Protein AF-0000000078672861 (afdb_homodimer)

Organism: Tetraodon nigroviridis (NCBI:txid99883)

pLDDT: mean 87.88, std 14.75, range [18.47, 98.31]

Structure (mmCIF, N/CA/C/O backbone):
data_AF-0000000078672861-model_v1
#
loop_
_entity.id
_entity.type
_entity.pdbx_description
1 polymer 'CUB domain containing protein 2'
#
loop_
_atom_site.group_PDB
_atom_site.id
_atom_site.type_symbol
_atom_site.label_atom_id
_atom_site.label_alt_id
_atom_site.label_comp_id
_atom_site.label_asym_id
_atom_site.label_entity_id
_atom_site.label_seq_id
_atom_site.pdbx_PDB_ins_code
_atom_site.Cartn_x
_atom_site.Cartn_y
_atom_site.Cartn_z
_atom_site.occupancy
_atom_site.B_iso_or_equiv
_atom_site.auth_seq_id
_atom_site.auth_comp_id
_atom_site.auth_asym_id
_atom_site.auth_atom_id
_atom_site.pdbx_PDB_model_num
ATOM 1 N N . MET A 1 1 ? -13.852 3.27 21.719 1 18.56 1 MET A N 1
ATOM 2 C CA . MET A 1 1 ? -14.047 2.611 20.422 1 18.56 1 MET A CA 1
ATOM 3 C C . MET A 1 1 ? -13.25 3.318 19.328 1 18.56 1 MET A C 1
ATOM 5 O O . MET A 1 1 ? -13.664 4.375 18.844 1 18.56 1 MET A O 1
ATOM 9 N N . LEU A 1 2 ? -11.969 3.402 19.469 1 20.47 2 LEU A N 1
ATOM 10 C CA . LEU A 1 2 ? -10.992 4.16 18.703 1 20.47 2 LEU A CA 1
ATOM 11 C C . LEU A 1 2 ? -11.023 3.754 17.234 1 20.47 2 LEU A C 1
ATOM 13 O O . LEU A 1 2 ? -10.711 2.609 16.891 1 20.47 2 LEU A O 1
ATOM 17 N N . MET A 1 3 ? -11.969 4.238 16.531 1 23.28 3 MET A N 1
ATOM 18 C CA . MET A 1 3 ? -12.078 4.082 15.086 1 23.28 3 MET A CA 1
ATOM 19 C C . MET A 1 3 ? -10.727 4.32 14.414 1 23.28 3 MET A C 1
ATOM 21 O O . MET A 1 3 ? -10.125 5.375 14.586 1 23.28 3 MET A O 1
ATOM 25 N N . SER A 1 4 ? -9.938 3.389 14.438 1 27.75 4 SER A N 1
ATOM 26 C CA . SER A 1 4 ? -8.727 3.453 13.633 1 27.75 4 SER A CA 1
ATOM 27 C C . SER A 1 4 ? -8.977 4.156 12.305 1 27.75 4 SER A C 1
ATOM 29 O O . SER A 1 4 ? -9.891 3.777 11.562 1 27.75 4 SER A O 1
ATOM 31 N N . ARG A 1 5 ? -8.852 5.414 12.328 1 29.83 5 ARG A N 1
ATOM 32 C CA . ARG A 1 5 ? -9.023 6.281 11.164 1 29.83 5 ARG A CA 1
ATOM 33 C C . ARG A 1 5 ? -8.266 5.738 9.961 1 29.83 5 ARG A C 1
ATOM 35 O O . ARG A 1 5 ? -7.031 5.789 9.93 1 29.83 5 ARG A O 1
ATOM 42 N N . GLY A 1 6 ? -8.727 4.633 9.508 1 29.42 6 GLY A N 1
ATOM 43 C CA . GLY A 1 6 ? -8.211 4.199 8.219 1 29.42 6 GLY A CA 1
ATOM 44 C C . GLY A 1 6 ? -8.078 5.328 7.215 1 29.42 6 GLY A C 1
ATOM 45 O O . GLY A 1 6 ? -8.898 6.254 7.207 1 29.42 6 GLY A O 1
ATOM 46 N N . CYS A 1 7 ? -6.953 5.637 6.961 1 31.53 7 CYS A N 1
ATOM 47 C CA . CYS A 1 7 ? -6.648 6.602 5.914 1 31.53 7 CYS A CA 1
ATOM 48 C C . CYS A 1 7 ? -7.598 6.441 4.73 1 31.53 7 CYS A C 1
ATOM 50 O O . CYS A 1 7 ? -7.641 5.379 4.105 1 31.53 7 CYS A O 1
ATOM 52 N N . VAL A 1 8 ? -8.758 7.043 4.797 1 32.44 8 VAL A N 1
ATOM 53 C CA . VAL A 1 8 ? -9.586 7.074 3.598 1 32.44 8 VAL A CA 1
ATOM 54 C C . VAL A 1 8 ? -8.773 7.613 2.422 1 32.44 8 VAL A C 1
ATOM 56 O O . VAL A 1 8 ? -8.391 8.781 2.404 1 32.44 8 VAL A O 1
ATOM 59 N N . LEU A 1 9 ? -7.762 6.891 1.988 1 37.34 9 LEU A N 1
ATOM 60 C CA . LEU A 1 9 ? -6.988 7.238 0.802 1 37.34 9 LEU A CA 1
ATOM 61 C C . LEU A 1 9 ? -7.895 7.375 -0.417 1 37.34 9 LEU A C 1
ATOM 63 O O . LEU A 1 9 ? -8.945 6.73 -0.492 1 37.34 9 LEU A O 1
ATOM 67 N N . GLY A 1 10 ? -7.93 8.508 -0.945 1 38.34 10 GLY A N 1
ATOM 68 C CA . GLY A 1 10 ? -8.5 8.586 -2.279 1 38.34 10 GLY A CA 1
ATOM 69 C C . GLY A 1 10 ? -8.297 7.32 -3.092 1 38.34 10 GLY A C 1
ATOM 70 O O . GLY A 1 10 ? -7.633 6.387 -2.637 1 38.34 10 GLY A O 1
ATOM 71 N N . ASN A 1 11 ? -9.086 7.312 -4.086 1 39.53 11 ASN A N 1
ATOM 72 C CA . ASN A 1 11 ? -9.078 6.191 -5.02 1 39.53 11 ASN A CA 1
ATOM 73 C C . ASN A 1 11 ? -7.664 5.844 -5.473 1 39.53 11 ASN A C 1
ATOM 75 O O . ASN A 1 11 ? -6.977 6.672 -6.07 1 39.53 11 ASN A O 1
ATOM 79 N N . VAL A 1 12 ? -7.09 5.137 -4.734 1 38.53 12 VAL A N 1
ATOM 80 C CA . VAL A 1 12 ? -5.828 4.613 -5.242 1 38.53 12 VAL A CA 1
ATOM 81 C C . VAL A 1 12 ? -6.09 3.76 -6.484 1 38.53 12 VAL A C 1
ATOM 83 O O . VAL A 1 12 ? -6.719 2.703 -6.398 1 38.53 12 VAL A O 1
ATOM 86 N N . ARG A 1 13 ? -6.371 4.398 -7.539 1 37.78 13 ARG A N 1
ATOM 87 C CA . ARG A 1 13 ? -6.422 3.516 -8.703 1 37.78 13 ARG A CA 1
ATOM 88 C C . ARG A 1 13 ? -5.02 3.09 -9.125 1 37.78 13 ARG A C 1
ATOM 90 O O . ARG A 1 13 ? -4.141 3.934 -9.312 1 37.78 13 ARG A O 1
ATOM 97 N N . CYS A 1 14 ? -4.684 2.07 -8.719 1 36.84 14 CYS A N 1
ATOM 98 C CA . CYS A 1 14 ? -3.447 1.509 -9.25 1 36.84 14 CYS A CA 1
ATOM 99 C C . CYS A 1 14 ? -3.521 1.372 -10.766 1 36.84 14 CYS A C 1
ATOM 101 O O . CYS A 1 14 ? -4.457 0.77 -11.297 1 36.84 14 CYS A O 1
ATOM 103 N N . LEU A 1 15 ? -3.215 2.367 -11.461 1 34.75 15 LEU A N 1
ATOM 104 C CA . LEU A 1 15 ? -3.229 2.119 -12.898 1 34.75 15 LEU A CA 1
ATOM 105 C C . LEU A 1 15 ? -2.551 0.795 -13.227 1 34.75 15 LEU A C 1
ATOM 107 O O . LEU A 1 15 ? -1.37 0.604 -12.922 1 34.75 15 LEU A O 1
ATOM 111 N N . SER A 1 16 ? -3.266 -0.159 -13.008 1 34.94 16 SER A N 1
ATOM 112 C CA . SER A 1 16 ? -2.814 -1.431 -13.57 1 34.94 16 SER A CA 1
ATOM 113 C C . SER A 1 16 ? -2.391 -1.277 -15.023 1 34.94 16 SER A C 1
ATOM 115 O O . SER A 1 16 ? -2.896 -0.407 -15.734 1 34.94 16 SER A O 1
ATOM 117 N N . ALA A 1 17 ? -1.217 -1.52 -15.32 1 35.66 17 ALA A N 1
ATOM 118 C CA . ALA A 1 17 ? -1.01 -1.741 -16.75 1 35.66 17 ALA A CA 1
ATOM 119 C C . ALA A 1 17 ? -2.217 -2.43 -17.375 1 35.66 17 ALA A C 1
ATOM 121 O O . ALA A 1 17 ? -2.566 -3.551 -17 1 35.66 17 ALA A O 1
ATOM 122 N N . GLY A 1 18 ? -3.318 -1.859 -17.688 1 34.94 18 GLY A N 1
ATOM 123 C CA . GLY A 1 18 ? -4.289 -2.566 -18.516 1 34.94 18 GLY A CA 1
ATOM 124 C C . GLY A 1 18 ? -3.666 -3.631 -19.391 1 34.94 18 GLY A C 1
ATOM 125 O O . GLY A 1 18 ? -2.506 -3.51 -19.797 1 34.94 18 GLY A O 1
ATOM 126 N N . ALA A 1 19 ? -4.445 -4.828 -19.406 1 37.06 19 ALA A N 1
ATOM 127 C CA . ALA A 1 19 ? -4.023 -5.996 -20.172 1 37.06 19 ALA A CA 1
ATOM 128 C C . ALA A 1 19 ? -3.217 -5.578 -21.406 1 37.06 19 ALA A C 1
ATOM 130 O O . ALA A 1 19 ? -2.193 -6.188 -21.719 1 37.06 19 ALA A O 1
ATOM 131 N N . ALA A 1 20 ? -4.02 -5 -22.266 1 40.19 20 ALA A N 1
ATOM 132 C CA . ALA A 1 20 ? -3.709 -5.164 -23.688 1 40.19 20 ALA A CA 1
ATOM 133 C C . ALA A 1 20 ? -2.414 -4.449 -24.062 1 40.19 20 ALA A C 1
ATOM 135 O O . ALA A 1 20 ? -1.896 -4.613 -25.156 1 40.19 20 ALA A O 1
ATOM 136 N N . ASP A 1 21 ? -2.229 -3.281 -23.422 1 46.72 21 ASP A N 1
ATOM 137 C CA . ASP A 1 21 ? -1.059 -2.721 -24.094 1 46.72 21 ASP A CA 1
ATOM 138 C C . ASP A 1 21 ? 0.233 -3.297 -23.516 1 46.72 21 ASP A C 1
ATOM 140 O O . ASP A 1 21 ? 0.476 -3.205 -22.312 1 46.72 21 ASP A O 1
ATOM 144 N N . ARG A 1 22 ? 0.603 -4.359 -24.016 1 56.47 22 ARG A N 1
ATOM 145 C CA . ARG A 1 22 ? 1.91 -4.941 -23.734 1 56.47 22 ARG A CA 1
ATOM 146 C C . ARG A 1 22 ? 2.857 -3.896 -23.156 1 56.47 22 ARG A C 1
ATOM 148 O O . ARG A 1 22 ? 2.793 -2.721 -23.531 1 56.47 22 ARG A O 1
ATOM 155 N N . ASN A 1 23 ? 3.188 -4.078 -21.891 1 56 23 ASN A N 1
ATOM 156 C CA . ASN A 1 23 ? 4.176 -3.174 -21.312 1 56 23 ASN A CA 1
ATOM 157 C C . ASN A 1 23 ? 5.113 -2.613 -22.375 1 56 23 ASN A C 1
ATOM 159 O O . ASN A 1 23 ? 5.977 -3.33 -22.891 1 56 23 ASN A O 1
ATOM 163 N N . HIS A 1 24 ? 4.664 -1.503 -23 1 59.16 24 HIS A N 1
ATOM 164 C CA . HIS A 1 24 ? 5.387 -0.86 -24.078 1 59.16 24 HIS A CA 1
ATOM 165 C C . HIS A 1 24 ? 6.832 -0.562 -23.688 1 59.16 24 HIS A C 1
ATOM 167 O O . HIS A 1 24 ? 7.684 -0.345 -24.547 1 59.16 24 HIS A O 1
ATOM 173 N N . LYS A 1 25 ? 7.098 -0.68 -22.328 1 65.38 25 LYS A N 1
ATOM 174 C CA . LYS A 1 25 ? 8.445 -0.241 -21.984 1 65.38 25 LYS A CA 1
ATOM 175 C C . LYS A 1 25 ? 9.422 -1.414 -21.984 1 65.38 25 LYS A C 1
ATOM 177 O O . LYS A 1 25 ? 10.641 -1.216 -22.062 1 65.38 25 LYS A O 1
ATOM 182 N N . GLY A 1 26 ? 8.984 -2.5 -22.016 1 79.06 26 GLY A N 1
ATOM 183 C CA . GLY A 1 26 ? 9.812 -3.691 -22.141 1 79.06 26 GLY A CA 1
ATOM 184 C C . GLY A 1 26 ? 10.422 -4.137 -20.828 1 79.06 26 GLY A C 1
ATOM 185 O O . GLY A 1 26 ? 11.211 -5.082 -20.781 1 79.06 26 GLY A O 1
ATOM 186 N N . PHE A 1 27 ? 10.273 -3.326 -19.781 1 81.88 27 PHE A N 1
ATOM 187 C CA . PHE A 1 27 ? 10.805 -3.707 -18.469 1 81.88 27 PHE A CA 1
ATOM 188 C C . PHE A 1 27 ? 9.867 -3.27 -17.359 1 81.88 27 PHE A C 1
ATOM 190 O O . PHE A 1 27 ? 9 -2.414 -17.562 1 81.88 27 PHE A O 1
ATOM 197 N N . LYS A 1 28 ? 10 -3.949 -16.219 1 82.69 28 LYS A N 1
ATOM 198 C CA . LYS A 1 28 ? 9.172 -3.596 -15.062 1 82.69 28 LYS A CA 1
ATOM 199 C C . LYS A 1 28 ? 9.969 -2.814 -14.023 1 82.69 28 LYS A C 1
ATOM 201 O O . LYS A 1 28 ? 11.141 -3.111 -13.789 1 82.69 28 LYS A O 1
ATOM 206 N N . CYS A 1 29 ? 9.359 -1.73 -13.523 1 86.62 29 CYS A N 1
ATOM 207 C CA . CYS A 1 29 ? 9.914 -0.987 -12.398 1 86.62 29 CYS A CA 1
ATOM 208 C C . CYS A 1 29 ? 8.805 -0.463 -11.492 1 86.62 29 CYS A C 1
ATOM 210 O O . CYS A 1 29 ? 7.641 -0.424 -11.891 1 86.62 29 CYS A O 1
ATOM 212 N N . GLY A 1 30 ? 9.172 -0.091 -10.25 1 89.31 30 GLY A N 1
ATOM 213 C CA . GLY A 1 30 ? 8.18 0.365 -9.289 1 89.31 30 GLY A CA 1
ATOM 214 C C . GLY A 1 30 ? 7.586 -0.761 -8.461 1 89.31 30 GLY A C 1
ATOM 215 O O . GLY A 1 30 ? 8.195 -1.824 -8.32 1 89.31 30 GLY A O 1
ATOM 216 N N . GLY A 1 31 ? 6.402 -0.456 -7.832 1 89 31 GLY A N 1
ATOM 217 C CA . GLY A 1 31 ? 5.727 -1.475 -7.047 1 89 31 GLY A CA 1
ATOM 218 C C . GLY A 1 31 ? 5.422 -1.029 -5.629 1 89 31 GLY A C 1
ATOM 219 O O . GLY A 1 31 ? 5.699 0.114 -5.258 1 89 31 GLY A O 1
ATOM 220 N N . ILE A 1 32 ? 4.789 -1.967 -4.957 1 89.06 32 ILE A N 1
ATOM 221 C CA . ILE A 1 32 ? 4.438 -1.739 -3.559 1 89.06 32 ILE A CA 1
ATOM 222 C C . ILE A 1 32 ? 5.488 -2.371 -2.652 1 89.06 32 ILE A C 1
ATOM 224 O O . ILE A 1 32 ? 5.824 -3.547 -2.807 1 89.06 32 ILE A O 1
ATOM 228 N N . LEU A 1 33 ? 6.047 -1.602 -1.791 1 91.56 33 LEU A N 1
ATOM 229 C CA . LEU A 1 33 ? 7.047 -2.057 -0.833 1 91.56 33 LEU A CA 1
ATOM 230 C C . LEU A 1 33 ? 6.516 -1.961 0.594 1 91.56 33 LEU A C 1
ATOM 232 O O . LEU A 1 33 ? 5.918 -0.952 0.971 1 91.56 33 LEU A O 1
ATOM 236 N N . SER A 1 34 ? 6.719 -3.002 1.388 1 90.19 34 SER A N 1
ATOM 237 C CA . SER A 1 34 ? 6.156 -2.994 2.734 1 90.19 34 SER A CA 1
ATOM 238 C C . SER A 1 34 ? 7.152 -3.537 3.754 1 90.19 34 SER A C 1
ATOM 240 O O . SER A 1 34 ? 6.832 -3.66 4.938 1 90.19 34 SER A O 1
ATOM 242 N N . ALA A 1 35 ? 8.344 -3.855 3.291 1 88.38 35 ALA A N 1
ATOM 243 C CA . ALA A 1 35 ? 9.375 -4.32 4.215 1 88.38 35 ALA A CA 1
ATOM 244 C C . ALA A 1 35 ? 9.82 -3.197 5.145 1 88.38 35 ALA A C 1
ATOM 246 O O . ALA A 1 35 ? 9.688 -2.018 4.812 1 88.38 35 ALA A O 1
ATOM 247 N N . PRO A 1 36 ? 10.359 -3.564 6.324 1 86.81 36 PRO A N 1
ATOM 248 C CA . PRO A 1 36 ? 10.844 -2.518 7.23 1 86.81 36 PRO A CA 1
ATOM 249 C C . PRO A 1 36 ? 11.984 -1.698 6.629 1 86.81 36 PRO A C 1
ATOM 251 O O . PRO A 1 36 ? 12.172 -0.536 6.996 1 86.81 36 PRO A O 1
ATOM 254 N N . SER A 1 37 ? 12.766 -2.346 5.867 1 90.81 37 SER A N 1
ATOM 255 C CA . SER A 1 37 ? 13.828 -1.636 5.156 1 90.81 37 SER A CA 1
ATOM 256 C C . SER A 1 37 ? 14.102 -2.268 3.795 1 90.81 37 SER A C 1
ATOM 258 O O . SER A 1 37 ? 13.914 -3.475 3.617 1 90.81 37 SER A O 1
ATOM 260 N N . SER A 1 38 ? 14.391 -1.471 2.838 1 92.38 38 SER A N 1
ATOM 261 C CA . SER A 1 38 ? 14.742 -1.963 1.511 1 92.38 38 SER A CA 1
ATOM 262 C C . SER A 1 38 ? 15.43 -0.88 0.684 1 92.38 38 SER A C 1
ATOM 264 O O . SER A 1 38 ? 15.578 0.256 1.141 1 92.38 38 SER A O 1
ATOM 266 N N . ASN A 1 39 ? 15.945 -1.308 -0.439 1 94.62 39 ASN A N 1
ATOM 267 C CA . ASN A 1 39 ? 16.578 -0.387 -1.373 1 94.62 39 ASN A CA 1
ATOM 268 C C . ASN A 1 39 ? 15.789 -0.268 -2.672 1 94.62 39 ASN A C 1
ATOM 270 O O . ASN A 1 39 ? 15.25 -1.258 -3.166 1 94.62 39 ASN A O 1
ATOM 274 N N . ILE A 1 40 ? 15.695 0.926 -3.143 1 95.69 40 ILE A N 1
ATOM 275 C CA . ILE A 1 40 ? 15.062 1.241 -4.422 1 95.69 40 ILE A CA 1
ATOM 276 C C . ILE A 1 40 ? 16.094 1.874 -5.359 1 95.69 40 ILE A C 1
ATOM 278 O O . ILE A 1 40 ? 16.891 2.711 -4.938 1 95.69 40 ILE A O 1
ATOM 282 N N . SER A 1 41 ? 16.078 1.447 -6.574 1 96.56 41 SER A N 1
ATOM 283 C CA . SER A 1 41 ? 16.969 2.064 -7.555 1 96.56 41 SER A CA 1
ATOM 284 C C . SER A 1 41 ? 16.25 2.285 -8.883 1 96.56 41 SER A C 1
ATOM 286 O O . SER A 1 41 ? 15.219 1.668 -9.148 1 96.56 41 SER A O 1
ATOM 288 N N . SER A 1 42 ? 16.797 3.271 -9.625 1 96 42 SER A N 1
ATOM 289 C CA . SER A 1 42 ? 16.297 3.428 -10.984 1 96 42 SER A CA 1
ATOM 290 C C . SER A 1 42 ? 16.516 2.156 -11.805 1 96 42 SER A C 1
ATOM 292 O O . SER A 1 42 ? 17.406 1.358 -11.5 1 96 42 SER A O 1
ATOM 294 N N . PRO A 1 43 ? 15.641 1.998 -12.812 1 93.5 43 PRO A N 1
ATOM 295 C CA . PRO A 1 43 ? 15.844 0.807 -13.641 1 93.5 43 PRO A CA 1
ATOM 296 C C . PRO A 1 43 ? 17.25 0.748 -14.25 1 93.5 43 PRO A C 1
ATOM 298 O O . PRO A 1 43 ? 17.75 1.756 -14.758 1 93.5 43 PRO A O 1
ATOM 301 N N . ASN A 1 44 ? 17.859 -0.476 -14.211 1 93.94 44 ASN A N 1
ATOM 302 C CA . ASN A 1 44 ? 19.141 -0.744 -14.852 1 93.94 44 ASN A CA 1
ATOM 303 C C . ASN A 1 44 ? 20.297 -0.157 -14.047 1 93.94 44 ASN A C 1
ATOM 305 O O . ASN A 1 44 ? 21.438 -0.135 -14.516 1 93.94 44 ASN A O 1
ATOM 309 N N . PHE A 1 45 ? 20.031 0.412 -12.961 1 95.25 45 PHE A N 1
ATOM 310 C CA . PHE A 1 45 ? 21.094 0.914 -12.094 1 95.25 45 PHE A CA 1
ATOM 311 C C . PHE A 1 45 ? 22.109 -0.179 -11.797 1 95.25 45 PHE A C 1
ATOM 313 O O . PHE A 1 45 ? 21.75 -1.322 -11.523 1 95.25 45 PHE A O 1
ATOM 320 N N . PRO A 1 46 ? 23.375 -0.029 -11.812 1 95.38 46 PRO A N 1
ATOM 321 C CA . PRO A 1 46 ? 24.031 1.278 -11.883 1 95.38 46 PRO A CA 1
ATOM 322 C C . PRO A 1 46 ? 24.312 1.723 -13.312 1 95.38 46 PRO A C 1
ATOM 324 O O . PRO A 1 46 ? 25.016 2.713 -13.531 1 95.38 46 PRO A O 1
ATOM 327 N N . SER A 1 47 ? 23.828 0.865 -14.227 1 95.94 47 SER A N 1
ATOM 328 C CA . SER A 1 47 ? 23.891 1.307 -15.617 1 95.94 47 SER A CA 1
ATOM 329 C C . SER A 1 47 ? 22.859 2.395 -15.898 1 95.94 47 SER A C 1
ATOM 331 O O . SER A 1 47 ? 21.922 2.586 -15.125 1 95.94 47 SER A O 1
ATOM 333 N N . PRO A 1 48 ? 23.047 3.164 -16.969 1 97 48 PRO A N 1
ATOM 334 C CA . PRO A 1 48 ? 22.109 4.258 -17.266 1 97 48 PRO A CA 1
ATOM 335 C C . PRO A 1 48 ? 20.656 3.791 -17.344 1 97 48 PRO A C 1
ATOM 337 O O . PRO A 1 48 ? 20.391 2.721 -17.891 1 97 48 PRO A O 1
ATOM 340 N N . TYR A 1 49 ? 19.812 4.594 -16.703 1 96.25 49 TYR A N 1
ATOM 341 C CA . TYR A 1 49 ? 18.391 4.273 -16.766 1 96.25 49 TYR A CA 1
ATOM 342 C C . TYR A 1 49 ? 17.859 4.422 -18.172 1 96.25 49 TYR A C 1
ATOM 344 O O . TYR A 1 49 ? 18.391 5.199 -18.969 1 96.25 49 TYR A O 1
ATOM 352 N N . PRO A 1 50 ? 16.859 3.623 -18.531 1 94.31 50 PRO A N 1
ATOM 353 C CA . PRO A 1 50 ? 16.312 3.662 -19.891 1 94.31 50 PRO A CA 1
ATOM 354 C C . PRO A 1 50 ? 15.539 4.941 -20.172 1 94.31 50 PRO A C 1
ATOM 356 O O . PRO A 1 50 ? 15.086 5.617 -19.25 1 94.31 50 PRO A O 1
ATOM 359 N N . TYR A 1 51 ? 15.359 5.27 -21.453 1 93.25 51 TYR A N 1
ATOM 360 C CA . TYR A 1 51 ? 14.555 6.402 -21.906 1 93.25 51 TYR A CA 1
ATOM 361 C C . TYR A 1 51 ? 13.07 6.102 -21.766 1 93.25 51 TYR A C 1
ATOM 363 O O . TYR A 1 51 ? 12.672 4.941 -21.672 1 93.25 51 TYR A O 1
ATOM 371 N N . ASN A 1 52 ? 12.32 7.188 -21.703 1 92 52 ASN A N 1
ATOM 372 C CA . ASN A 1 52 ? 10.867 7.098 -21.703 1 92 52 ASN A CA 1
ATOM 373 C C . ASN A 1 52 ? 10.375 6.121 -20.625 1 92 52 ASN A C 1
ATOM 375 O O . ASN A 1 52 ? 9.602 5.207 -20.938 1 92 52 ASN A O 1
ATOM 379 N N . SER A 1 53 ? 10.93 6.387 -19.422 1 91.12 53 SER A N 1
ATOM 380 C CA . SER A 1 53 ? 10.578 5.496 -18.312 1 91.12 53 SER A CA 1
ATOM 381 C C . SER A 1 53 ? 9.688 6.203 -17.297 1 91.12 53 SER A C 1
ATOM 383 O O . SER A 1 53 ? 9.875 7.387 -17.016 1 91.12 53 SER A O 1
ATOM 385 N N . ASP A 1 54 ? 8.688 5.531 -16.844 1 91.62 54 ASP A N 1
ATOM 386 C CA . ASP A 1 54 ? 7.855 5.957 -15.727 1 91.62 54 ASP A CA 1
ATOM 387 C C . ASP A 1 54 ? 7.73 4.852 -14.68 1 91.62 54 ASP A C 1
ATOM 389 O O . ASP A 1 54 ? 7.25 3.756 -14.984 1 91.62 54 ASP A O 1
ATOM 393 N N . CYS A 1 55 ? 8.273 5.137 -13.5 1 91.5 55 CYS A N 1
ATOM 394 C CA . CYS A 1 55 ? 8.219 4.18 -12.406 1 91.5 55 CYS A CA 1
ATOM 395 C C . CYS A 1 55 ? 7.586 4.809 -11.164 1 91.5 55 CYS A C 1
ATOM 397 O O . CYS A 1 55 ? 7.789 5.992 -10.898 1 91.5 55 CYS A O 1
ATOM 399 N N . SER A 1 56 ? 6.836 4.062 -10.461 1 91.94 56 SER A N 1
ATOM 400 C CA . SER A 1 56 ? 6.191 4.523 -9.234 1 91.94 56 SER A CA 1
ATOM 401 C C . SER A 1 56 ? 6.332 3.498 -8.117 1 91.94 56 SER A C 1
ATOM 403 O O . SER A 1 56 ? 5.949 2.338 -8.281 1 91.94 56 SER A O 1
ATOM 405 N N . TRP A 1 57 ? 6.902 3.893 -7.062 1 93.38 57 TRP A N 1
ATOM 406 C CA . TRP A 1 57 ? 7.008 3.059 -5.871 1 93.38 57 TRP A CA 1
ATOM 407 C C . TRP A 1 57 ? 6.082 3.566 -4.77 1 93.38 57 TRP A C 1
ATOM 409 O O . TRP A 1 57 ? 6.074 4.758 -4.457 1 93.38 57 TRP A O 1
ATOM 419 N N . LEU A 1 58 ? 5.297 2.686 -4.242 1 92.62 58 LEU A N 1
ATOM 420 C CA . LEU A 1 58 ? 4.48 2.955 -3.062 1 92.62 58 LEU A CA 1
ATOM 421 C C . LEU A 1 58 ? 5.031 2.223 -1.844 1 92.62 58 LEU A C 1
ATOM 423 O O . LEU A 1 58 ? 5.043 0.991 -1.806 1 92.62 58 LEU A O 1
ATOM 427 N N . ILE A 1 59 ? 5.5 2.943 -0.932 1 93.06 59 ILE A N 1
ATOM 428 C CA . ILE A 1 59 ? 6.055 2.371 0.291 1 93.06 59 ILE A CA 1
ATOM 429 C C . ILE A 1 59 ? 5.016 2.443 1.409 1 93.06 59 ILE A C 1
ATOM 431 O O . ILE A 1 59 ? 4.547 3.529 1.76 1 93.06 59 ILE A O 1
ATOM 435 N N . VAL A 1 60 ? 4.641 1.35 1.917 1 92.5 60 VAL A N 1
ATOM 436 C CA . VAL A 1 60 ? 3.66 1.264 2.996 1 92.5 60 VAL A CA 1
ATOM 437 C C . VAL A 1 60 ? 4.242 0.459 4.156 1 92.5 60 VAL A C 1
ATOM 439 O O . VAL A 1 60 ? 4.422 -0.756 4.051 1 92.5 60 VAL A O 1
ATOM 442 N N . VAL A 1 61 ? 4.52 1.098 5.25 1 89.69 61 VAL A N 1
ATOM 443 C CA . VAL A 1 61 ? 5.043 0.398 6.418 1 89.69 61 VAL A CA 1
ATOM 444 C C . VAL A 1 61 ? 3.957 0.283 7.48 1 89.69 61 VAL A C 1
ATOM 446 O O . VAL A 1 61 ? 2.797 0.619 7.234 1 89.69 61 VAL A O 1
ATOM 449 N N . ALA A 1 62 ? 4.355 -0.251 8.586 1 82 62 ALA A N 1
ATOM 450 C CA . ALA A 1 62 ? 3.377 -0.489 9.648 1 82 62 ALA A CA 1
ATOM 451 C C . ALA A 1 62 ? 2.773 0.823 10.141 1 82 62 ALA A C 1
ATOM 453 O O . ALA A 1 62 ? 3.477 1.828 10.273 1 82 62 ALA A O 1
ATOM 454 N N . GLU A 1 63 ? 1.478 0.761 10.438 1 78.75 63 GLU A N 1
ATOM 455 C CA . GLU A 1 63 ? 0.808 1.943 10.969 1 78.75 63 GLU A CA 1
ATOM 456 C C . GLU A 1 63 ? 1.511 2.461 12.219 1 78.75 63 GLU A C 1
ATOM 458 O O . GLU A 1 63 ? 1.969 1.674 13.047 1 78.75 63 GLU A O 1
ATOM 463 N N . GLY A 1 64 ? 1.539 3.768 12.367 1 71.62 64 GLY A N 1
ATOM 464 C CA . GLY A 1 64 ? 2.215 4.371 13.508 1 71.62 64 GLY A CA 1
ATOM 465 C C . GLY A 1 64 ? 3.689 4.629 13.258 1 71.62 64 GLY A C 1
ATOM 466 O O . GLY A 1 64 ? 4.355 5.285 14.055 1 71.62 64 GLY A O 1
ATOM 467 N N . SER A 1 65 ? 4.152 4.098 12.141 1 78.69 65 SER A N 1
ATOM 468 C CA . SER A 1 65 ? 5.547 4.305 11.766 1 78.69 65 SER A CA 1
ATOM 469 C C . SER A 1 65 ? 5.672 5.34 10.656 1 78.69 65 SER A C 1
ATOM 471 O O . SER A 1 65 ? 4.668 5.797 10.102 1 78.69 65 SER A O 1
ATOM 473 N N . SER A 1 66 ? 6.91 5.727 10.477 1 82.75 66 SER A N 1
ATOM 474 C CA . SER A 1 66 ? 7.238 6.621 9.367 1 82.75 66 SER A CA 1
ATOM 475 C C . SER A 1 66 ? 8.289 6 8.445 1 82.75 66 SER A C 1
ATOM 477 O O . SER A 1 66 ? 8.844 4.945 8.758 1 82.75 66 SER A O 1
ATOM 479 N N . VAL A 1 67 ? 8.422 6.551 7.312 1 88.62 67 VAL A N 1
ATOM 480 C CA . VAL A 1 67 ? 9.383 6.086 6.32 1 88.62 67 VAL A CA 1
ATOM 481 C C . VAL A 1 67 ? 10.531 7.086 6.199 1 88.62 67 VAL A C 1
ATOM 483 O O . VAL A 1 67 ? 10.297 8.273 5.945 1 88.62 67 VAL A O 1
ATOM 486 N N . HIS A 1 68 ? 11.734 6.613 6.402 1 87.38 68 HIS A N 1
ATOM 487 C CA . HIS A 1 68 ? 12.922 7.441 6.258 1 87.38 68 HIS A CA 1
ATOM 488 C C . HIS A 1 68 ? 13.688 7.09 4.984 1 87.38 68 HIS A C 1
ATOM 490 O O . HIS A 1 68 ? 14.016 5.922 4.758 1 87.38 68 HIS A O 1
ATOM 496 N N . LEU A 1 69 ? 13.961 8.102 4.16 1 91.19 69 LEU A N 1
ATOM 497 C CA . LEU A 1 69 ? 14.672 7.895 2.904 1 91.19 69 LEU A CA 1
ATOM 498 C C . LEU A 1 69 ? 16.109 8.414 3 1 91.19 69 LEU A C 1
ATOM 500 O O . LEU A 1 69 ? 16.328 9.508 3.516 1 91.19 69 LEU A O 1
ATOM 504 N N . THR A 1 70 ? 17 7.617 2.482 1 88.69 70 THR A N 1
ATOM 505 C CA . THR A 1 70 ? 18.406 8.016 2.387 1 88.69 70 THR A CA 1
ATOM 506 C C . THR A 1 70 ? 18.953 7.711 0.999 1 88.69 70 THR A C 1
ATOM 508 O O . THR A 1 70 ? 19.094 6.543 0.623 1 88.69 70 THR A O 1
ATOM 511 N N . PHE A 1 71 ? 19.375 8.758 0.329 1 93.19 71 PHE A N 1
ATOM 512 C CA . PHE A 1 71 ? 19.938 8.57 -1.004 1 93.19 71 PHE A CA 1
ATOM 513 C C . PHE A 1 71 ? 21.406 8.211 -0.923 1 93.19 71 PHE A C 1
ATOM 515 O O . PHE A 1 71 ? 22.188 8.891 -0.243 1 93.19 71 PHE A O 1
ATOM 522 N N . HIS A 1 72 ? 21.734 7.203 -1.653 1 95.56 72 HIS A N 1
ATOM 523 C CA . HIS A 1 72 ? 23.125 6.754 -1.717 1 95.56 72 HIS A CA 1
ATOM 524 C C . HIS A 1 72 ? 23.797 7.23 -2.998 1 95.56 72 HIS A C 1
ATOM 526 O O . HIS A 1 72 ? 25.016 7.395 -3.035 1 95.56 72 HIS A O 1
ATOM 532 N N . HIS A 1 73 ? 23.031 7.363 -3.977 1 97.12 73 HIS A N 1
ATOM 533 C CA . HIS A 1 73 ? 23.484 7.848 -5.277 1 97.12 73 HIS A CA 1
ATOM 534 C C . HIS A 1 73 ? 22.375 8.625 -5.984 1 97.12 73 HIS A C 1
ATOM 536 O O . HIS A 1 73 ? 21.203 8.273 -5.883 1 97.12 73 HIS A O 1
ATOM 542 N N . PHE A 1 74 ? 22.812 9.734 -6.711 1 97.75 74 PHE A N 1
ATOM 543 C CA . PHE A 1 74 ? 21.812 10.531 -7.414 1 97.75 74 PHE A CA 1
ATOM 544 C C . PHE A 1 74 ? 22.438 11.266 -8.594 1 97.75 74 PHE A C 1
ATOM 546 O O . PHE A 1 74 ? 23.312 12.125 -8.406 1 97.75 74 PHE A O 1
ATOM 553 N N . GLU A 1 75 ? 21.984 10.867 -9.742 1 98.31 75 GLU A N 1
ATOM 554 C CA . GLU A 1 75 ? 22.453 11.469 -10.984 1 98.31 75 GLU A CA 1
ATOM 555 C C . GLU A 1 75 ? 21.391 11.398 -12.07 1 98.31 75 GLU A C 1
ATOM 557 O O . GLU A 1 75 ? 21.25 10.367 -12.734 1 98.31 75 GLU A O 1
ATOM 562 N N . LEU A 1 76 ? 20.703 12.5 -12.312 1 98.19 76 LEU A N 1
ATOM 563 C CA . LEU A 1 76 ? 19.688 12.586 -13.352 1 98.19 76 LEU A CA 1
ATOM 564 C C . LEU A 1 76 ? 19.969 13.75 -14.297 1 98.19 76 LEU A C 1
ATOM 566 O O . LEU A 1 76 ? 20.766 14.633 -13.977 1 98.19 76 LEU A O 1
ATOM 570 N N . GLU A 1 77 ? 19.297 13.695 -15.422 1 98 77 GLU A N 1
ATOM 571 C CA . GLU A 1 77 ? 19.406 14.82 -16.344 1 98 77 GLU A CA 1
ATOM 572 C C . GLU A 1 77 ? 18.953 16.125 -15.695 1 98 77 GLU A C 1
ATOM 574 O O . GLU A 1 77 ? 17.875 16.172 -15.078 1 98 77 GLU A O 1
ATOM 579 N N . TYR A 1 78 ? 19.781 17.156 -15.875 1 95.75 78 TYR A N 1
ATOM 580 C CA . TYR A 1 78 ? 19.484 18.422 -15.219 1 95.75 78 TYR A CA 1
ATOM 581 C C . TYR A 1 78 ? 18.594 19.297 -16.094 1 95.75 78 TYR A C 1
ATOM 583 O O . TYR A 1 78 ? 18.766 19.344 -17.312 1 95.75 78 TYR A O 1
ATOM 591 N N . HIS A 1 79 ? 17.766 19.906 -15.453 1 95.38 79 HIS A N 1
ATOM 592 C CA . HIS A 1 79 ? 17 21.047 -15.945 1 95.38 79 HIS A CA 1
ATOM 593 C C . HIS A 1 79 ? 16.609 21.984 -14.805 1 95.38 79 HIS A C 1
ATOM 595 O O . HIS A 1 79 ? 16.344 21.531 -13.695 1 95.38 79 HIS A O 1
ATOM 601 N N . ALA A 1 80 ? 16.516 23.219 -15.07 1 93.12 80 ALA A N 1
ATOM 602 C CA . ALA A 1 80 ? 16.25 24.203 -14.016 1 93.12 80 ALA A CA 1
ATOM 603 C C . ALA A 1 80 ? 14.938 23.906 -13.305 1 93.12 80 ALA A C 1
ATOM 605 O O . ALA A 1 80 ? 14.836 24.062 -12.086 1 93.12 80 ALA A O 1
ATOM 606 N N . SER A 1 81 ? 14.008 23.406 -14.023 1 94.06 81 SER A N 1
ATOM 607 C CA . SER A 1 81 ? 12.695 23.109 -13.445 1 94.06 81 SER A CA 1
ATOM 608 C C . SER A 1 81 ? 12.422 21.609 -13.43 1 94.06 81 SER A C 1
ATOM 610 O O . SER A 1 81 ? 11.273 21.188 -13.258 1 94.06 81 SER A O 1
ATOM 612 N N . CYS A 1 82 ? 13.422 20.812 -13.68 1 95.25 82 CYS A N 1
ATOM 613 C CA . CYS A 1 82 ? 13.312 19.359 -13.711 1 95.25 82 CYS A CA 1
ATOM 614 C C . CYS A 1 82 ? 12.195 18.906 -14.633 1 95.25 82 CYS A C 1
ATOM 616 O O . CYS A 1 82 ? 11.344 18.094 -14.242 1 95.25 82 CYS A O 1
ATOM 618 N N . SER A 1 83 ? 12.203 19.422 -15.828 1 94.56 83 SER A N 1
ATOM 619 C CA . SER A 1 83 ? 11.141 19.141 -16.781 1 94.56 83 SER A CA 1
ATOM 620 C C . SER A 1 83 ? 11.461 17.906 -17.625 1 94.56 83 SER A C 1
ATOM 622 O O . SER A 1 83 ? 10.602 17.406 -18.344 1 94.56 83 SER A O 1
ATOM 624 N N . TYR A 1 84 ? 12.688 17.422 -17.609 1 96.62 84 TYR A N 1
ATOM 625 C CA . TYR A 1 84 ? 13.094 16.25 -18.375 1 96.62 84 TYR A CA 1
ATOM 626 C C . TYR A 1 84 ? 13.031 14.984 -17.531 1 96.62 84 TYR A C 1
ATOM 628 O O . TYR A 1 84 ? 11.969 14.375 -17.406 1 96.62 84 TYR A O 1
ATOM 636 N N . ASP A 1 85 ? 14.195 14.641 -16.922 1 97.69 85 ASP A N 1
ATOM 637 C CA . ASP A 1 85 ? 14.195 13.516 -16 1 97.69 85 ASP A CA 1
ATOM 638 C C . ASP A 1 85 ? 14.094 13.984 -14.555 1 97.69 85 ASP A C 1
ATOM 640 O O . ASP A 1 85 ? 14.711 14.984 -14.172 1 97.69 85 ASP A O 1
ATOM 644 N N . TYR A 1 86 ? 13.242 13.297 -13.773 1 97.69 86 TYR A N 1
ATOM 645 C CA . TYR A 1 86 ? 13.102 13.734 -12.391 1 97.69 86 TYR A CA 1
ATOM 646 C C . TYR A 1 86 ? 12.602 12.602 -11.508 1 97.69 86 TYR A C 1
ATOM 648 O O . TYR A 1 86 ? 12.102 11.594 -12.008 1 97.69 86 TYR A O 1
ATOM 656 N N . ILE A 1 87 ? 12.805 12.844 -10.211 1 97 87 ILE A N 1
ATOM 657 C CA . ILE A 1 87 ? 12.086 12.078 -9.195 1 97 87 ILE A CA 1
ATOM 658 C C . ILE A 1 87 ? 11.188 13.016 -8.391 1 97 87 ILE A C 1
ATOM 660 O O . ILE A 1 87 ? 11.555 14.164 -8.125 1 97 87 ILE A O 1
ATOM 664 N N . LYS A 1 88 ? 10.055 12.555 -8.117 1 94.81 88 LYS A N 1
ATOM 665 C CA . LYS A 1 88 ? 9.164 13.219 -7.176 1 94.81 88 LYS A CA 1
ATOM 666 C C . LYS A 1 88 ? 8.938 12.359 -5.934 1 94.81 88 LYS A C 1
ATOM 668 O O . LYS A 1 88 ? 8.781 11.141 -6.031 1 94.81 88 LYS A O 1
ATOM 673 N N . ILE A 1 89 ? 9.016 13.008 -4.801 1 92.81 89 ILE A N 1
ATOM 674 C CA . ILE A 1 89 ? 8.805 12.328 -3.529 1 92.81 89 ILE A CA 1
ATOM 675 C C . ILE A 1 89 ? 7.555 12.875 -2.848 1 92.81 89 ILE A C 1
ATOM 677 O O . ILE A 1 89 ? 7.383 14.086 -2.738 1 92.81 89 ILE A O 1
ATOM 681 N N . TYR A 1 90 ? 6.73 11.938 -2.395 1 90.44 90 TYR A N 1
ATOM 682 C CA . TYR A 1 90 ? 5.449 12.328 -1.816 1 90.44 90 TYR A CA 1
ATOM 683 C C . TYR A 1 90 ? 5.305 11.789 -0.397 1 90.44 90 TYR A C 1
ATOM 685 O O . TYR A 1 90 ? 5.605 10.625 -0.134 1 90.44 90 TYR A O 1
ATOM 693 N N . ASN A 1 91 ? 4.852 12.641 0.497 1 87.88 91 ASN A N 1
ATOM 694 C CA . ASN A 1 91 ? 4.453 12.258 1.848 1 87.88 91 ASN A CA 1
ATOM 695 C C . ASN A 1 91 ? 3.078 11.602 1.861 1 87.88 91 ASN A C 1
ATOM 697 O O . ASN A 1 91 ? 2.141 12.117 2.469 1 87.88 91 ASN A O 1
ATOM 701 N N . GLY A 1 92 ? 3.002 10.5 1.286 1 88.62 92 GLY A N 1
ATOM 702 C CA . GLY A 1 92 ? 1.756 9.789 1.052 1 88.62 92 GLY A CA 1
ATOM 703 C C . GLY A 1 92 ? 1.641 9.234 -0.358 1 88.62 92 GLY A C 1
ATOM 704 O O . GLY A 1 92 ? 2.645 8.859 -0.968 1 88.62 92 GLY A O 1
ATOM 705 N N . VAL A 1 93 ? 0.453 9.109 -0.831 1 87.62 93 VAL A N 1
ATOM 706 C CA . VAL A 1 93 ? 0.223 8.578 -2.17 1 87.62 93 VAL A CA 1
ATOM 707 C C . VAL A 1 93 ? 0.685 9.594 -3.215 1 87.62 93 VAL A C 1
ATOM 709 O O . VAL A 1 93 ? 0.64 10.805 -2.977 1 87.62 93 VAL A O 1
ATOM 712 N N . ALA A 1 94 ? 1.04 9.094 -4.328 1 87.19 94 ALA A N 1
ATOM 713 C CA . ALA A 1 94 ? 1.556 9.953 -5.395 1 87.19 94 ALA A CA 1
ATOM 714 C C . ALA A 1 94 ? 0.428 10.727 -6.066 1 87.19 94 ALA A C 1
ATOM 716 O O . ALA A 1 94 ? -0.749 10.398 -5.902 1 87.19 94 ALA A O 1
ATOM 717 N N . GLU A 1 95 ? 0.711 11.789 -6.715 1 78.88 95 GLU A N 1
ATOM 718 C CA . GLU A 1 95 ? -0.13 12.609 -7.586 1 78.88 95 GLU A CA 1
ATOM 719 C C . GLU A 1 95 ? -1.136 13.422 -6.777 1 78.88 95 GLU A C 1
ATOM 721 O O . GLU A 1 95 ? -2.117 13.93 -7.324 1 78.88 95 GLU A O 1
ATOM 726 N N . ASP A 1 96 ? -1.146 13.375 -5.512 1 83.19 96 ASP A N 1
ATOM 727 C CA . ASP A 1 96 ? -1.75 14.375 -4.641 1 83.19 96 ASP A CA 1
ATOM 728 C C . ASP A 1 96 ? -0.758 15.492 -4.312 1 83.19 96 ASP A C 1
ATOM 730 O O . ASP A 1 96 ? 0.191 15.281 -3.555 1 83.19 96 ASP A O 1
ATOM 734 N N . GLU A 1 97 ? -1.037 16.609 -4.867 1 85.44 97 GLU A N 1
ATOM 735 C CA . GLU A 1 97 ? -0.076 17.703 -4.77 1 85.44 97 GLU A CA 1
ATOM 736 C C . GLU A 1 97 ? 0.142 18.125 -3.314 1 85.44 97 GLU A C 1
ATOM 738 O O . GLU A 1 97 ? 1.216 18.609 -2.957 1 85.44 97 GLU A O 1
ATOM 743 N N . GLY A 1 98 ? -0.863 17.938 -2.539 1 87.06 98 GLY A N 1
ATOM 744 C CA . GLY A 1 98 ? -0.702 18.234 -1.122 1 87.06 98 GLY A CA 1
ATOM 745 C C . GLY A 1 98 ? 0.304 17.312 -0.441 1 87.06 98 GLY A C 1
ATOM 746 O O . GLY A 1 98 ? 0.75 17.609 0.673 1 87.06 98 GLY A O 1
ATOM 747 N N . ASN A 1 99 ? 0.682 16.266 -1.141 1 88.06 99 ASN A N 1
ATOM 748 C CA . ASN A 1 99 ? 1.63 15.297 -0.591 1 88.06 99 ASN A CA 1
ATOM 749 C C . ASN A 1 99 ? 3.037 15.523 -1.14 1 88.06 99 ASN A C 1
ATOM 751 O O . ASN A 1 99 ? 3.99 14.891 -0.688 1 88.06 99 ASN A O 1
ATOM 755 N N . LEU A 1 100 ? 3.217 16.406 -2.041 1 88.19 100 LEU A N 1
ATOM 756 C CA . LEU A 1 100 ? 4.504 16.562 -2.709 1 88.19 100 LEU A CA 1
ATOM 757 C C . LEU A 1 100 ? 5.539 17.172 -1.767 1 88.19 100 LEU A C 1
ATOM 759 O O . LEU A 1 100 ? 5.34 18.281 -1.251 1 88.19 100 LEU A O 1
ATOM 763 N N . LEU A 1 101 ? 6.566 16.453 -1.53 1 84.81 101 LEU A N 1
ATOM 764 C CA . LEU A 1 101 ? 7.672 16.953 -0.713 1 84.81 101 LEU A CA 1
ATOM 765 C C . LEU A 1 101 ? 8.703 17.672 -1.572 1 84.81 101 LEU A C 1
ATOM 767 O O . LEU A 1 101 ? 9.32 18.641 -1.118 1 84.81 101 LEU A O 1
ATOM 771 N N . GLY A 1 102 ? 8.859 17.078 -2.785 1 86.38 102 GLY A N 1
ATOM 772 C CA . GLY A 1 102 ? 9.812 17.75 -3.664 1 86.38 102 GLY A CA 1
ATOM 773 C C . GLY A 1 102 ? 10 17.047 -4.988 1 86.38 102 GLY A C 1
ATOM 774 O O . GLY A 1 102 ? 9.609 15.883 -5.137 1 86.38 102 GLY A O 1
ATOM 775 N N . MET A 1 103 ? 10.516 17.797 -5.922 1 92.62 103 MET A N 1
ATOM 776 C CA . MET A 1 103 ? 10.938 17.312 -7.234 1 92.62 103 MET A CA 1
ATOM 777 C C . MET A 1 103 ? 12.422 17.562 -7.457 1 92.62 103 MET A C 1
ATOM 779 O O . MET A 1 103 ? 12.914 18.656 -7.215 1 92.62 103 MET A O 1
ATOM 783 N N . PHE A 1 104 ? 13.109 16.516 -7.91 1 94.62 104 PHE A N 1
ATOM 784 C CA . PHE A 1 104 ? 14.562 16.625 -7.922 1 94.62 104 PHE A CA 1
ATOM 785 C C . PHE A 1 104 ? 15.141 16.109 -9.234 1 94.62 104 PHE A C 1
ATOM 787 O O . PHE A 1 104 ? 14.602 15.156 -9.82 1 94.62 104 PHE A O 1
ATOM 794 N N . CYS A 1 105 ? 16.141 16.719 -9.688 1 97.06 105 CYS A N 1
ATOM 795 C CA . CYS A 1 105 ? 16.922 16.328 -10.859 1 97.06 105 CYS A CA 1
ATOM 796 C C . CYS A 1 105 ? 18.375 16.781 -10.734 1 97.06 105 CYS A C 1
ATOM 798 O O . CYS A 1 105 ? 18.766 17.297 -9.688 1 97.06 105 CYS A O 1
ATOM 800 N N . GLY A 1 106 ? 19.141 16.422 -11.688 1 96.94 106 GLY A N 1
ATOM 801 C CA . GLY A 1 106 ? 20.547 16.812 -11.641 1 96.94 106 GLY A CA 1
ATOM 802 C C . GLY A 1 106 ? 21.406 15.867 -10.828 1 96.94 106 GLY A C 1
ATOM 803 O O . GLY A 1 106 ? 21.203 14.656 -10.859 1 96.94 106 GLY A O 1
ATOM 804 N N . ASP A 1 107 ? 22.453 16.438 -10.156 1 95.19 107 ASP A N 1
ATOM 805 C CA . ASP A 1 107 ? 23.422 15.57 -9.477 1 95.19 107 ASP A CA 1
ATOM 806 C C . ASP A 1 107 ? 23.516 15.914 -7.988 1 95.19 107 ASP A C 1
ATOM 808 O O . ASP A 1 107 ? 24.359 15.391 -7.277 1 95.19 107 ASP A O 1
ATOM 812 N N . VAL A 1 108 ? 22.703 16.797 -7.547 1 92.06 108 VAL A N 1
ATOM 813 C CA . VAL A 1 108 ? 22.609 17.078 -6.117 1 92.06 108 VAL A CA 1
ATOM 814 C C . VAL A 1 108 ? 21.578 16.156 -5.473 1 92.06 108 VAL A C 1
ATOM 816 O O . VAL A 1 108 ? 20.391 16.172 -5.836 1 92.06 108 VAL A O 1
ATOM 819 N N . SER A 1 109 ? 21.984 15.461 -4.523 1 91.06 109 SER A N 1
ATOM 820 C CA . SER A 1 109 ? 21.109 14.484 -3.877 1 91.06 109 SER A CA 1
ATOM 821 C C . SER A 1 109 ? 19.984 15.172 -3.119 1 91.06 109 SER A C 1
ATOM 823 O O . SER A 1 109 ? 20.203 16.203 -2.463 1 91.06 109 SER A O 1
ATOM 825 N N . PRO A 1 110 ? 18.812 14.617 -3.266 1 88.88 110 PRO A N 1
ATOM 826 C CA . PRO A 1 110 ? 17.75 15.125 -2.4 1 88.88 110 PRO A CA 1
ATOM 827 C C . PRO A 1 110 ? 18.078 15.008 -0.917 1 88.88 110 PRO A C 1
ATOM 829 O O . PRO A 1 110 ? 18.891 14.172 -0.528 1 88.88 110 PRO A O 1
ATOM 832 N N . PRO A 1 111 ? 17.531 15.891 -0.203 1 79.25 111 PRO A N 1
ATOM 833 C CA . PRO A 1 111 ? 17.734 15.75 1.24 1 79.25 111 PRO A CA 1
ATOM 834 C C . PRO A 1 111 ? 17.109 14.477 1.804 1 79.25 111 PRO A C 1
ATOM 836 O O . PRO A 1 111 ? 16.344 13.797 1.106 1 79.25 111 PRO A O 1
ATOM 839 N N . GLN A 1 112 ? 17.516 14.172 3.018 1 80.06 112 GLN A N 1
ATOM 840 C CA . GLN A 1 112 ? 16.844 13.062 3.689 1 80.06 112 GLN A CA 1
ATOM 841 C C . GLN A 1 112 ? 15.414 13.414 4.055 1 80.06 112 GLN A C 1
ATOM 843 O O . GLN A 1 112 ? 15.133 14.539 4.473 1 80.06 112 GLN A O 1
ATOM 848 N N . PHE A 1 113 ? 14.539 12.5 3.76 1 80 113 PHE A N 1
ATOM 849 C CA . PHE A 1 113 ? 13.125 12.75 4.023 1 80 113 PHE A CA 1
ATOM 850 C C . PHE A 1 113 ? 12.562 11.711 4.988 1 80 113 PHE A C 1
ATOM 852 O O . PHE A 1 113 ? 12.938 10.539 4.926 1 80 113 PHE A O 1
ATOM 859 N N . THR A 1 114 ? 11.742 12.18 5.852 1 81.44 114 THR A N 1
ATOM 860 C CA . THR A 1 114 ? 10.922 11.297 6.668 1 81.44 114 THR A CA 1
ATOM 861 C C . THR A 1 114 ? 9.438 11.602 6.473 1 81.44 114 THR A C 1
ATOM 863 O O . THR A 1 114 ? 9.031 12.766 6.504 1 81.44 114 THR A O 1
ATOM 866 N N . SER A 1 115 ? 8.734 10.609 6.242 1 83.94 115 SER A N 1
ATOM 867 C CA . SER A 1 115 ? 7.305 10.812 6.039 1 83.94 115 SER A CA 1
ATOM 868 C C . SER A 1 115 ? 6.605 11.172 7.348 1 83.94 115 SER A C 1
ATOM 870 O O . SER A 1 115 ? 7.098 10.852 8.43 1 83.94 115 SER A O 1
ATOM 872 N N . SER A 1 116 ? 5.484 11.883 7.199 1 77.94 116 SER A N 1
ATOM 873 C CA . SER A 1 116 ? 4.703 12.266 8.367 1 77.94 116 SER A CA 1
ATOM 874 C C . SER A 1 116 ? 3.803 11.117 8.828 1 77.94 116 SER A C 1
ATOM 876 O O . SER A 1 116 ? 3.25 11.164 9.93 1 77.94 116 SER A O 1
ATOM 878 N N . TRP A 1 117 ? 3.666 10.164 8 1 80.38 117 TRP A N 1
ATOM 879 C CA . TRP A 1 117 ? 2.896 8.969 8.305 1 80.38 117 TRP A CA 1
ATOM 880 C C . TRP A 1 117 ? 3.449 7.758 7.555 1 80.38 117 TRP A C 1
ATOM 882 O O . TRP A 1 117 ? 4.527 7.832 6.961 1 80.38 117 TRP A O 1
ATOM 892 N N . ASN A 1 118 ? 2.699 6.641 7.539 1 86.94 118 ASN A N 1
ATOM 893 C CA . ASN A 1 118 ? 3.311 5.355 7.211 1 86.94 118 ASN A CA 1
ATOM 894 C C . ASN A 1 118 ? 3.322 5.109 5.703 1 86.94 118 ASN A C 1
ATOM 896 O O . ASN A 1 118 ? 3.531 3.98 5.258 1 86.94 118 ASN A O 1
ATOM 900 N N . VAL A 1 119 ? 3.027 6.086 4.949 1 89.94 119 VAL A N 1
ATOM 901 C CA . VAL A 1 119 ? 2.984 5.922 3.502 1 89.94 119 VAL A CA 1
ATOM 902 C C . VAL A 1 119 ? 3.887 6.957 2.834 1 89.94 119 VAL A C 1
ATOM 904 O O . VAL A 1 119 ? 3.881 8.133 3.213 1 89.94 119 VAL A O 1
ATOM 907 N N . MET A 1 120 ? 4.605 6.566 1.891 1 91.94 120 MET A N 1
ATOM 908 C CA . MET A 1 120 ? 5.445 7.426 1.062 1 91.94 120 MET A CA 1
ATOM 909 C C . MET A 1 120 ? 5.504 6.91 -0.373 1 91.94 120 MET A C 1
ATOM 911 O O . MET A 1 120 ? 5.434 5.703 -0.606 1 91.94 120 MET A O 1
ATOM 915 N N . SER A 1 121 ? 5.613 7.828 -1.292 1 93.56 121 SER A N 1
ATOM 916 C CA . SER A 1 121 ? 5.703 7.418 -2.689 1 93.56 121 SER A CA 1
ATOM 917 C C . SER A 1 121 ? 6.871 8.094 -3.395 1 93.56 121 SER A C 1
ATOM 919 O O . SER A 1 121 ? 7.23 9.227 -3.062 1 93.56 121 SER A O 1
ATOM 921 N N . ILE A 1 122 ? 7.41 7.406 -4.34 1 94.62 122 ILE A N 1
ATOM 922 C CA . ILE A 1 122 ? 8.469 7.922 -5.203 1 94.62 122 ILE A CA 1
ATOM 923 C C . ILE A 1 122 ? 8.094 7.695 -6.664 1 94.62 122 ILE A C 1
ATOM 925 O O . ILE A 1 122 ? 7.719 6.586 -7.055 1 94.62 122 ILE A O 1
ATOM 929 N N . ILE A 1 123 ? 8.141 8.719 -7.445 1 95.62 123 ILE A N 1
ATOM 930 C CA . ILE A 1 123 ? 7.922 8.617 -8.883 1 95.62 123 ILE A CA 1
ATOM 931 C C . ILE A 1 123 ? 9.203 8.977 -9.625 1 95.62 123 ILE A C 1
ATOM 933 O O . ILE A 1 123 ? 9.852 9.977 -9.312 1 95.62 123 ILE A O 1
ATOM 937 N N . PHE A 1 124 ? 9.555 8.133 -10.617 1 96.62 124 PHE A N 1
ATOM 938 C CA . PHE A 1 124 ? 10.656 8.414 -11.523 1 96.62 124 PHE A CA 1
ATOM 939 C C . PHE A 1 124 ? 10.164 8.555 -12.961 1 96.62 124 PHE A C 1
ATOM 941 O O . PHE A 1 124 ? 9.367 7.742 -13.43 1 96.62 124 PHE A O 1
ATOM 948 N N . HIS A 1 125 ? 10.602 9.617 -13.57 1 96.38 125 HIS A N 1
ATOM 949 C CA . HIS A 1 125 ? 10.281 9.867 -14.969 1 96.38 125 HIS A CA 1
ATOM 950 C C . HIS A 1 125 ? 11.539 10.195 -15.766 1 96.38 125 HIS A C 1
ATOM 952 O O . HIS A 1 125 ? 12.383 10.984 -15.32 1 96.38 125 HIS A O 1
ATOM 958 N N . SER A 1 126 ? 11.695 9.539 -16.891 1 96.06 126 SER A N 1
ATOM 959 C CA . SER A 1 126 ? 12.727 9.922 -17.844 1 96.06 126 SER A CA 1
ATOM 960 C C . SER A 1 126 ? 12.133 10.195 -19.234 1 96.06 126 SER A C 1
ATOM 962 O O . SER A 1 126 ? 11.195 9.523 -19.656 1 96.06 126 SER A O 1
ATOM 964 N N . ASP A 1 127 ? 12.602 11.156 -19.891 1 95.62 127 ASP A N 1
ATOM 965 C CA . ASP A 1 127 ? 12.102 11.484 -21.219 1 95.62 127 ASP A CA 1
ATOM 966 C C . ASP A 1 127 ? 12.852 10.711 -22.297 1 95.62 127 ASP A C 1
ATOM 968 O O . ASP A 1 127 ? 13.383 9.633 -22.031 1 95.62 127 ASP A O 1
ATOM 972 N N . ARG A 1 128 ? 12.883 11.211 -23.562 1 94.56 128 ARG A N 1
ATOM 973 C CA . ARG A 1 128 ? 13.344 10.43 -24.719 1 94.56 128 ARG A CA 1
ATOM 974 C C . ARG A 1 128 ? 14.828 10.656 -24.969 1 94.56 128 ARG A C 1
ATOM 976 O O . ARG A 1 128 ? 15.391 10.133 -25.922 1 94.56 128 ARG A O 1
ATOM 983 N N . HIS A 1 129 ? 15.484 11.547 -24.094 1 92.38 129 HIS A N 1
ATOM 984 C CA . HIS A 1 129 ? 16.891 11.844 -24.359 1 92.38 129 HIS A CA 1
ATOM 985 C C . HIS A 1 129 ? 17.688 11.914 -23.062 1 92.38 129 HIS A C 1
ATOM 987 O O . HIS A 1 129 ? 17.141 12.242 -22 1 92.38 129 HIS A O 1
ATOM 993 N N . VAL A 1 130 ? 18.969 11.672 -23.203 1 94.62 130 VAL A N 1
ATOM 994 C CA . VAL A 1 130 ? 19.969 11.852 -22.156 1 94.62 130 VAL A CA 1
ATOM 995 C C . VAL A 1 130 ? 19.625 10.992 -20.938 1 94.62 130 VAL A C 1
ATOM 997 O O . VAL A 1 130 ? 18.516 11.062 -20.422 1 94.62 130 VAL A O 1
ATOM 1000 N N . ALA A 1 131 ? 20.438 10.172 -20.641 1 96.62 131 ALA A N 1
ATOM 1001 C CA . ALA A 1 131 ? 20.281 9.32 -19.453 1 96.62 131 ALA A CA 1
ATOM 1002 C C . ALA A 1 131 ? 21.609 9.195 -18.703 1 96.62 131 ALA A C 1
ATOM 1004 O O . ALA A 1 131 ? 22.688 9.219 -19.312 1 96.62 131 ALA A O 1
ATOM 1005 N N . TYR A 1 132 ? 21.516 9.188 -17.422 1 97.62 132 TYR A N 1
ATOM 1006 C CA . TYR A 1 132 ? 22.656 8.953 -16.547 1 97.62 132 TYR A CA 1
ATOM 1007 C C . TYR A 1 132 ? 22.469 7.699 -15.711 1 97.62 132 TYR A C 1
ATOM 1009 O O . TYR A 1 132 ? 21.688 6.816 -16.078 1 97.62 132 TYR A O 1
ATOM 1017 N N . ARG A 1 133 ? 23.25 7.543 -14.672 1 97.06 133 ARG A N 1
ATOM 1018 C CA . ARG A 1 133 ? 23.25 6.301 -13.906 1 97.06 133 ARG A CA 1
ATOM 1019 C C . ARG A 1 133 ? 21.984 6.176 -13.078 1 97.06 133 ARG A C 1
ATOM 1021 O O . ARG A 1 133 ? 21.594 5.074 -12.688 1 97.06 133 ARG A O 1
ATOM 1028 N N . GLY A 1 134 ? 21.359 7.281 -12.75 1 98.19 134 GLY A N 1
ATOM 1029 C CA . GLY A 1 134 ? 20.094 7.238 -12.016 1 98.19 134 GLY A CA 1
ATOM 1030 C C . GLY A 1 134 ? 20.266 7.445 -10.523 1 98.19 134 GLY A C 1
ATOM 1031 O O . GLY A 1 134 ? 20.953 8.367 -10.094 1 98.19 134 GLY A O 1
ATOM 1032 N N . PHE A 1 135 ? 19.531 6.648 -9.766 1 98.12 135 PHE A N 1
ATOM 1033 C CA . PHE A 1 135 ? 19.562 6.859 -8.32 1 98.12 135 PHE A CA 1
ATOM 1034 C C . PHE A 1 135 ? 19.453 5.535 -7.578 1 98.12 135 PHE A C 1
ATOM 1036 O O . PHE A 1 135 ? 19.016 4.535 -8.148 1 98.12 135 PHE A O 1
ATOM 1043 N N . SER A 1 136 ? 19.953 5.547 -6.398 1 97.88 136 SER A N 1
ATOM 1044 C CA . SER A 1 136 ? 19.781 4.496 -5.402 1 97.88 136 SER A CA 1
ATOM 1045 C C . SER A 1 136 ? 19.391 5.074 -4.047 1 97.88 136 SER A C 1
ATOM 1047 O O . SER A 1 136 ? 20.094 5.938 -3.512 1 97.88 136 SER A O 1
ATOM 1049 N N . VAL A 1 137 ? 18.266 4.59 -3.523 1 96.56 137 VAL A N 1
ATOM 1050 C CA . VAL A 1 137 ? 17.75 5.148 -2.273 1 96.56 137 VAL A CA 1
ATOM 1051 C C . VAL A 1 137 ? 17.312 4.02 -1.346 1 96.56 137 VAL A C 1
ATOM 1053 O O . VAL A 1 137 ? 16.688 3.047 -1.79 1 96.56 137 VAL A O 1
ATOM 1056 N N . GLY A 1 138 ? 17.75 4.148 -0.205 1 95.12 138 GLY A N 1
ATOM 1057 C CA . GLY A 1 138 ? 17.281 3.23 0.817 1 95.12 138 GLY A CA 1
ATOM 1058 C C . GLY A 1 138 ? 16.156 3.809 1.66 1 95.12 138 GLY A C 1
ATOM 1059 O O . GLY A 1 138 ? 16.125 5.012 1.926 1 95.12 138 GLY A O 1
ATOM 1060 N N . TYR A 1 139 ? 15.125 2.967 1.985 1 93.5 139 TYR A N 1
ATOM 1061 C CA . TYR A 1 139 ? 14.156 3.412 2.979 1 93.5 139 TYR A CA 1
ATOM 1062 C C . TYR A 1 139 ? 14.188 2.521 4.215 1 93.5 139 TYR A C 1
ATOM 1064 O O . TYR A 1 139 ? 14.578 1.353 4.133 1 93.5 139 TYR A O 1
ATOM 1072 N N . ARG A 1 140 ? 13.906 3.109 5.328 1 89.88 140 ARG A N 1
ATOM 1073 C CA . ARG A 1 140 ? 13.805 2.395 6.598 1 89.88 140 ARG A CA 1
ATOM 1074 C C . ARG A 1 140 ? 12.586 2.846 7.391 1 89.88 140 ARG A C 1
ATOM 1076 O O . ARG A 1 140 ? 12.273 4.035 7.43 1 89.88 140 ARG A O 1
ATOM 1083 N N . LYS A 1 141 ? 11.984 1.751 7.879 1 84.44 141 LYS A N 1
ATOM 1084 C CA . LYS A 1 141 ? 10.898 2.035 8.82 1 84.44 141 LYS A CA 1
ATOM 1085 C C . LYS A 1 141 ? 11.445 2.6 10.125 1 84.44 141 LYS A C 1
ATOM 1087 O O . LYS A 1 141 ? 12.438 2.104 10.656 1 84.44 141 LYS A O 1
ATOM 1092 N N . ASP A 1 142 ? 11.055 3.689 10.344 1 68.5 142 ASP A N 1
ATOM 1093 C CA . ASP A 1 142 ? 11.531 4.297 11.586 1 68.5 142 ASP A CA 1
ATOM 1094 C C . ASP A 1 142 ? 10.406 4.41 12.609 1 68.5 142 ASP A C 1
ATOM 1096 O O . ASP A 1 142 ? 9.273 4.75 12.258 1 68.5 142 ASP A O 1
ATOM 1100 N N . MET A 1 143 ? 10.969 3.838 13.75 1 64 143 MET A N 1
ATOM 1101 C CA . MET A 1 143 ? 10.016 4 14.852 1 64 143 MET A CA 1
ATOM 1102 C C . MET A 1 143 ? 10.156 5.375 15.492 1 64 143 MET A C 1
ATOM 1104 O O . MET A 1 143 ? 9.188 5.922 16.016 1 64 143 MET A O 1
ATOM 1108 N N . CYS A 1 144 ? 11.398 5.789 15.562 1 74.06 144 CYS A N 1
ATOM 1109 C CA .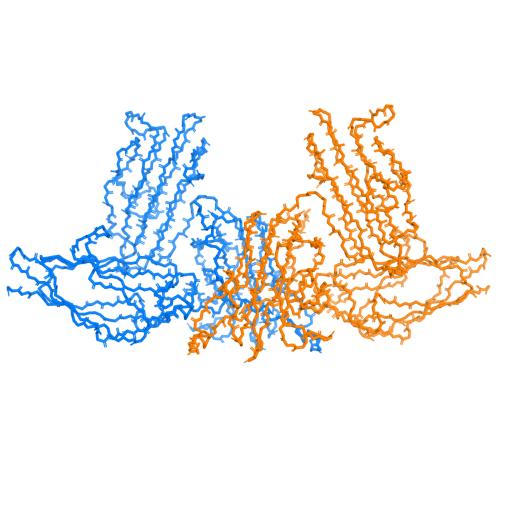 CYS A 1 144 ? 11.477 7.113 16.172 1 74.06 144 CYS A CA 1
ATOM 1110 C C . CYS A 1 144 ? 12.641 7.906 15.578 1 74.06 144 CYS A C 1
ATOM 1112 O O . CYS A 1 144 ? 13.633 7.324 15.125 1 74.06 144 CYS A O 1
ATOM 1114 N N . GLY A 1 145 ? 12.5 9.164 15.227 1 75.56 145 GLY A N 1
ATOM 1115 C CA . GLY A 1 145 ? 13.523 10.078 14.742 1 75.56 145 GLY A CA 1
ATOM 1116 C C . GLY A 1 145 ? 13.375 10.414 13.273 1 75.56 145 GLY A C 1
ATOM 1117 O O . GLY A 1 145 ? 12.258 10.438 12.742 1 75.56 145 GLY A O 1
ATOM 1118 N N . GLY A 1 146 ? 14.586 10.859 12.711 1 77 146 GLY A N 1
ATOM 1119 C CA . GLY A 1 146 ? 14.625 11.227 11.305 1 77 146 GLY A CA 1
ATOM 1120 C C . GLY A 1 146 ? 14.516 12.727 11.07 1 77 146 GLY A C 1
ATOM 1121 O O . GLY A 1 146 ? 14.547 13.508 12.023 1 77 146 GLY A O 1
ATOM 1122 N N . VAL A 1 147 ? 14.508 13.016 9.82 1 79.12 147 VAL A N 1
ATOM 1123 C CA . VAL A 1 147 ? 14.398 14.422 9.43 1 79.12 147 VAL A CA 1
ATOM 1124 C C . VAL A 1 147 ? 12.953 14.734 9.055 1 79.12 147 VAL A C 1
ATOM 1126 O O . VAL A 1 147 ? 12.383 14.109 8.156 1 79.12 147 VAL A O 1
ATOM 1129 N N . LEU A 1 148 ? 12.43 15.555 9.789 1 80.88 148 LEU A N 1
ATOM 1130 C CA . LEU A 1 148 ? 11.039 15.961 9.57 1 80.88 148 LEU A CA 1
ATOM 1131 C C . LEU A 1 148 ? 10.977 17.297 8.844 1 80.88 148 LEU A C 1
ATOM 1133 O O . LEU A 1 148 ? 11.523 18.297 9.32 1 80.88 148 LEU A O 1
ATOM 1137 N N . THR A 1 149 ? 10.312 17.281 7.684 1 77.19 149 THR A N 1
ATOM 1138 C CA . THR A 1 149 ? 10.328 18.484 6.859 1 77.19 149 THR A CA 1
ATOM 1139 C C . THR A 1 149 ? 8.906 19.016 6.66 1 77.19 149 THR A C 1
ATOM 1141 O O . THR A 1 149 ? 8.695 19.969 5.914 1 77.19 149 THR A O 1
ATOM 1144 N N . GLY A 1 150 ? 8.008 18.438 7.34 1 78 150 GLY A N 1
ATOM 1145 C CA . GLY A 1 150 ? 6.641 18.922 7.223 1 78 150 GLY A CA 1
ATOM 1146 C C . GLY A 1 150 ? 6.418 20.266 7.871 1 78 150 GLY A C 1
ATOM 1147 O O . GLY A 1 150 ? 7.199 20.688 8.734 1 78 150 GLY A O 1
ATOM 1148 N N . LEU A 1 151 ? 5.375 21 7.387 1 83.62 151 LEU A N 1
ATOM 1149 C CA . LEU A 1 151 ? 5.039 22.281 8 1 83.62 151 LEU A CA 1
ATOM 1150 C C . LEU A 1 151 ? 4.586 22.094 9.445 1 83.62 151 LEU A C 1
ATOM 1152 O O . LEU A 1 151 ? 4.723 23 10.266 1 83.62 151 LEU A O 1
ATOM 1156 N N . SER A 1 152 ? 3.986 21.016 9.625 1 85.75 152 SER A N 1
ATOM 1157 C CA . SER A 1 152 ? 3.609 20.594 10.969 1 85.75 152 SER A CA 1
ATOM 1158 C C . SER A 1 152 ? 3.643 19.078 11.102 1 85.75 152 SER A C 1
ATOM 1160 O O . SER A 1 152 ? 3.691 18.359 10.102 1 85.75 152 SER A O 1
ATOM 1162 N N . GLY A 1 153 ? 3.697 18.609 12.336 1 82.62 153 GLY A N 1
ATOM 1163 C CA . GLY A 1 153 ? 3.713 17.172 12.547 1 82.62 153 GLY A CA 1
ATOM 1164 C C . GLY A 1 153 ? 3.727 16.797 14.016 1 82.62 153 GLY A C 1
ATOM 1165 O O . GLY A 1 153 ? 3.658 17.656 14.891 1 82.62 153 GLY A O 1
ATOM 1166 N N . GLU A 1 154 ? 3.691 15.516 14.125 1 81.5 154 GLU A N 1
ATOM 1167 C CA . GLU A 1 154 ? 3.674 14.961 15.477 1 81.5 154 GLU A CA 1
ATOM 1168 C C . GLU A 1 154 ? 4.895 14.086 15.727 1 81.5 154 GLU A C 1
ATOM 1170 O O . GLU A 1 154 ? 5.328 13.344 14.844 1 81.5 154 GLU A O 1
ATOM 1175 N N . ILE A 1 155 ? 5.508 14.211 16.875 1 85.62 155 ILE A N 1
ATOM 1176 C CA . ILE A 1 155 ? 6.574 13.336 17.344 1 85.62 155 ILE A CA 1
ATOM 1177 C C . ILE A 1 155 ? 6.152 12.664 18.656 1 85.62 155 ILE A C 1
ATOM 1179 O O . ILE A 1 155 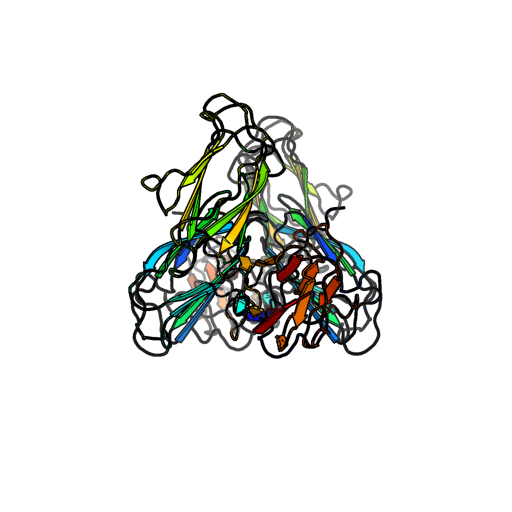? 5.531 13.297 19.5 1 85.62 155 ILE A O 1
ATOM 1183 N N . SER A 1 156 ? 6.43 11.422 18.688 1 87.25 156 SER A N 1
ATOM 1184 C CA . SER A 1 156 ? 6.145 10.719 19.938 1 87.25 156 SER A CA 1
ATOM 1185 C C . SER A 1 156 ? 7.25 9.719 20.281 1 87.25 156 SER A C 1
ATOM 1187 O O . SER A 1 156 ? 8 9.297 19.391 1 87.25 156 SER A O 1
ATOM 1189 N N . SER A 1 157 ? 7.32 9.484 21.562 1 89.06 157 SER A N 1
ATOM 1190 C CA . SER A 1 157 ? 8.234 8.414 21.953 1 89.06 157 SER A CA 1
ATOM 1191 C C . SER A 1 157 ? 7.805 7.07 21.375 1 89.06 157 SER A C 1
ATOM 1193 O O . SER A 1 157 ? 6.625 6.859 21.109 1 89.06 157 SER A O 1
ATOM 1195 N N . PRO A 1 158 ? 8.828 6.246 21.188 1 80.94 158 PRO A N 1
ATOM 1196 C CA . PRO A 1 158 ? 8.461 4.922 20.672 1 80.94 158 PRO A CA 1
ATOM 1197 C C . PRO A 1 158 ? 7.465 4.199 21.578 1 80.94 158 PRO A C 1
ATOM 1199 O O . PRO A 1 158 ? 7.684 4.098 22.797 1 80.94 158 PRO A O 1
ATOM 1202 N N . GLY A 1 159 ? 6.332 3.641 20.953 1 76 159 GLY A N 1
ATOM 1203 C CA . GLY A 1 159 ? 5.367 2.857 21.719 1 76 159 GLY A CA 1
ATOM 1204 C C . GLY A 1 159 ? 4.273 3.701 22.344 1 76 159 GLY A C 1
ATOM 1205 O O . GLY A 1 159 ? 3.324 3.168 22.922 1 76 159 GLY A O 1
ATOM 1206 N N . TYR A 1 160 ? 4.402 5 22.281 1 83.06 160 TYR A N 1
ATOM 1207 C CA . TYR A 1 160 ? 3.389 5.871 22.859 1 83.06 160 TYR A CA 1
ATOM 1208 C C . TYR A 1 160 ? 1.996 5.484 22.375 1 83.06 160 TYR A C 1
ATOM 1210 O O . TYR A 1 160 ? 1.796 5.219 21.188 1 83.06 160 TYR A O 1
ATOM 1218 N N . PRO A 1 161 ? 0.963 5.355 23.188 1 84.69 161 PRO A N 1
ATOM 1219 C CA . PRO A 1 161 ? 0.961 5.848 24.562 1 84.69 161 PRO A CA 1
ATOM 1220 C C . PRO A 1 161 ? 1.269 4.754 25.578 1 84.69 161 PRO A C 1
ATOM 1222 O O . PRO A 1 161 ? 0.993 4.918 26.766 1 84.69 161 PRO A O 1
ATOM 1225 N N . LEU A 1 162 ? 1.723 3.711 24.984 1 84.12 162 LEU A N 1
ATOM 1226 C CA . LEU A 1 162 ? 2.186 2.674 25.906 1 84.12 162 LEU A CA 1
ATOM 1227 C C . LEU A 1 162 ? 3.604 2.965 26.391 1 84.12 162 LEU A C 1
ATOM 1229 O O . LEU A 1 162 ? 4.195 3.979 26 1 84.12 162 LEU A O 1
ATOM 1233 N N . GLU A 1 163 ? 4.129 2.053 27.203 1 87.25 163 GLU A N 1
ATOM 1234 C CA . GLU A 1 163 ? 5.453 2.254 27.781 1 87.25 163 GLU A CA 1
ATOM 1235 C C . GLU A 1 163 ? 6.531 2.293 26.703 1 87.25 163 GLU A C 1
ATOM 1237 O O . GLU A 1 163 ? 6.57 1.426 25.828 1 87.25 163 GLU A O 1
ATOM 1242 N N . TYR A 1 164 ? 7.32 3.426 26.75 1 88.44 164 TYR A N 1
ATOM 1243 C CA . TYR A 1 164 ? 8.414 3.52 25.797 1 88.44 164 TYR A CA 1
ATOM 1244 C C . TYR A 1 164 ? 9.492 2.486 26.094 1 88.44 164 TYR A C 1
ATOM 1246 O O . TYR A 1 164 ? 9.625 2.031 27.234 1 88.44 164 TYR A O 1
ATOM 1254 N N . ASN A 1 165 ? 10.25 2.104 25.125 1 84.31 165 ASN A N 1
ATOM 1255 C CA . ASN A 1 165 ? 11.266 1.064 25.234 1 84.31 165 ASN A CA 1
ATOM 1256 C C . ASN A 1 165 ? 12.469 1.541 26.047 1 84.31 165 ASN A C 1
ATOM 1258 O O . ASN A 1 165 ? 12.836 2.715 25.984 1 84.31 165 ASN A O 1
ATOM 1262 N N . ASN A 1 166 ? 13.055 0.583 26.703 1 86.56 166 ASN A N 1
ATOM 1263 C CA . ASN A 1 166 ? 14.344 0.86 27.328 1 86.56 166 ASN A CA 1
ATOM 1264 C C . ASN A 1 166 ? 15.453 0.97 26.281 1 86.56 166 ASN A C 1
ATOM 1266 O O . ASN A 1 166 ? 15.352 0.403 25.188 1 86.56 166 ASN A O 1
ATOM 1270 N N . ASN A 1 167 ? 16.438 1.756 26.625 1 89.19 167 ASN A N 1
ATOM 1271 C CA . ASN A 1 167 ? 17.609 1.953 25.781 1 89.19 167 ASN A CA 1
ATOM 1272 C C . ASN A 1 167 ? 17.234 2.543 24.422 1 89.19 167 ASN A C 1
ATOM 1274 O O . ASN A 1 167 ? 17.734 2.096 23.391 1 89.19 167 ASN A O 1
ATOM 1278 N N . ALA A 1 168 ? 16.219 3.352 24.516 1 88.38 168 ALA A N 1
ATOM 1279 C CA . ALA A 1 168 ? 15.828 4.043 23.297 1 88.38 168 ALA A CA 1
ATOM 1280 C C . ALA A 1 168 ? 16.797 5.18 22.969 1 88.38 168 ALA A C 1
ATOM 1282 O O . ALA A 1 168 ? 17.359 5.805 23.875 1 88.38 168 ALA A O 1
ATOM 1283 N N . ASP A 1 169 ? 17.109 5.402 21.781 1 89.31 169 ASP A N 1
ATOM 1284 C CA . ASP A 1 169 ? 17.906 6.492 21.234 1 89.31 169 ASP A CA 1
ATOM 1285 C C . ASP A 1 169 ? 17.312 7.023 19.938 1 89.31 169 ASP A C 1
ATOM 1287 O O . ASP A 1 169 ? 17.625 6.52 18.859 1 89.31 169 ASP A O 1
ATOM 1291 N N . CYS A 1 170 ? 16.484 8.055 20.125 1 88.75 170 CYS A N 1
ATOM 1292 C CA . CYS A 1 170 ? 15.766 8.625 18.984 1 88.75 170 CYS A CA 1
ATOM 1293 C C . CYS A 1 170 ? 16.203 10.07 18.75 1 88.75 170 CYS A C 1
ATOM 1295 O O . CYS A 1 170 ? 16.344 10.844 19.688 1 88.75 170 CYS A O 1
ATOM 1297 N N . THR A 1 171 ? 16.469 10.445 17.578 1 89.81 171 THR A N 1
ATOM 1298 C CA . THR A 1 171 ? 16.844 11.805 17.219 1 89.81 171 THR A CA 1
ATOM 1299 C C . THR A 1 171 ? 16.016 12.297 16.031 1 89.81 171 THR A C 1
ATOM 1301 O O . THR A 1 171 ? 16.078 11.719 14.938 1 89.81 171 THR A O 1
ATOM 1304 N N . TRP A 1 172 ? 15.25 13.336 16.281 1 89.75 172 TRP A N 1
ATOM 1305 C CA . TRP A 1 172 ? 14.516 14 15.203 1 89.75 172 TRP A CA 1
ATOM 1306 C C . TRP A 1 172 ? 15.164 15.328 14.836 1 89.75 172 TRP A C 1
ATOM 1308 O O . TRP A 1 172 ? 15.453 16.141 15.711 1 89.75 172 TRP A O 1
ATOM 1318 N N . THR A 1 173 ? 15.43 15.484 13.594 1 89.06 173 THR A N 1
ATOM 1319 C CA . THR A 1 173 ? 15.797 16.797 13.086 1 89.06 173 THR A CA 1
ATOM 1320 C C . THR A 1 173 ? 14.633 17.422 12.32 1 89.06 173 THR A C 1
ATOM 1322 O O . THR A 1 173 ? 14.258 16.953 11.25 1 89.06 173 THR A O 1
ATOM 1325 N N . ILE A 1 174 ? 14.078 18.406 12.875 1 88.31 174 ILE A N 1
ATOM 1326 C CA . ILE A 1 174 ? 13 19.125 12.203 1 88.31 174 ILE A CA 1
ATOM 1327 C C . ILE A 1 174 ? 13.586 20.281 11.383 1 88.31 174 ILE A C 1
ATOM 1329 O O . ILE A 1 174 ? 14.25 21.156 11.93 1 88.31 174 ILE A O 1
ATOM 1333 N N . ARG A 1 175 ? 13.398 20.172 10.141 1 85.5 175 ARG A N 1
ATOM 1334 C CA . ARG A 1 175 ? 13.922 21.172 9.227 1 85.5 175 ARG A CA 1
ATOM 1335 C C . ARG A 1 175 ? 12.797 21.812 8.414 1 85.5 175 ARG A C 1
ATOM 1337 O O . ARG A 1 175 ? 12.078 21.141 7.688 1 85.5 175 ARG A O 1
ATOM 1344 N N . VAL A 1 176 ? 12.672 23.109 8.578 1 83.5 176 VAL A N 1
ATOM 1345 C CA . VAL A 1 176 ? 11.656 23.844 7.836 1 83.5 176 VAL A CA 1
ATOM 1346 C C . VAL A 1 176 ? 12.32 24.812 6.859 1 83.5 176 VAL A C 1
ATOM 1348 O O . VAL A 1 176 ? 13.539 24.766 6.66 1 83.5 176 VAL A O 1
ATOM 1351 N N . SER A 1 177 ? 11.523 25.625 6.156 1 78.44 177 SER A N 1
ATOM 1352 C CA . SER A 1 177 ? 12.062 26.562 5.176 1 78.44 177 SER A CA 1
ATOM 1353 C C . SER A 1 177 ? 13.008 27.562 5.832 1 78.44 177 SER A C 1
ATOM 1355 O O . SER A 1 177 ? 12.859 27.875 7.016 1 78.44 177 SER A O 1
ATOM 1357 N N . SER A 1 178 ? 13.945 28.094 5.07 1 81 178 SER A N 1
ATOM 1358 C CA . SER A 1 178 ? 15 28.953 5.59 1 81 178 SER A CA 1
ATOM 1359 C C . SER A 1 178 ? 14.43 30.25 6.164 1 81 178 SER A C 1
ATOM 1361 O O . SER A 1 178 ? 15.047 30.875 7.027 1 81 178 SER A O 1
ATOM 1363 N N . ALA A 1 179 ? 13.344 30.625 5.691 1 79.31 179 ALA A N 1
ATOM 1364 C CA . ALA A 1 179 ? 12.758 31.875 6.148 1 79.31 179 ALA A CA 1
ATOM 1365 C C . ALA A 1 179 ? 11.812 31.641 7.324 1 79.31 179 ALA A C 1
ATOM 1367 O O . ALA A 1 179 ? 11.07 32.531 7.719 1 79.31 179 ALA A O 1
ATOM 1368 N N . SER A 1 180 ? 11.875 30.484 7.887 1 83.56 180 SER A N 1
ATOM 1369 C CA . SER A 1 180 ? 10.93 30.141 8.945 1 83.56 180 SER A CA 1
ATOM 1370 C C . SER A 1 180 ? 11.648 29.594 10.18 1 83.56 180 SER A C 1
ATOM 1372 O O . SER A 1 180 ? 12.875 29.484 10.188 1 83.56 180 SER A O 1
ATOM 1374 N N . VAL A 1 181 ? 10.867 29.469 11.289 1 89.44 181 VAL A N 1
ATOM 1375 C CA . VAL A 1 181 ? 11.367 28.906 12.539 1 89.44 181 VAL A CA 1
ATOM 1376 C C . VAL A 1 181 ? 10.492 27.719 12.953 1 89.44 181 VAL A C 1
ATOM 1378 O O . VAL A 1 181 ? 9.406 27.516 12.406 1 89.44 181 VAL A O 1
ATOM 1381 N N . VAL A 1 182 ? 11.047 26.953 13.875 1 90.81 182 VAL A N 1
ATOM 1382 C CA . VAL A 1 182 ? 10.328 25.766 14.344 1 90.81 182 VAL A CA 1
ATOM 1383 C C . VAL A 1 182 ? 9.773 26.016 15.75 1 90.81 182 VAL A C 1
ATOM 1385 O O . VAL A 1 182 ? 10.477 26.531 16.609 1 90.81 182 VAL A O 1
ATOM 1388 N N . THR A 1 183 ? 8.57 25.734 15.891 1 90 183 THR A N 1
ATOM 1389 C CA . THR A 1 183 ? 7.945 25.734 17.203 1 90 183 THR A CA 1
ATOM 1390 C C . THR A 1 183 ? 7.617 24.312 17.656 1 90 183 THR A C 1
ATOM 1392 O O . THR A 1 183 ? 7.129 23.516 16.859 1 90 183 THR A O 1
ATOM 1395 N N . LEU A 1 184 ? 7.922 23.969 18.891 1 92.44 184 LEU A N 1
ATOM 1396 C CA . LEU A 1 184 ? 7.625 22.656 19.438 1 92.44 184 LEU A CA 1
ATOM 1397 C C . LEU A 1 184 ? 6.75 22.781 20.688 1 92.44 184 LEU A C 1
ATOM 1399 O O . LEU A 1 184 ? 7.059 23.562 21.594 1 92.44 184 LEU A O 1
ATOM 1403 N N . VAL A 1 185 ? 5.691 22.062 20.672 1 88.56 185 VAL A N 1
ATOM 1404 C CA . VAL A 1 185 ? 4.762 22.078 21.781 1 88.56 185 VAL A CA 1
ATOM 1405 C C . VAL A 1 185 ? 4.512 20.656 22.281 1 88.56 185 VAL A C 1
ATOM 1407 O O . VAL A 1 185 ? 4.074 19.797 21.5 1 88.56 185 VAL A O 1
ATOM 1410 N N . PHE A 1 186 ? 4.727 20.375 23.594 1 91.94 186 PHE A N 1
ATOM 1411 C CA . PHE A 1 186 ? 4.453 19.062 24.172 1 91.94 186 PHE A CA 1
ATOM 1412 C C . PHE A 1 186 ? 3.002 18.953 24.625 1 91.94 186 PHE A C 1
ATOM 1414 O O . PHE A 1 186 ? 2.51 19.828 25.344 1 91.94 186 PHE A O 1
ATOM 1421 N N . LEU A 1 187 ? 2.336 17.969 24.172 1 87.5 187 LEU A N 1
ATOM 1422 C CA . LEU A 1 187 ? 0.949 17.719 24.547 1 87.5 187 LEU A CA 1
ATOM 1423 C C . LEU A 1 187 ? 0.876 16.797 25.766 1 87.5 187 LEU A C 1
ATOM 1425 O O . LEU A 1 187 ? -0.072 16.875 26.547 1 87.5 187 LEU A O 1
ATOM 1429 N N . ASP A 1 188 ? 1.728 15.852 25.781 1 92.25 188 ASP A N 1
ATOM 1430 C CA . ASP A 1 188 ? 1.853 14.883 26.875 1 92.25 188 ASP A CA 1
ATOM 1431 C C . ASP A 1 188 ? 3.318 14.578 27.172 1 92.25 188 ASP A C 1
ATOM 1433 O O . ASP A 1 188 ? 4.16 14.594 26.266 1 92.25 188 ASP A O 1
ATOM 1437 N N . PHE A 1 189 ? 3.502 14.383 28.5 1 95.5 189 PHE A N 1
ATOM 1438 C CA . PHE A 1 189 ? 4.895 14.195 28.891 1 95.5 189 PHE A CA 1
ATOM 1439 C C . PHE A 1 189 ? 4.992 13.43 30.203 1 95.5 189 PHE A C 1
ATOM 1441 O O . PHE A 1 189 ? 4.496 13.891 31.234 1 95.5 189 PHE A O 1
ATOM 1448 N N . GLN A 1 190 ? 5.562 12.289 30.094 1 96.62 190 GLN A N 1
ATOM 1449 C CA . GLN A 1 190 ? 5.809 11.492 31.281 1 96.62 190 GLN A CA 1
ATOM 1450 C C . GLN A 1 190 ? 7.039 10.602 31.109 1 96.62 190 GLN A C 1
ATOM 1452 O O . GLN A 1 190 ? 6.945 9.5 30.562 1 96.62 190 GLN A O 1
ATOM 1457 N N . LEU A 1 191 ? 8.117 11.039 31.672 1 96.5 191 LEU A N 1
ATOM 1458 C CA . LEU A 1 191 ? 9.359 10.273 31.656 1 96.5 191 LEU A CA 1
ATOM 1459 C C . LEU A 1 191 ? 9.852 10 33.062 1 96.5 191 LEU A C 1
ATOM 1461 O O . LEU A 1 191 ? 9.328 10.555 34.031 1 96.5 191 LEU A O 1
ATOM 1465 N N . GLU A 1 192 ? 10.812 9.07 33.156 1 95.31 192 GLU A N 1
ATOM 1466 C CA . GLU A 1 192 ? 11.438 8.805 34.438 1 95.31 192 GLU A CA 1
ATOM 1467 C C . GLU A 1 192 ? 12 10.078 35.062 1 95.31 192 GLU A C 1
ATOM 1469 O O . GLU A 1 192 ? 12.711 10.836 34.375 1 95.31 192 GLU A O 1
ATOM 1474 N N . ASN A 1 193 ? 11.578 10.258 36.312 1 93.31 193 ASN A N 1
ATOM 1475 C CA . ASN A 1 193 ? 12.039 11.469 36.969 1 93.31 193 ASN A CA 1
ATOM 1476 C C . ASN A 1 193 ? 13.359 11.234 37.719 1 93.31 193 ASN A C 1
ATOM 1478 O O . ASN A 1 193 ? 13.555 10.195 38.344 1 93.31 193 ASN A O 1
ATOM 1482 N N . ASN A 1 194 ? 14.25 12.094 37.562 1 91.44 194 ASN A N 1
ATOM 1483 C CA . ASN A 1 194 ? 15.5 12.109 38.312 1 91.44 194 ASN A CA 1
ATOM 1484 C C . ASN A 1 194 ? 16.141 13.5 38.281 1 91.44 194 ASN A C 1
ATOM 1486 O O . ASN A 1 194 ? 15.883 14.289 37.375 1 91.44 194 ASN A O 1
ATOM 1490 N N . GLU A 1 195 ? 16.984 13.672 39.25 1 89.38 195 GLU A N 1
ATOM 1491 C CA . GLU A 1 195 ? 17.688 14.945 39.281 1 89.38 195 GLU A CA 1
ATOM 1492 C C . GLU A 1 195 ? 18.688 15.062 38.156 1 89.38 195 GLU A C 1
ATOM 1494 O O . GLU A 1 195 ? 19.484 14.148 37.906 1 89.38 195 GLU A O 1
ATOM 1499 N N . GLY A 1 196 ? 18.578 16.172 37.375 1 91.44 196 GLY A N 1
ATOM 1500 C CA . GLY A 1 196 ? 19.531 16.422 36.281 1 91.44 196 GLY A CA 1
ATOM 1501 C C . GLY A 1 196 ? 19.078 15.859 34.938 1 91.44 196 GLY A C 1
ATOM 1502 O O . GLY A 1 196 ? 19.641 16.188 33.906 1 91.44 196 GLY A O 1
ATOM 1503 N N . CYS A 1 197 ? 17.969 15.016 34.938 1 93.38 197 CYS A N 1
ATOM 1504 C CA . CYS A 1 197 ? 17.422 14.414 33.75 1 93.38 197 CYS A CA 1
ATOM 1505 C C . CYS A 1 197 ? 18.516 13.727 32.938 1 93.38 197 CYS A C 1
ATOM 1507 O O . CYS A 1 197 ? 18.672 13.992 31.734 1 93.38 197 CYS A O 1
ATOM 1509 N N . ASN A 1 198 ? 19.172 12.703 33.625 1 91.69 198 ASN A N 1
ATOM 1510 C CA . ASN A 1 198 ? 20.281 12.016 32.969 1 91.69 198 ASN A CA 1
ATOM 1511 C C . ASN A 1 198 ? 19.922 10.578 32.625 1 91.69 198 ASN A C 1
ATOM 1513 O O . ASN A 1 198 ? 20.719 9.875 32 1 91.69 198 ASN A O 1
ATOM 1517 N N . PHE A 1 199 ? 18.828 10.047 33.031 1 93.62 199 PHE A N 1
ATOM 1518 C CA . PHE A 1 199 ? 18.406 8.68 32.719 1 93.62 199 PHE A CA 1
ATOM 1519 C C . PHE A 1 199 ? 17.531 8.656 31.469 1 93.62 199 PHE A C 1
ATOM 1521 O O . PHE A 1 199 ? 18.031 8.422 30.359 1 93.62 199 PHE A O 1
ATOM 1528 N N . ASP A 1 200 ? 16.25 8.938 31.688 1 96.19 200 ASP A N 1
ATOM 1529 C CA . ASP A 1 200 ? 15.359 9.133 30.531 1 96.19 200 ASP A CA 1
ATOM 1530 C C . ASP A 1 200 ? 15.055 10.617 30.328 1 96.19 200 ASP A C 1
ATOM 1532 O O . ASP A 1 200 ? 14.625 11.305 31.25 1 96.19 200 ASP A O 1
ATOM 1536 N N . PHE A 1 201 ? 15.375 11.102 29.062 1 97.12 201 PHE A N 1
ATOM 1537 C CA . PHE A 1 201 ? 15.156 12.531 28.859 1 97.12 201 PHE A CA 1
ATOM 1538 C C . PHE A 1 201 ? 14.891 12.844 27.406 1 97.12 201 PHE A C 1
ATOM 1540 O O . PHE A 1 201 ? 15.203 12.039 26.516 1 97.12 201 PHE A O 1
ATOM 1547 N N . VAL A 1 202 ? 14.273 14.039 27.203 1 97.19 202 VAL A N 1
ATOM 1548 C CA . VAL A 1 202 ? 14.203 14.695 25.906 1 97.19 202 VAL A CA 1
ATOM 1549 C C . VAL A 1 202 ? 15.109 15.93 25.891 1 97.19 202 VAL A C 1
ATOM 1551 O O . VAL A 1 202 ? 14.984 16.797 26.766 1 97.19 202 VAL A O 1
ATOM 1554 N N . ALA A 1 203 ? 16.016 15.914 25.016 1 97.5 203 ALA A N 1
ATOM 1555 C CA . ALA A 1 203 ? 16.891 17.078 24.844 1 97.5 203 ALA A CA 1
ATOM 1556 C C . ALA A 1 203 ? 16.547 17.844 23.578 1 97.5 203 ALA A C 1
ATOM 1558 O O . ALA A 1 203 ? 16.25 17.25 22.531 1 97.5 203 ALA A O 1
ATOM 1559 N N . LEU A 1 204 ? 16.578 19.172 23.719 1 97.38 204 LEU A N 1
ATOM 1560 C CA . LEU A 1 204 ? 16.266 20.047 22.594 1 97.38 204 LEU A CA 1
ATOM 1561 C C . LEU A 1 204 ? 17.453 20.938 22.234 1 97.38 204 LEU A C 1
ATOM 1563 O O . LEU A 1 204 ? 18.141 21.438 23.125 1 97.38 204 LEU A O 1
ATOM 1567 N N . PHE A 1 205 ? 17.719 21.062 20.938 1 97.38 205 PHE A N 1
ATOM 1568 C CA . PHE A 1 205 ? 18.797 21.922 20.469 1 97.38 205 PHE A CA 1
ATOM 1569 C C . PHE A 1 205 ? 18.297 22.859 19.391 1 97.38 205 PHE A C 1
ATOM 1571 O O . PHE A 1 205 ? 17.547 22.453 18.5 1 97.38 205 PHE A O 1
ATOM 1578 N N . ASP A 1 206 ? 18.766 24.109 19.438 1 96.75 206 ASP A N 1
ATOM 1579 C CA . ASP A 1 206 ? 18.391 25.141 18.469 1 96.75 206 ASP A CA 1
ATOM 1580 C C . ASP A 1 206 ? 19.25 25.047 17.219 1 96.75 206 ASP A C 1
ATOM 1582 O O . ASP A 1 206 ? 20.047 25.953 16.938 1 96.75 206 ASP A O 1
ATOM 1586 N N . GLY A 1 207 ? 19.094 24.078 16.469 1 93.75 207 GLY A N 1
ATOM 1587 C CA . GLY A 1 207 ? 19.859 23.766 15.281 1 93.75 207 GLY A CA 1
ATOM 1588 C C . GLY A 1 207 ? 19.781 22.312 14.891 1 93.75 207 GLY A C 1
ATOM 1589 O O . GLY A 1 207 ? 19.016 21.547 15.469 1 93.75 207 GLY A O 1
ATOM 1590 N N . PRO A 1 208 ? 20.594 21.906 13.852 1 90.56 208 PRO A N 1
ATOM 1591 C CA . PRO A 1 208 ? 20.469 20.562 13.297 1 90.56 208 PRO A CA 1
ATOM 1592 C C . PRO A 1 208 ? 21.328 19.547 14.047 1 90.56 208 PRO A C 1
ATOM 1594 O O . PRO A 1 208 ? 21.219 18.328 13.812 1 90.56 208 PRO A O 1
ATOM 1597 N N . THR A 1 209 ? 22.188 20.047 14.938 1 92.69 209 THR A N 1
ATOM 1598 C CA . THR A 1 209 ? 23.094 19.109 15.594 1 92.69 209 THR A CA 1
ATOM 1599 C C . THR A 1 209 ? 23.188 19.406 17.094 1 92.69 209 THR A C 1
ATOM 1601 O O . THR A 1 209 ? 22.703 20.438 17.562 1 92.69 209 THR A O 1
ATOM 1604 N N . VAL A 1 210 ? 23.906 18.484 17.781 1 94.44 210 VAL A N 1
ATOM 1605 C CA . VAL A 1 210 ? 24.062 18.594 19.219 1 94.44 210 VAL A CA 1
ATOM 1606 C C . VAL A 1 210 ? 25.109 19.672 19.547 1 94.44 210 VAL A C 1
ATOM 1608 O O . VAL A 1 210 ? 25.266 20.047 20.703 1 94.44 210 VAL A O 1
ATOM 1611 N N . ALA A 1 211 ? 25.703 20.156 18.547 1 95.06 211 ALA A N 1
ATOM 1612 C CA . ALA A 1 211 ? 26.703 21.203 18.734 1 95.06 211 ALA A CA 1
ATOM 1613 C C . ALA A 1 211 ? 26.031 22.578 18.844 1 95.06 211 ALA A C 1
ATOM 1615 O O . ALA A 1 211 ? 26.656 23.531 19.297 1 95.06 211 ALA A O 1
ATOM 1616 N N . HIS A 1 212 ? 24.891 22.703 18.5 1 96.06 212 HIS A N 1
ATOM 1617 C CA . HIS A 1 212 ? 24.172 23.969 18.531 1 96.06 212 HIS A CA 1
ATOM 1618 C C . HIS A 1 212 ? 23.609 24.25 19.922 1 96.06 212 HIS A C 1
ATOM 1620 O O . HIS A 1 212 ? 23.781 23.438 20.844 1 96.06 212 HIS A O 1
ATOM 1626 N N . ARG A 1 213 ? 23.016 25.438 20.062 1 96.56 213 ARG A N 1
ATOM 1627 C CA . ARG A 1 213 ? 22.562 25.891 21.375 1 96.56 213 ARG A CA 1
ATOM 1628 C C . ARG A 1 213 ? 21.609 24.891 22 1 96.56 213 ARG A C 1
ATOM 1630 O O . ARG A 1 213 ? 20.578 24.531 21.406 1 96.56 213 ARG A O 1
ATOM 1637 N N . HIS A 1 214 ? 21.953 24.484 23.188 1 96.75 214 HIS A N 1
ATOM 1638 C CA . HIS A 1 214 ? 21.156 23.562 23.969 1 96.75 214 HIS A CA 1
ATOM 1639 C C . HIS A 1 214 ? 20 24.281 24.672 1 96.75 214 HIS A C 1
ATOM 1641 O O . HIS A 1 214 ? 20.234 25.203 25.453 1 96.75 214 HIS A O 1
ATOM 1647 N N . LEU A 1 215 ? 18.812 23.828 24.422 1 95.75 215 LEU A N 1
ATOM 1648 C CA . LEU A 1 215 ? 17.641 24.5 24.969 1 95.75 215 LEU A CA 1
ATOM 1649 C C . LEU A 1 215 ? 17.25 23.891 26.312 1 95.75 215 LEU A C 1
ATOM 1651 O O . LEU A 1 215 ? 16.594 24.547 27.125 1 95.75 215 LEU A O 1
ATOM 1655 N N . GLY A 1 216 ? 17.562 22.531 26.484 1 95.19 216 GLY A N 1
ATOM 1656 C CA . GLY A 1 216 ? 17.297 21.922 27.766 1 95.19 216 GLY A CA 1
ATOM 1657 C C . GLY A 1 216 ? 17.094 20.422 27.688 1 95.19 216 GLY A C 1
ATOM 1658 O O . GLY A 1 216 ? 16.797 19.891 26.625 1 95.19 216 GLY A O 1
ATOM 1659 N N . ASN A 1 217 ? 17.281 19.797 28.859 1 96.5 217 ASN A N 1
ATOM 1660 C CA . ASN A 1 217 ? 16.875 18.406 29.094 1 96.5 217 ASN A CA 1
ATOM 1661 C C . ASN A 1 217 ? 15.602 18.344 29.938 1 96.5 217 ASN A C 1
ATOM 1663 O O . ASN A 1 217 ? 15.484 19.016 30.953 1 96.5 217 ASN A O 1
ATOM 1667 N N . TYR A 1 218 ? 14.742 17.531 29.438 1 97.19 218 TYR A N 1
ATOM 1668 C CA . TYR A 1 218 ? 13.461 17.469 30.141 1 97.19 218 TYR A CA 1
ATOM 1669 C C . TYR A 1 218 ? 13.117 16.031 30.516 1 97.19 218 TYR A C 1
ATOM 1671 O O . TYR A 1 218 ? 13.336 15.102 29.734 1 97.19 218 TYR A O 1
ATOM 1679 N N . CYS A 1 219 ? 12.711 15.82 31.719 1 96.56 219 CYS A N 1
ATOM 1680 C CA . CYS A 1 219 ? 12.281 14.531 32.25 1 96.56 219 CYS A CA 1
ATOM 1681 C C . CYS A 1 219 ? 11.148 14.711 33.25 1 96.56 219 CYS A C 1
ATOM 1683 O O . CYS A 1 219 ? 10.609 15.805 33.406 1 96.56 219 CYS A O 1
ATOM 1685 N N . GLY A 1 220 ? 10.664 13.57 33.75 1 95.44 220 GLY A N 1
ATOM 1686 C CA . GLY A 1 220 ? 9.594 13.641 34.719 1 95.44 220 GLY A CA 1
ATOM 1687 C C . GLY A 1 220 ? 8.219 13.773 34.125 1 95.44 220 GLY A C 1
ATOM 1688 O O . GLY A 1 220 ? 7.965 13.258 33.031 1 95.44 220 GLY A O 1
ATOM 1689 N N . ALA A 1 221 ? 7.277 14.453 34.875 1 94.06 221 ALA A N 1
ATOM 1690 C CA . ALA A 1 221 ? 5.883 14.5 34.438 1 94.06 221 ALA A CA 1
ATOM 1691 C C . ALA A 1 221 ? 5.484 15.914 34.062 1 94.06 221 ALA A C 1
ATOM 1693 O O . ALA A 1 221 ? 4.445 16.125 33.406 1 94.06 221 ALA A O 1
ATOM 1694 N N . ALA A 1 222 ? 6.391 16.844 34.375 1 92.62 222 ALA A N 1
ATOM 1695 C CA . ALA A 1 222 ? 6.062 18.219 34.031 1 92.62 222 ALA A CA 1
ATOM 1696 C C . ALA A 1 222 ? 6.281 18.469 32.531 1 92.62 222 ALA A C 1
ATOM 1698 O O . ALA A 1 222 ? 7.359 18.172 32 1 92.62 222 ALA A O 1
ATOM 1699 N N . LYS A 1 223 ? 5.375 19.078 31.891 1 92.88 223 LYS A N 1
ATOM 1700 C CA . LYS A 1 223 ? 5.496 19.375 30.469 1 92.88 223 LYS A CA 1
ATOM 1701 C C . LYS A 1 223 ? 6.555 20.453 30.219 1 92.88 223 LYS A C 1
ATOM 1703 O O . LYS A 1 223 ? 6.535 21.516 30.844 1 92.88 223 LYS A O 1
ATOM 1708 N N . PRO A 1 224 ? 7.391 20.141 29.312 1 94 224 PRO A N 1
ATOM 1709 C CA . PRO A 1 224 ? 8.367 21.172 28.953 1 94 224 PRO A CA 1
ATOM 1710 C C . PRO A 1 224 ? 7.711 22.422 28.359 1 94 224 PRO A C 1
ATOM 1712 O O . PRO A 1 224 ? 6.605 22.344 27.812 1 94 224 PRO A O 1
ATOM 1715 N N . PRO A 1 225 ? 8.344 23.531 28.5 1 89.94 225 PRO A N 1
ATOM 1716 C CA . PRO A 1 225 ? 7.789 24.75 27.906 1 89.94 225 PRO A CA 1
ATOM 1717 C C . PRO A 1 225 ? 7.797 24.719 26.375 1 89.94 225 PRO A C 1
ATOM 1719 O O . PRO A 1 225 ? 8.57 23.953 25.781 1 89.94 225 PRO A O 1
ATOM 1722 N N . HIS A 1 226 ? 7.016 25.594 25.781 1 88.31 226 HIS A N 1
ATOM 1723 C CA . HIS A 1 226 ? 7.039 25.766 24.328 1 88.31 226 HIS A CA 1
ATOM 1724 C C . HIS A 1 226 ? 8.391 26.281 23.859 1 88.31 226 HIS A C 1
ATOM 1726 O O . HIS A 1 226 ? 8.992 27.141 24.516 1 88.31 226 HIS A O 1
ATOM 1732 N N . VAL A 1 227 ? 8.789 25.703 22.844 1 91.12 227 VAL A N 1
ATOM 1733 C CA . VAL A 1 227 ? 10.086 26.109 22.297 1 91.12 227 VAL A CA 1
ATOM 1734 C C . VAL A 1 227 ? 9.898 26.719 20.906 1 91.12 227 VAL A C 1
ATOM 1736 O O . VAL A 1 227 ? 9.172 26.172 20.078 1 91.12 227 VAL A O 1
ATOM 1739 N N . VAL A 1 228 ? 10.523 27.859 20.672 1 89.44 228 VAL A N 1
ATOM 1740 C CA . VAL A 1 228 ? 10.633 28.469 19.344 1 89.44 228 VAL A CA 1
ATOM 1741 C C . VAL A 1 228 ? 12.102 28.641 18.984 1 89.44 228 VAL A C 1
ATOM 1743 O O . VAL A 1 228 ? 12.867 29.266 19.719 1 89.44 228 VAL A O 1
ATOM 1746 N N . THR A 1 229 ? 12.469 28.156 17.922 1 93.88 229 THR A N 1
ATOM 1747 C CA . THR A 1 229 ? 13.875 28.188 17.547 1 93.88 229 THR A CA 1
ATOM 1748 C C . THR A 1 229 ? 14.258 29.547 16.953 1 93.88 229 THR A C 1
ATOM 1750 O O . THR A 1 229 ? 13.383 30.375 16.672 1 93.88 229 THR A O 1
ATOM 1753 N N . THR A 1 230 ? 15.609 29.766 16.859 1 91.94 230 THR A N 1
ATOM 1754 C CA . THR A 1 230 ? 16.125 30.969 16.203 1 91.94 230 THR A CA 1
ATOM 1755 C C . THR A 1 230 ? 16.516 30.656 14.75 1 91.94 230 THR A C 1
ATOM 1757 O O . THR A 1 230 ? 16.766 31.578 13.969 1 91.94 230 THR A O 1
ATOM 1760 N N . SER A 1 231 ? 16.609 29.438 14.422 1 89.75 231 SER A N 1
ATOM 1761 C CA . SER A 1 231 ? 16.906 28.984 13.07 1 89.75 231 SER A CA 1
ATOM 1762 C C . SER A 1 231 ? 15.805 28.094 12.516 1 89.75 231 SER A C 1
ATOM 1764 O O . SER A 1 231 ? 14.797 27.859 13.195 1 89.75 231 SER A O 1
ATOM 1766 N N . ASN A 1 232 ? 16.047 27.641 11.281 1 91.5 232 ASN A N 1
ATOM 1767 C CA . ASN A 1 232 ? 15.023 26.828 10.648 1 91.5 232 ASN A CA 1
ATOM 1768 C C . ASN A 1 232 ? 15.203 25.344 10.984 1 91.5 232 ASN A C 1
ATOM 1770 O O . ASN A 1 232 ? 14.68 24.484 10.281 1 91.5 232 ASN A O 1
ATOM 1774 N N . ASN A 1 233 ? 15.961 25.094 12.031 1 93.44 233 ASN A N 1
ATOM 1775 C CA . ASN A 1 233 ? 16.203 23.719 12.453 1 93.44 233 ASN A CA 1
ATOM 1776 C C . ASN A 1 233 ? 15.945 23.531 13.945 1 93.44 233 ASN A C 1
ATOM 1778 O O . ASN A 1 233 ? 16.219 24.438 14.742 1 93.44 233 ASN A O 1
ATOM 1782 N N . LEU A 1 234 ? 15.461 22.469 14.297 1 95.38 234 LEU A N 1
ATOM 1783 C CA . LEU A 1 234 ? 15.336 22.016 15.688 1 95.38 234 LEU A CA 1
ATOM 1784 C C . LEU A 1 234 ? 15.727 20.562 15.828 1 95.38 234 LEU A C 1
ATOM 1786 O O . LEU A 1 234 ? 15.281 19.703 15.047 1 95.38 234 LEU A O 1
ATOM 1790 N N . LEU A 1 235 ? 16.594 20.281 16.719 1 95.44 235 LEU A N 1
ATOM 1791 C CA . LEU A 1 235 ? 16.969 18.906 17.016 1 95.44 235 LEU A CA 1
ATOM 1792 C C . LEU A 1 235 ? 16.312 18.422 18.297 1 95.44 235 LEU A C 1
ATOM 1794 O O . LEU A 1 235 ? 16.406 19.078 19.344 1 95.44 235 LEU A O 1
ATOM 1798 N N . VAL A 1 236 ? 15.586 17.344 18.219 1 95.44 236 VAL A N 1
ATOM 1799 C CA . VAL A 1 236 ? 14.945 16.703 19.359 1 95.44 236 VAL A CA 1
ATOM 1800 C C . VAL A 1 236 ? 15.578 15.336 19.609 1 95.44 236 VAL A C 1
ATOM 1802 O O . VAL A 1 236 ? 15.547 14.461 18.75 1 95.44 236 VAL A O 1
ATOM 1805 N N . VAL A 1 237 ? 16.125 15.117 20.766 1 95.88 237 VAL A N 1
ATOM 1806 C CA . VAL A 1 237 ? 16.797 13.859 21.109 1 95.88 237 VAL A CA 1
ATOM 1807 C C . VAL A 1 237 ? 16.062 13.195 22.281 1 95.88 237 VAL A C 1
ATOM 1809 O O . VAL A 1 237 ? 15.867 13.812 23.328 1 95.88 237 VAL A O 1
ATOM 1812 N N . PHE A 1 238 ? 15.625 11.984 22.062 1 95.81 238 PHE A N 1
ATOM 1813 C CA . PHE A 1 238 ? 15.062 11.188 23.141 1 95.81 238 PHE A CA 1
ATOM 1814 C C . PHE A 1 238 ? 15.977 10.016 23.484 1 95.81 238 PHE A C 1
ATOM 1816 O O . PHE A 1 238 ? 16.297 9.203 22.609 1 95.81 238 PHE A O 1
ATOM 1823 N N . LYS A 1 239 ? 16.328 9.945 24.719 1 95.12 239 LYS A N 1
ATOM 1824 C CA . LYS A 1 239 ? 17.156 8.844 25.203 1 95.12 239 LYS A CA 1
ATOM 1825 C C . LYS A 1 239 ? 16.547 8.227 26.469 1 95.12 239 LYS A C 1
ATOM 1827 O O . LYS A 1 239 ? 16.047 8.938 27.344 1 95.12 239 LYS A O 1
ATOM 1832 N N . SER A 1 240 ? 16.484 6.922 26.438 1 93.75 240 SER A N 1
ATOM 1833 C CA . SER A 1 240 ? 16.094 6.195 27.641 1 93.75 240 SER A CA 1
ATOM 1834 C C . SER A 1 240 ? 17.156 5.184 28.047 1 93.75 240 SER A C 1
ATOM 1836 O O . SER A 1 240 ? 17.891 4.664 27.203 1 93.75 240 SER A O 1
ATOM 1838 N N . ASP A 1 241 ? 17.312 4.965 29.312 1 90.94 241 ASP A N 1
ATOM 1839 C CA . ASP A 1 241 ? 18.297 4.004 29.797 1 90.94 241 ASP A CA 1
ATOM 1840 C C . ASP A 1 241 ? 17.703 2.598 29.875 1 90.94 241 ASP A C 1
ATOM 1842 O O . ASP A 1 241 ? 16.719 2.297 29.203 1 90.94 241 ASP A O 1
ATOM 1846 N N . PHE A 1 242 ? 18.344 1.669 30.641 1 88.19 242 PHE A N 1
ATOM 1847 C CA . PHE A 1 242 ? 18.062 0.239 30.562 1 88.19 242 PHE A CA 1
ATOM 1848 C C . PHE A 1 242 ? 16.891 -0.135 31.438 1 88.19 242 PHE A C 1
ATOM 1850 O O . PHE A 1 242 ? 16.453 -1.288 31.453 1 88.19 242 PHE A O 1
ATOM 1857 N N . ASN A 1 243 ? 16.422 0.792 32.281 1 82.81 243 ASN A N 1
ATOM 1858 C CA . ASN A 1 243 ? 15.328 0.398 33.188 1 82.81 243 ASN A CA 1
ATOM 1859 C C . ASN A 1 243 ? 14.344 1.545 33.375 1 82.81 243 ASN A C 1
ATOM 1861 O O . ASN A 1 243 ? 14.602 2.674 32.969 1 82.81 243 ASN A O 1
ATOM 1865 N N . ILE A 1 244 ? 13.227 1.299 34.031 1 81.81 244 ILE A N 1
ATOM 1866 C CA . ILE A 1 244 ? 12.156 2.229 34.375 1 81.81 244 ILE A CA 1
ATOM 1867 C C . ILE A 1 244 ? 11.641 2.93 33.125 1 81.81 244 ILE A C 1
ATOM 1869 O O . ILE A 1 244 ? 12.414 3.566 32.406 1 81.81 244 ILE A O 1
ATOM 1873 N N . GLY A 1 245 ? 10.523 2.721 32.781 1 87.06 245 GLY A N 1
ATOM 1874 C CA . GLY A 1 245 ? 9.883 3.381 31.641 1 87.06 245 GLY A CA 1
ATOM 1875 C C . GLY A 1 245 ? 8.648 4.168 32.031 1 87.06 245 GLY A C 1
ATOM 1876 O O . GLY A 1 245 ? 8.438 4.449 33.219 1 87.06 245 GLY A O 1
ATOM 1877 N N . GLY A 1 246 ? 8.047 4.797 31.219 1 90.94 246 GLY A N 1
ATOM 1878 C CA . GLY A 1 246 ? 6.805 5.543 31.359 1 90.94 246 GLY A CA 1
ATOM 1879 C C . GLY A 1 246 ? 6.004 5.609 30.078 1 90.94 246 GLY A C 1
ATOM 1880 O O . GLY A 1 246 ? 6.289 4.883 29.125 1 90.94 246 GLY A O 1
ATOM 1881 N N . ARG A 1 247 ? 5.039 6.398 30.109 1 93.56 247 ARG A N 1
ATOM 1882 C CA . ARG A 1 247 ? 4.141 6.535 28.969 1 93.56 247 ARG A CA 1
ATOM 1883 C C . ARG A 1 247 ? 4.844 7.219 27.797 1 93.56 247 ARG A C 1
ATOM 1885 O O . ARG A 1 247 ? 4.508 6.977 26.641 1 93.56 247 ARG A O 1
ATOM 1892 N N . GLY A 1 248 ? 5.789 8.086 28.141 1 94.62 248 GLY A N 1
ATOM 1893 C CA . GLY A 1 248 ? 6.516 8.797 27.109 1 94.62 248 GLY A CA 1
ATOM 1894 C C . GLY A 1 248 ? 5.977 10.195 26.859 1 94.62 248 GLY A C 1
ATOM 1895 O O . GLY A 1 248 ? 5.617 10.906 27.797 1 94.62 248 GLY A O 1
ATOM 1896 N N . PHE A 1 249 ? 6.129 10.625 25.609 1 93.88 249 PHE A N 1
ATOM 1897 C CA . PHE A 1 249 ? 5.691 11.977 25.297 1 93.88 249 PHE A CA 1
ATOM 1898 C C . PHE A 1 249 ? 5.078 12.039 23.906 1 93.88 249 PHE A C 1
ATOM 1900 O O . PHE A 1 249 ? 5.297 11.148 23.078 1 93.88 249 PHE A O 1
ATOM 1907 N N . LYS A 1 250 ? 4.277 13 23.734 1 91.62 250 LYS A N 1
ATOM 1908 C CA . LYS A 1 250 ? 3.721 13.406 22.438 1 91.62 250 LYS A CA 1
ATOM 1909 C C . LYS A 1 250 ? 3.867 14.906 22.234 1 91.62 250 LYS A C 1
ATOM 1911 O O . LYS A 1 250 ? 3.559 15.703 23.125 1 91.62 250 LYS A O 1
ATOM 1916 N N . ALA A 1 251 ? 4.457 15.242 21.109 1 91 251 ALA A N 1
ATOM 1917 C CA . ALA A 1 251 ? 4.684 16.656 20.828 1 91 251 ALA A CA 1
ATOM 1918 C C . ALA A 1 251 ? 4.293 17 19.391 1 91 251 ALA A C 1
ATOM 1920 O O . ALA A 1 251 ? 4.293 16.125 18.516 1 91 251 ALA A O 1
ATOM 1921 N N . TYR A 1 252 ? 3.949 18.297 19.266 1 87.06 252 TYR A N 1
ATOM 1922 C CA . TYR A 1 252 ? 3.672 18.828 17.938 1 87.06 252 TYR A CA 1
ATOM 1923 C C . TYR A 1 252 ? 4.727 19.844 17.516 1 87.06 252 TYR A C 1
ATOM 1925 O O . TYR A 1 252 ? 5.168 20.656 18.344 1 87.06 252 TYR A O 1
ATOM 1933 N N . TYR A 1 253 ? 5.133 19.719 16.328 1 89.06 253 TYR A N 1
ATOM 1934 C CA . TYR A 1 253 ? 5.969 20.797 15.797 1 89.06 253 TYR A CA 1
ATOM 1935 C C . TYR A 1 253 ? 5.25 21.547 14.68 1 89.06 253 TYR A C 1
ATOM 1937 O O . TYR A 1 253 ? 4.414 20.969 13.977 1 89.06 253 TYR A O 1
ATOM 1945 N N . TYR A 1 254 ? 5.645 22.844 14.617 1 87.88 254 TYR A N 1
ATOM 1946 C CA . TYR A 1 254 ? 5.074 23.75 13.625 1 87.88 254 TYR A CA 1
ATOM 1947 C C . TYR A 1 254 ? 6.156 24.609 12.977 1 87.88 254 TYR A C 1
ATOM 1949 O O . TYR A 1 254 ? 7.09 25.047 13.648 1 87.88 254 TYR A O 1
ATOM 1957 N N . SER A 1 255 ? 5.938 24.812 11.695 1 86.62 255 SER A N 1
ATOM 1958 C CA . SER A 1 255 ? 6.738 25.844 11.047 1 86.62 255 SER A CA 1
ATOM 1959 C C . SER A 1 255 ? 6.113 27.219 11.211 1 86.62 255 SER A C 1
ATOM 1961 O O . SER A 1 255 ? 4.93 27.328 11.539 1 86.62 255 SER A O 1
ATOM 1963 N N . GLY A 1 256 ? 6.871 28.266 11.078 1 81.56 256 GLY A N 1
ATOM 1964 C CA . GLY A 1 256 ? 6.359 29.625 11.148 1 81.56 256 GLY A CA 1
ATOM 1965 C C . GLY A 1 256 ? 5.223 29.875 10.18 1 81.56 256 GLY A C 1
ATOM 1966 O O . GLY A 1 256 ? 4.391 30.75 10.414 1 81.56 256 GLY A O 1
ATOM 1967 N N . GLU A 1 257 ? 5.137 29.016 9.172 1 80.81 257 GLU A N 1
ATOM 1968 C CA . GLU A 1 257 ? 4.051 29.156 8.203 1 80.81 257 GLU A CA 1
ATOM 1969 C C . GLU A 1 257 ? 2.76 28.547 8.734 1 80.81 257 GLU A C 1
ATOM 1971 O O . GLU A 1 257 ? 1.669 28.875 8.266 1 80.81 257 GLU A O 1
ATOM 1976 N N . CYS A 1 258 ? 2.906 27.734 9.703 1 87.44 258 CYS A N 1
ATOM 1977 C CA . CYS A 1 258 ? 1.767 26.969 10.203 1 87.44 258 CYS A CA 1
ATOM 1978 C C . CYS A 1 258 ? 1.42 27.391 11.633 1 87.44 258 CYS A C 1
ATOM 1980 O O . CYS A 1 258 ? 0.452 26.891 12.203 1 87.44 258 CYS A O 1
ATOM 1982 N N . GLN A 1 259 ? 2.105 28.188 12.164 1 83.31 259 GLN A N 1
ATOM 1983 C CA . GLN A 1 259 ? 1.778 28.719 13.484 1 83.31 259 GLN A CA 1
ATOM 1984 C C . GLN A 1 259 ? 2.248 30.156 13.633 1 83.31 259 GLN A C 1
ATOM 1986 O O . GLN A 1 259 ? 3.447 30.438 13.547 1 83.31 259 GLN A O 1
ATOM 1991 N N . GLN A 1 260 ? 1.258 31.062 13.891 1 82.81 260 GLN A N 1
ATOM 1992 C CA . GLN A 1 260 ? 1.597 32.469 14.055 1 82.81 260 GLN A CA 1
ATOM 1993 C C . GLN A 1 260 ? 0.816 33.094 15.203 1 82.81 260 GLN A C 1
ATOM 1995 O O . GLN A 1 260 ? -0.297 32.656 15.516 1 82.81 260 GLN A O 1
ATOM 2000 N N . VAL A 1 261 ? 1.547 33.875 15.875 1 86.19 261 VAL A N 1
ATOM 2001 C CA . VAL A 1 261 ? 0.908 34.781 16.844 1 86.19 261 VAL A CA 1
ATOM 2002 C C . VAL A 1 261 ? 0.809 36.188 16.266 1 86.19 261 VAL A C 1
ATOM 2004 O O . VAL A 1 261 ? 1.824 36.781 15.922 1 86.19 261 VAL A O 1
ATOM 2007 N N . LEU A 1 262 ? -0.334 36.656 16.188 1 92.38 262 LEU A N 1
ATOM 2008 C CA . LEU A 1 262 ? -0.602 37.938 15.555 1 92.38 262 LEU A CA 1
ATOM 2009 C C . LEU A 1 262 ? -1.094 38.938 16.578 1 92.38 262 LEU A C 1
ATOM 2011 O O . LEU A 1 262 ? -2.146 38.75 17.203 1 92.38 262 LEU A O 1
ATOM 2015 N N . SER A 1 263 ? -0.377 40.031 16.719 1 93.12 263 SER A N 1
ATOM 2016 C CA . SER A 1 263 ? -0.722 40.969 17.781 1 93.12 263 SER A CA 1
ATOM 2017 C C . SER A 1 263 ? -0.951 42.375 17.203 1 93.12 263 SER A C 1
ATOM 2019 O O . SER A 1 263 ? -1.402 43.281 17.922 1 93.12 263 SER A O 1
ATOM 2021 N N . ALA A 1 264 ? -0.663 42.562 15.953 1 94.44 264 ALA A N 1
ATOM 2022 C CA . ALA A 1 264 ? -0.955 43.844 15.344 1 94.44 264 ALA A CA 1
ATOM 2023 C C . ALA A 1 264 ? -2.453 44.125 15.359 1 94.44 264 ALA A C 1
ATOM 2025 O O . ALA A 1 264 ? -3.27 43.219 15.422 1 94.44 264 ALA A O 1
ATOM 2026 N N . VAL A 1 265 ? -2.77 45.406 15.328 1 95.31 265 VAL A N 1
ATOM 2027 C CA . VAL A 1 265 ? -4.168 45.812 15.398 1 95.31 265 VAL A CA 1
ATOM 2028 C C . VAL A 1 265 ? -4.93 45.281 14.195 1 95.31 265 VAL A C 1
ATOM 2030 O O . VAL A 1 265 ? -6.105 44.906 14.305 1 95.31 265 VAL A O 1
ATOM 2033 N N . SER A 1 266 ? -4.301 45.25 13.086 1 96.31 266 SER A N 1
ATOM 2034 C CA . SER A 1 266 ? -4.875 44.625 11.883 1 96.31 266 SER A CA 1
ATOM 2035 C C . SER A 1 266 ? -3.828 43.844 11.125 1 96.31 266 SER A C 1
ATOM 2037 O O . SER A 1 266 ? -2.625 44.031 11.297 1 96.31 266 SER A O 1
ATOM 2039 N N . GLY A 1 267 ? -4.312 42.875 10.352 1 96.12 267 GLY A N 1
ATOM 2040 C CA . GLY A 1 267 ? -3.379 42.062 9.586 1 96.12 267 GLY A CA 1
ATOM 2041 C C . GLY A 1 267 ? -4.066 41.031 8.711 1 96.12 267 GLY A C 1
ATOM 2042 O O . GLY A 1 267 ? -5.297 40.938 8.695 1 96.12 267 GLY A O 1
ATOM 2043 N N . THR A 1 268 ? -3.217 40.438 7.887 1 96 268 THR A N 1
ATOM 2044 C CA . THR A 1 268 ? -3.686 39.375 7.016 1 96 268 THR A CA 1
ATOM 2045 C C . THR A 1 268 ? -2.814 38.125 7.172 1 96 268 THR A C 1
ATOM 2047 O O . THR A 1 268 ? -1.658 38.219 7.586 1 96 268 THR A O 1
ATOM 2050 N N . PHE A 1 269 ? -3.408 37.031 6.977 1 94.75 269 PHE A N 1
ATOM 2051 C CA . PHE A 1 269 ? -2.676 35.75 6.91 1 94.75 269 PHE A CA 1
ATOM 2052 C C . PHE A 1 269 ? -3.377 34.781 5.984 1 94.75 269 PHE A C 1
ATOM 2054 O O . PHE A 1 269 ? -4.484 35.031 5.508 1 94.75 269 PHE A O 1
ATOM 2061 N N . SER A 1 270 ? -2.691 33.781 5.629 1 95.12 270 SER A N 1
ATOM 2062 C CA . SER A 1 270 ? -3.252 32.781 4.723 1 95.12 270 SER A CA 1
ATOM 2063 C C . SER A 1 270 ? -2.812 31.359 5.105 1 95.12 270 SER A C 1
ATOM 2065 O O . SER A 1 270 ? -1.93 31.188 5.949 1 95.12 270 SER A O 1
ATOM 2067 N N . SER A 1 271 ? -3.533 30.422 4.523 1 94.56 271 SER A N 1
ATOM 2068 C CA . SER A 1 271 ? -3.064 29.047 4.66 1 94.56 271 SER A CA 1
ATOM 2069 C C . SER A 1 271 ? -1.663 28.891 4.082 1 94.56 271 SER A C 1
ATOM 2071 O O . SER A 1 271 ? -1.232 29.688 3.244 1 94.56 271 SER A O 1
ATOM 2073 N N . PRO A 1 272 ? -1.029 27.828 4.555 1 90.38 272 PRO A N 1
ATOM 2074 C CA . PRO A 1 272 ? 0.327 27.625 4.039 1 90.38 272 PRO A CA 1
ATOM 2075 C C . PRO A 1 272 ? 0.364 27.438 2.525 1 90.38 272 PRO A C 1
ATOM 2077 O O . PRO A 1 272 ? -0.5 26.75 1.963 1 90.38 272 PRO A O 1
ATOM 2080 N N . ARG A 1 273 ? 1.368 28.125 1.835 1 87 273 ARG A N 1
ATOM 2081 C CA . ARG A 1 273 ? 1.696 27.984 0.42 1 87 273 ARG A CA 1
ATOM 2082 C C . ARG A 1 273 ? 0.659 28.688 -0.456 1 87 273 ARG A C 1
ATOM 2084 O O . ARG A 1 273 ? 0.715 28.594 -1.684 1 87 273 ARG A O 1
ATOM 2091 N N . PHE A 1 274 ? -0.285 29.297 0.222 1 92 274 PHE A N 1
ATOM 2092 C CA . PHE A 1 274 ? -1.261 30.031 -0.573 1 92 274 PHE A CA 1
ATOM 2093 C C . PHE A 1 274 ? -0.564 30.953 -1.565 1 92 274 PHE A C 1
ATOM 2095 O O . PHE A 1 274 ? 0.379 31.672 -1.206 1 92 274 PHE A O 1
ATOM 2102 N N . PRO A 1 275 ? -0.961 30.953 -2.877 1 93.62 275 PRO A N 1
ATOM 2103 C CA . PRO A 1 275 ? -2.201 30.422 -3.439 1 93.62 275 PRO A CA 1
ATOM 2104 C C . PRO A 1 275 ? -2.033 29 -3.99 1 93.62 275 PRO A C 1
ATOM 2106 O O . PRO A 1 275 ? -2.922 28.5 -4.676 1 93.62 275 PRO A O 1
ATOM 2109 N N . ASN A 1 276 ? -0.905 28.422 -3.764 1 90.62 276 ASN A N 1
ATOM 2110 C CA . ASN A 1 276 ? -0.717 27.016 -4.133 1 90.62 276 ASN A CA 1
ATOM 2111 C C . ASN A 1 276 ? -1.44 26.094 -3.17 1 90.62 276 ASN A C 1
ATOM 2113 O O . ASN A 1 276 ? -1.997 26.531 -2.166 1 90.62 276 ASN A O 1
ATOM 2117 N N . ILE A 1 277 ? -1.454 24.812 -3.518 1 92.31 277 ILE A N 1
ATOM 2118 C CA . ILE A 1 277 ? -2.17 23.797 -2.752 1 92.31 277 ILE A CA 1
ATOM 2119 C C . ILE A 1 277 ? -1.525 23.641 -1.376 1 92.31 277 ILE A C 1
ATOM 2121 O O . ILE A 1 277 ? -0.302 23.531 -1.265 1 92.31 277 ILE A O 1
ATOM 2125 N N . TYR A 1 278 ? -2.361 23.719 -0.328 1 92.38 278 TYR A N 1
ATOM 2126 C CA . TYR A 1 278 ? -1.839 23.531 1.021 1 92.38 278 TYR A CA 1
ATOM 2127 C C . TYR A 1 278 ? -1.479 22.062 1.268 1 92.38 278 TYR A C 1
ATOM 2129 O O . TYR A 1 278 ? -2.045 21.172 0.641 1 92.38 278 TYR A O 1
ATOM 2137 N N . PRO A 1 279 ? -0.54 21.844 2.162 1 88.88 279 PRO A N 1
ATOM 2138 C CA . PRO A 1 279 ? -0.109 20.469 2.412 1 88.88 279 PRO A CA 1
ATOM 2139 C C . PRO A 1 279 ? -1.173 19.641 3.129 1 88.88 279 PRO A C 1
ATOM 2141 O O . PRO A 1 279 ? -1.978 20.172 3.889 1 88.88 279 PRO A O 1
ATOM 2144 N N . ASN A 1 280 ? -1.092 18.312 2.852 1 88.75 280 ASN A N 1
ATOM 2145 C CA . ASN A 1 280 ? -1.937 17.375 3.586 1 88.75 280 ASN A CA 1
ATOM 2146 C C . ASN A 1 280 ? -1.373 17.078 4.973 1 88.75 280 ASN A C 1
ATOM 2148 O O . ASN A 1 280 ? -0.185 17.297 5.223 1 88.75 280 ASN A O 1
ATOM 2152 N N . ASN A 1 281 ? -2.271 16.641 5.805 1 85.94 281 ASN A N 1
ATOM 2153 C CA . ASN A 1 281 ? -1.91 16.156 7.133 1 85.94 281 ASN A CA 1
ATOM 2154 C C . ASN A 1 281 ? -1.214 17.234 7.957 1 85.94 281 ASN A C 1
ATOM 2156 O O . ASN A 1 281 ? -0.127 17.016 8.492 1 85.94 281 ASN A O 1
ATOM 2160 N N . ILE A 1 282 ? -1.848 18.375 8.008 1 88.69 282 ILE A N 1
ATOM 2161 C CA . ILE A 1 282 ? -1.287 19.438 8.82 1 88.69 282 ILE A CA 1
ATOM 2162 C C . ILE A 1 282 ? -2.338 19.938 9.805 1 88.69 282 ILE A C 1
ATOM 2164 O O . ILE A 1 282 ? -3.533 19.688 9.633 1 88.69 282 ILE A O 1
ATOM 2168 N N . ASN A 1 283 ? -1.859 20.562 10.852 1 88.75 283 ASN A N 1
ATOM 2169 C CA . ASN A 1 283 ? -2.629 21.25 11.891 1 88.75 283 ASN A CA 1
ATOM 2170 C C . ASN A 1 283 ? -2.018 22.594 12.25 1 88.75 283 ASN A C 1
ATOM 2172 O O . ASN A 1 283 ? -1.205 22.688 13.172 1 88.75 283 ASN A O 1
ATOM 2176 N N . CYS A 1 284 ? -2.512 23.641 11.594 1 92.06 284 CYS A N 1
ATOM 2177 C CA . CYS A 1 284 ? -1.908 24.969 11.719 1 92.06 284 CYS A CA 1
ATOM 2178 C C . CYS A 1 284 ? -2.756 25.875 12.602 1 92.06 284 CYS A C 1
ATOM 2180 O O . CYS A 1 284 ? -3.982 25.75 12.617 1 92.06 284 CYS A O 1
ATOM 2182 N N . HIS A 1 285 ? -2.07 26.812 13.281 1 90.88 285 HIS A N 1
ATOM 2183 C CA . HIS A 1 285 ? -2.721 27.672 14.258 1 90.88 285 HIS A CA 1
ATOM 2184 C C . HIS A 1 285 ? -2.328 29.125 14.055 1 90.88 285 HIS A C 1
ATOM 2186 O O . HIS A 1 285 ? -1.146 29.438 13.891 1 90.88 285 HIS A O 1
ATOM 2192 N N . TRP A 1 286 ? -3.326 29.984 14.062 1 93.81 286 TRP A N 1
ATOM 2193 C CA . TRP A 1 286 ? -3.119 31.422 14.109 1 93.81 286 TRP A CA 1
ATOM 2194 C C . TRP A 1 286 ? -3.83 32.031 15.312 1 93.81 286 TRP A C 1
ATOM 2196 O O . TRP A 1 286 ? -5.062 32.094 15.344 1 93.81 286 TRP A O 1
ATOM 2206 N N . GLY A 1 287 ? -3.047 32.469 16.234 1 94.38 287 GLY A N 1
ATOM 2207 C CA . GLY A 1 287 ? -3.594 33.156 17.391 1 94.38 287 GLY A CA 1
ATOM 2208 C C . GLY A 1 287 ? -3.559 34.656 17.266 1 94.38 287 GLY A C 1
ATOM 2209 O O . GLY A 1 287 ? -2.496 35.25 17.031 1 94.38 287 GLY A O 1
ATOM 2210 N N . ILE A 1 288 ? -4.715 35.25 17.406 1 96.12 288 ILE A N 1
ATOM 2211 C CA . ILE A 1 288 ? -4.82 36.719 17.359 1 96.12 288 ILE A CA 1
ATOM 2212 C C . ILE A 1 288 ? -5.086 37.25 18.75 1 96.12 288 ILE A C 1
ATOM 2214 O O . ILE A 1 288 ? -6.059 36.875 19.406 1 96.12 288 ILE A O 1
ATOM 2218 N N . THR A 1 289 ? -4.207 38.094 19.172 1 95.75 289 THR A N 1
ATOM 2219 C CA . THR A 1 289 ? -4.363 38.688 20.484 1 95.75 289 THR A CA 1
ATOM 2220 C C . THR A 1 289 ? -4.301 40.219 20.391 1 95.75 289 THR A C 1
ATOM 2222 O O . THR A 1 289 ? -3.328 40.781 19.859 1 95.75 289 THR A O 1
ATOM 2225 N N . GLN A 1 290 ? -5.34 40.844 20.891 1 96 290 GLN A N 1
ATOM 2226 C CA . GLN A 1 290 ? -5.402 42.312 20.938 1 96 290 GLN A CA 1
ATOM 2227 C C . GLN A 1 290 ? -5.32 42.812 22.375 1 96 290 GLN A C 1
ATOM 2229 O O . GLN A 1 290 ? -5.301 42.031 23.312 1 96 290 GLN A O 1
ATOM 2234 N N . ALA A 1 291 ? -5.27 44.156 22.453 1 94.44 291 ALA A N 1
ATOM 2235 C CA . ALA A 1 291 ? -5.242 44.781 23.781 1 94.44 291 ALA A CA 1
ATOM 2236 C C . ALA A 1 291 ? -6.551 44.531 24.531 1 94.44 291 ALA A C 1
ATOM 2238 O O . ALA A 1 291 ? -7.594 44.312 23.906 1 94.44 291 ALA A O 1
ATOM 2239 N N . ALA A 1 292 ? -6.43 44.562 25.844 1 93.38 292 ALA A N 1
ATOM 2240 C CA . ALA A 1 292 ? -7.621 44.375 26.672 1 93.38 292 ALA A CA 1
ATOM 2241 C C . ALA A 1 292 ? -8.711 45.375 26.297 1 93.38 292 ALA A C 1
ATOM 2243 O O . ALA A 1 292 ? -8.422 46.562 26.062 1 93.38 292 ALA A O 1
ATOM 2244 N N . GLY A 1 293 ? -9.906 44.938 26.312 1 93.75 293 GLY A N 1
ATOM 2245 C CA . GLY A 1 293 ? -11.023 45.781 25.953 1 93.75 293 GLY A CA 1
ATOM 2246 C C . GLY A 1 293 ? -11.344 45.781 24.469 1 93.75 293 GLY A C 1
ATOM 2247 O O . GLY A 1 293 ? -12.391 46.312 24.062 1 93.75 293 GLY A O 1
ATOM 2248 N N . TYR A 1 294 ? -10.422 45.281 23.719 1 95.19 294 TYR A N 1
ATOM 2249 C CA . TYR A 1 294 ? -10.648 45.156 22.281 1 95.19 294 TYR A CA 1
ATOM 2250 C C . TYR A 1 294 ? -11.352 43.875 21.922 1 95.19 294 TYR A C 1
ATOM 2252 O O . TYR A 1 294 ? -11.328 42.906 22.703 1 95.19 294 TYR A O 1
ATOM 2260 N N . ARG A 1 295 ? -11.992 43.906 20.797 1 97.31 295 ARG A N 1
ATOM 2261 C CA . ARG A 1 295 ? -12.5 42.719 20.141 1 97.31 295 ARG A CA 1
ATOM 2262 C C . ARG A 1 295 ? -11.852 42.5 18.781 1 97.31 295 ARG A C 1
ATOM 2264 O O . ARG A 1 295 ? -11.219 43.438 18.25 1 97.31 295 ARG A O 1
ATOM 2271 N N . VAL A 1 296 ? -11.969 41.312 18.312 1 97.62 296 VAL A N 1
ATOM 2272 C CA . VAL A 1 296 ? -11.344 41 17.031 1 97.62 296 VAL A CA 1
ATOM 2273 C C . VAL A 1 296 ? -12.414 40.688 15.992 1 97.62 296 VAL A C 1
ATOM 2275 O O . VAL A 1 296 ? -13.281 39.844 16.219 1 97.62 296 VAL A O 1
ATOM 2278 N N . LYS A 1 297 ? -12.359 41.375 14.938 1 97.69 297 LYS A N 1
ATOM 2279 C CA . LYS A 1 297 ? -13.172 41.031 13.773 1 97.69 297 LYS A CA 1
ATOM 2280 C C . LYS A 1 297 ? -12.375 40.25 12.758 1 97.69 297 LYS A C 1
ATOM 2282 O O . LYS A 1 297 ? -11.25 40.625 12.398 1 97.69 297 LYS A O 1
ATOM 2287 N N . LEU A 1 298 ? -12.938 39.094 12.289 1 97.75 298 LEU A N 1
ATOM 2288 C CA . LEU A 1 298 ? -12.25 38.188 11.383 1 97.75 298 LEU A CA 1
ATOM 2289 C C . LEU A 1 298 ? -13.062 37.969 10.109 1 97.75 298 LEU A C 1
ATOM 2291 O O . LEU A 1 298 ? -14.281 37.781 10.172 1 97.75 298 LEU A O 1
ATOM 2295 N N . PHE A 1 299 ? -12.32 38.062 8.953 1 96.88 299 PHE A N 1
ATOM 2296 C CA . PHE A 1 299 ? -12.922 37.844 7.641 1 96.88 299 PHE A CA 1
ATOM 2297 C C . PHE A 1 299 ? -12.086 36.875 6.801 1 96.88 299 PHE A C 1
ATOM 2299 O O . PHE A 1 299 ? -10.852 36.906 6.871 1 96.88 299 PHE A O 1
ATOM 2306 N N . PHE A 1 300 ? -12.859 36.125 5.98 1 97.88 300 PHE A N 1
ATOM 2307 C CA . PHE A 1 300 ? -12.188 35.25 5.023 1 97.88 300 PHE A CA 1
ATOM 2308 C C . PHE A 1 300 ? -12.516 35.656 3.594 1 97.88 300 PHE A C 1
ATOM 2310 O O . PHE A 1 300 ? -13.477 35.156 3 1 97.88 300 PHE A O 1
ATOM 2317 N N . PRO A 1 301 ? -11.68 36.469 3 1 96.69 301 PRO A N 1
ATOM 2318 C CA . PRO A 1 301 ? -11.945 36.938 1.637 1 96.69 301 PRO A CA 1
ATOM 2319 C C . PRO A 1 301 ? -11.922 35.812 0.611 1 96.69 301 PRO A C 1
ATOM 2321 O O . PRO A 1 301 ? -12.578 35.906 -0.433 1 96.69 301 PRO A O 1
ATOM 2324 N N . PHE A 1 302 ? -11.188 34.812 0.853 1 97 302 PHE A N 1
ATOM 2325 C CA . PHE A 1 302 ? -11.062 33.688 -0.066 1 97 302 PHE A CA 1
ATOM 2326 C C . PHE A 1 302 ? -11.039 32.375 0.696 1 97 302 PHE A C 1
ATOM 2328 O O . PHE A 1 302 ? -10.406 32.25 1.748 1 97 302 PHE A O 1
ATOM 2335 N N . MET A 1 303 ? -11.812 31.391 0.156 1 96.94 303 MET A N 1
ATOM 2336 C CA . MET A 1 303 ? -11.836 30.062 0.759 1 96.94 303 MET A CA 1
ATOM 2337 C C . MET A 1 303 ? -11.953 28.969 -0.311 1 96.94 303 MET A C 1
ATOM 2339 O O . MET A 1 303 ? -12.805 29.062 -1.194 1 96.94 303 MET A O 1
ATOM 2343 N N . ASP A 1 304 ? -11.047 28.031 -0.273 1 96.69 304 ASP A N 1
ATOM 2344 C CA . ASP A 1 304 ? -11.047 26.859 -1.154 1 96.69 304 ASP A CA 1
ATOM 2345 C C . ASP A 1 304 ? -10.438 25.641 -0.459 1 96.69 304 ASP A C 1
ATOM 2347 O O . ASP A 1 304 ? -9.281 25.297 -0.707 1 96.69 304 ASP A O 1
ATOM 2351 N N . LEU A 1 305 ? -11.289 25.047 0.359 1 96.44 305 LEU A N 1
ATOM 2352 C CA . LEU A 1 305 ? -10.891 23.844 1.075 1 96.44 305 LEU A CA 1
ATOM 2353 C C . LEU A 1 305 ? -11.641 22.625 0.543 1 96.44 305 LEU A C 1
ATOM 2355 O O . LEU A 1 305 ? -12.492 22.75 -0.341 1 96.44 305 LEU A O 1
ATOM 2359 N N . GLU A 1 306 ? -11.211 21.484 0.99 1 93.56 306 GLU A N 1
ATOM 2360 C CA . GLU A 1 306 ? -11.93 20.266 0.63 1 93.56 306 GLU A CA 1
ATOM 2361 C C . GLU A 1 306 ? -13.406 20.375 0.998 1 93.56 306 GLU A C 1
ATOM 2363 O O . GLU A 1 306 ? -13.75 20.875 2.068 1 93.56 306 GLU A O 1
ATOM 2368 N N . ASP A 1 307 ? -14.281 19.828 0.139 1 92.81 307 ASP A N 1
ATOM 2369 C CA . ASP A 1 307 ? -15.727 19.922 0.343 1 92.81 307 ASP A CA 1
ATOM 2370 C C . ASP A 1 307 ? -16.172 19.094 1.547 1 92.81 307 ASP A C 1
ATOM 2372 O O . ASP A 1 307 ? -15.422 18.234 2.023 1 92.81 307 ASP A O 1
ATOM 2376 N N . GLN A 1 308 ? -17.375 19.359 1.922 1 92.56 308 GLN A N 1
ATOM 2377 C CA . GLN A 1 308 ? -17.984 18.641 3.033 1 92.56 308 GLN A CA 1
ATOM 2378 C C . GLN A 1 308 ? -18.25 17.172 2.658 1 92.56 308 GLN A C 1
ATOM 2380 O O . GLN A 1 308 ? -18.328 16.844 1.475 1 92.56 308 GLN A O 1
ATOM 2385 N N . ASN A 1 309 ? -18.297 16.375 3.672 1 90.69 309 ASN A N 1
ATOM 2386 C CA . ASN A 1 309 ? -18.781 15.008 3.498 1 90.69 309 ASN A CA 1
ATOM 2387 C C . ASN A 1 309 ? -20.266 14.977 3.189 1 90.69 309 ASN A C 1
ATOM 2389 O O . ASN A 1 309 ? -21.094 15.312 4.043 1 90.69 309 ASN A O 1
ATOM 2393 N N . SER A 1 310 ? -20.656 14.555 2.004 1 89.88 310 SER A N 1
ATOM 2394 C CA . SER A 1 310 ? -22.031 14.594 1.563 1 89.88 310 SER A CA 1
ATOM 2395 C C . SER A 1 310 ? -22.906 13.641 2.373 1 89.88 310 SER A C 1
ATOM 2397 O O . SER A 1 310 ? -24.125 13.766 2.393 1 89.88 310 SER A O 1
ATOM 2399 N N . LEU A 1 311 ? -22.344 12.703 2.955 1 89.19 311 LEU A N 1
ATOM 2400 C CA . LEU A 1 311 ? -23.094 11.711 3.723 1 89.19 311 LEU A CA 1
ATOM 2401 C C . LEU A 1 311 ? -23.438 12.25 5.105 1 89.19 311 LEU A C 1
ATOM 2403 O O . LEU A 1 311 ? -24.547 12.008 5.605 1 89.19 311 LEU A O 1
ATOM 2407 N N . SER A 1 312 ? -22.547 12.992 5.723 1 90.44 312 SER A N 1
ATOM 2408 C CA . SER A 1 312 ? -22.812 13.539 7.051 1 90.44 312 SER A CA 1
ATOM 2409 C C . SER A 1 312 ? -23.266 14.992 6.969 1 90.44 312 SER A C 1
ATOM 2411 O O . SER A 1 312 ? -23.906 15.5 7.898 1 90.44 312 SER A O 1
ATOM 2413 N N . GLY A 1 313 ? -22.875 15.633 5.934 1 91.75 313 GLY A N 1
ATOM 2414 C CA . GLY A 1 313 ? -23.156 17.047 5.805 1 91.75 313 GLY A CA 1
ATOM 2415 C C . GLY A 1 313 ? -22.219 17.922 6.609 1 91.75 313 GLY A C 1
ATOM 2416 O O . GLY A 1 313 ? -22.516 19.094 6.863 1 91.75 313 GLY A O 1
ATOM 2417 N N . GLU A 1 314 ? -21.094 17.328 7.047 1 93.88 314 GLU A N 1
ATOM 2418 C CA . GLU A 1 314 ? -20.172 18.047 7.914 1 93.88 314 GLU A CA 1
ATOM 2419 C C . GLU A 1 314 ? -18.781 18.141 7.281 1 93.88 314 GLU A C 1
ATOM 2421 O O . GLU A 1 314 ? -18.484 17.453 6.305 1 93.88 314 GLU A O 1
ATOM 2426 N N . CYS A 1 315 ? -18.062 19.078 7.852 1 94.44 315 CYS A N 1
ATOM 2427 C CA . CYS A 1 315 ? -16.672 19.219 7.426 1 94.44 315 CYS A CA 1
ATOM 2428 C C . CYS A 1 315 ? -15.789 18.156 8.062 1 94.44 315 CYS A C 1
ATOM 2430 O O . CYS A 1 315 ? -14.906 18.469 8.859 1 94.44 315 CYS A O 1
ATOM 2432 N N . ASP A 1 316 ? -15.875 16.938 7.52 1 92 316 ASP A N 1
ATOM 2433 C CA . ASP A 1 316 ? -15.227 15.781 8.133 1 92 316 ASP A CA 1
ATOM 2434 C C . ASP A 1 316 ? -13.789 15.633 7.645 1 92 316 ASP A C 1
ATOM 2436 O O . ASP A 1 316 ? -13.016 14.852 8.203 1 92 316 ASP A O 1
ATOM 2440 N N . TYR A 1 317 ? -13.406 16.375 6.617 1 93.31 317 TYR A N 1
ATOM 2441 C CA . TYR A 1 317 ? -12.094 16.234 5.992 1 93.31 317 TYR A CA 1
ATOM 2442 C C . TYR A 1 317 ? -11.195 17.422 6.344 1 93.31 317 TYR A C 1
ATOM 2444 O O . TYR A 1 317 ? -10.727 17.531 7.477 1 93.31 317 TYR A O 1
ATOM 2452 N N . ASP A 1 318 ? -10.945 18.297 5.367 1 94.62 318 ASP A N 1
ATOM 2453 C CA . ASP A 1 318 ? -10.211 19.516 5.695 1 94.62 318 ASP A CA 1
ATOM 2454 C C . ASP A 1 318 ? -11.156 20.609 6.172 1 94.62 318 ASP A C 1
ATOM 2456 O O . ASP A 1 318 ? -12.25 20.766 5.637 1 94.62 318 ASP A O 1
ATOM 2460 N N . SER A 1 319 ? -10.703 21.328 7.219 1 97.62 319 SER A N 1
ATOM 2461 C CA . SER A 1 319 ? -11.57 22.391 7.727 1 97.62 319 SER A CA 1
ATOM 2462 C C . SER A 1 319 ? -10.766 23.469 8.438 1 97.62 319 SER A C 1
ATOM 2464 O O . SER A 1 319 ? -9.641 23.219 8.883 1 97.62 319 SER A O 1
ATOM 2466 N N . VAL A 1 320 ? -11.375 24.656 8.445 1 97.69 320 VAL A N 1
ATOM 2467 C CA . VAL A 1 320 ? -10.891 25.75 9.281 1 97.69 320 VAL A CA 1
ATOM 2468 C C . VAL A 1 320 ? -11.883 26.016 10.406 1 97.69 320 VAL A C 1
ATOM 2470 O O . VAL A 1 320 ? -13.086 26.125 10.172 1 97.69 320 VAL A O 1
ATOM 2473 N N . THR A 1 321 ? -11.344 26.031 11.609 1 98 321 THR A N 1
ATOM 2474 C CA . THR A 1 321 ? -12.172 26.297 12.781 1 98 321 THR A CA 1
ATOM 2475 C C . THR A 1 321 ? -11.695 27.547 13.516 1 98 321 THR A C 1
ATOM 2477 O O . THR A 1 321 ? -10.492 27.766 13.664 1 98 321 THR A O 1
ATOM 2480 N N . VAL A 1 322 ? -12.688 28.328 13.93 1 98.06 322 VAL A N 1
ATOM 2481 C CA . VAL A 1 322 ? -12.375 29.547 14.68 1 98.06 322 VAL A CA 1
ATOM 2482 C C . VAL A 1 322 ? -12.891 29.406 16.109 1 98.06 322 VAL A C 1
ATOM 2484 O O . VAL A 1 322 ? -14.07 29.125 16.328 1 98.06 322 VAL A O 1
ATOM 2487 N N . TYR A 1 323 ? -11.984 29.656 16.984 1 97.75 323 TYR A N 1
ATOM 2488 C CA . TYR A 1 323 ? -12.312 29.562 18.391 1 97.75 323 TYR A CA 1
ATOM 2489 C C . TYR A 1 323 ? -12.312 30.938 19.047 1 97.75 323 TYR A C 1
ATOM 2491 O O . TYR A 1 323 ? -11.453 31.766 18.75 1 97.75 323 TYR A O 1
ATOM 2499 N N . ASP A 1 324 ? -13.32 31.109 19.953 1 97.88 324 ASP A N 1
ATOM 2500 C CA . ASP A 1 324 ? -13.438 32.375 20.688 1 97.88 324 ASP A CA 1
ATOM 2501 C C . ASP A 1 324 ? -12.508 32.406 21.891 1 97.88 324 ASP A C 1
ATOM 2503 O O . ASP A 1 324 ? -12.961 32.406 23.031 1 97.88 324 ASP A O 1
ATOM 2507 N N . GLY A 1 325 ? -11.289 32.469 21.625 1 96.31 325 GLY A N 1
ATOM 2508 C CA . GLY A 1 325 ? -10.234 32.438 22.625 1 96.31 325 GLY A CA 1
ATOM 2509 C C . GLY A 1 325 ? -8.891 32.031 22.062 1 96.31 325 GLY A C 1
ATOM 2510 O O . GLY A 1 325 ? -8.609 32.25 20.891 1 96.31 325 GLY A O 1
ATOM 2511 N N . ASP A 1 326 ? -7.977 31.594 22.938 1 92.25 326 ASP A N 1
ATOM 2512 C CA . ASP A 1 326 ? -6.621 31.25 22.516 1 92.25 326 ASP A CA 1
ATOM 2513 C C . ASP A 1 326 ? -6.391 29.75 22.547 1 92.25 326 ASP A C 1
ATOM 2515 O O . ASP A 1 326 ? -5.258 29.281 22.391 1 92.25 326 ASP A O 1
ATOM 2519 N N . SER A 1 327 ? -7.527 29.016 22.703 1 89.56 327 SER A N 1
ATOM 2520 C CA . SER A 1 327 ? -7.379 27.562 22.844 1 89.56 327 SER A CA 1
ATOM 2521 C C . SER A 1 327 ? -8.484 26.828 22.094 1 89.56 327 SER A C 1
ATOM 2523 O O . SER A 1 327 ? -9.57 27.359 21.891 1 89.56 327 SER A O 1
ATOM 2525 N N . GLN A 1 328 ? -8.148 25.516 21.859 1 90.38 328 GLN A N 1
ATOM 2526 C CA . GLN A 1 328 ? -9.133 24.688 21.172 1 90.38 328 GLN A CA 1
ATOM 2527 C C . GLN A 1 328 ? -10.211 24.203 22.141 1 90.38 328 GLN A C 1
ATOM 2529 O O . GLN A 1 328 ? -11.164 23.531 21.734 1 90.38 328 GLN A O 1
ATOM 2534 N N . THR A 1 329 ? -10.094 24.516 23.328 1 91.12 329 THR A N 1
ATOM 2535 C CA . THR A 1 329 ? -11.117 24.203 24.312 1 91.12 329 THR A CA 1
ATOM 2536 C C . THR A 1 329 ? -12.117 25.344 24.453 1 91.12 329 THR A C 1
ATOM 2538 O O . THR A 1 329 ? -13.164 25.188 25.094 1 91.12 329 THR A O 1
ATOM 2541 N N . ASP A 1 330 ? -11.844 26.453 23.891 1 95.31 330 ASP A N 1
ATOM 2542 C CA . ASP A 1 330 ? -12.758 27.594 23.922 1 95.31 330 ASP A CA 1
ATOM 2543 C C . ASP A 1 330 ? -13.93 27.375 22.969 1 95.31 330 ASP A C 1
ATOM 2545 O O . ASP A 1 330 ? -13.953 26.406 22.203 1 95.31 330 ASP A O 1
ATOM 2549 N N . ALA A 1 331 ? -14.875 28.219 23.109 1 96.75 331 ALA A N 1
ATOM 2550 C CA . ALA A 1 331 ? -16.094 28.094 22.328 1 96.75 331 ALA A CA 1
ATOM 2551 C C . ALA A 1 331 ? -15.789 28.203 20.828 1 96.75 331 ALA A C 1
ATOM 2553 O O . ALA A 1 331 ? -14.984 29.031 20.406 1 96.75 331 ALA A O 1
ATOM 2554 N N . VAL A 1 332 ? -16.453 27.359 20.078 1 97.69 332 VAL A N 1
ATOM 2555 C CA . VAL A 1 332 ? -16.281 27.359 18.625 1 97.69 332 VAL A CA 1
ATOM 2556 C C . VAL A 1 332 ? -17.234 28.391 18 1 97.69 332 VAL A C 1
ATOM 2558 O O . VAL A 1 332 ? -18.438 28.312 18.188 1 97.69 332 VAL A O 1
ATOM 2561 N N . LEU A 1 333 ? -16.703 29.344 17.281 1 97.44 333 LEU A N 1
ATOM 2562 C CA . LEU A 1 333 ? -17.516 30.328 16.578 1 97.44 333 LEU A CA 1
ATOM 2563 C C . LEU A 1 333 ? -18 29.766 15.242 1 97.44 333 LEU A C 1
ATOM 2565 O O . LEU A 1 333 ? -19.031 30.219 14.719 1 97.44 333 LEU A O 1
ATOM 2569 N N . GLY A 1 334 ? -17.219 28.797 14.672 1 96.56 334 GLY A N 1
ATOM 2570 C CA . GLY A 1 334 ? -17.641 28.156 13.438 1 96.56 334 GLY A CA 1
ATOM 2571 C C . GLY A 1 334 ? -16.578 27.234 12.859 1 96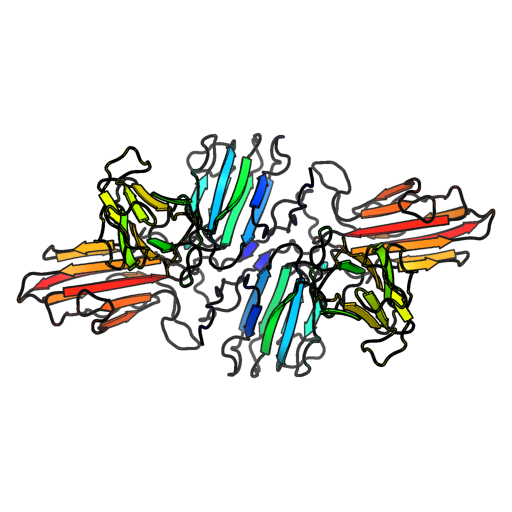.56 334 GLY A C 1
ATOM 2572 O O . GLY A 1 334 ? -15.398 27.344 13.219 1 96.56 334 GLY A O 1
ATOM 2573 N N . ARG A 1 335 ? -16.984 26.359 11.984 1 97.06 335 ARG A N 1
ATOM 2574 C CA . ARG A 1 335 ? -16.156 25.438 11.211 1 97.06 335 ARG A CA 1
ATOM 2575 C C . ARG A 1 335 ? -16.578 25.422 9.742 1 97.06 335 ARG A C 1
ATOM 2577 O O . ARG A 1 335 ? -17.75 25.234 9.43 1 97.06 335 ARG A O 1
ATOM 2584 N N . TRP A 1 336 ? -15.594 25.672 8.945 1 97.5 336 TRP A N 1
ATOM 2585 C CA . TRP A 1 336 ? -15.953 25.812 7.539 1 97.5 336 TRP A CA 1
ATOM 2586 C C . TRP A 1 336 ? -15.047 24.969 6.656 1 97.5 336 TRP A C 1
ATOM 2588 O O . TRP A 1 336 ? -13.898 24.672 7.023 1 97.5 336 TRP A O 1
ATOM 2598 N N . CYS A 1 337 ? -15.555 24.531 5.539 1 96.38 337 CYS A N 1
ATOM 2599 C CA . CYS A 1 337 ? -14.859 23.828 4.469 1 96.38 337 CYS A CA 1
ATOM 2600 C C . CYS A 1 337 ? -15.445 24.188 3.109 1 96.38 337 CYS A C 1
ATOM 2602 O O . CYS A 1 337 ? -16.312 25.062 3.014 1 96.38 337 CYS A O 1
ATOM 2604 N N . GLY A 1 338 ? -14.852 23.656 2.111 1 94.75 338 GLY A N 1
ATOM 2605 C CA . GLY A 1 338 ? -15.359 23.938 0.776 1 94.75 338 GLY A CA 1
ATOM 2606 C C . GLY A 1 338 ? -15.008 25.328 0.278 1 94.75 338 GLY A C 1
ATOM 2607 O O . GLY A 1 338 ? -13.945 25.859 0.595 1 94.75 338 GLY A O 1
ATOM 2608 N N . ARG A 1 339 ? -15.93 25.922 -0.595 1 94.19 339 ARG A N 1
ATOM 2609 C CA . ARG A 1 339 ? -15.641 27.188 -1.269 1 94.19 339 ARG A CA 1
ATOM 2610 C C . ARG A 1 339 ? -16.531 28.297 -0.738 1 94.19 339 ARG A C 1
ATOM 2612 O O . ARG A 1 339 ? -16.297 29.484 -1.04 1 94.19 339 ARG A O 1
ATOM 2619 N N . GLU A 1 340 ? -17.359 27.875 0.109 1 91.38 340 GLU A N 1
ATOM 2620 C CA . GLU A 1 340 ? -18.25 28.922 0.635 1 91.38 340 GLU A CA 1
ATOM 2621 C C . GLU A 1 340 ? -17.516 29.812 1.638 1 91.38 340 GLU A C 1
ATOM 2623 O O . GLU A 1 340 ? -16.891 29.312 2.568 1 91.38 340 GLU A O 1
ATOM 2628 N N . ARG A 1 341 ? -17.781 31.078 1.411 1 93 341 ARG A N 1
ATOM 2629 C CA . ARG A 1 341 ? -17.109 32.031 2.281 1 93 341 ARG A CA 1
ATOM 2630 C C . ARG A 1 341 ? -17.828 32.156 3.619 1 93 341 ARG A C 1
ATOM 2632 O O . ARG A 1 341 ? -19.031 32.406 3.662 1 93 341 ARG A O 1
ATOM 2639 N N . PRO A 1 342 ? -17.062 32.031 4.633 1 94.62 342 PRO A N 1
ATOM 2640 C CA . PRO A 1 342 ? -17.672 32.219 5.953 1 94.62 342 PRO A CA 1
ATOM 2641 C C . PRO A 1 342 ? -18.109 33.688 6.191 1 94.62 342 PRO A C 1
ATOM 2643 O O . PRO A 1 342 ? -17.516 34.594 5.625 1 94.62 342 PRO A O 1
ATOM 2646 N N . PRO A 1 343 ? -19.109 33.844 6.996 1 94.88 343 PRO A N 1
ATOM 2647 C CA . PRO A 1 343 ? -19.422 35.219 7.406 1 94.88 343 PRO A CA 1
ATOM 2648 C C . PRO A 1 343 ? -18.344 35.812 8.289 1 94.88 343 PRO A C 1
ATOM 2650 O O . PRO A 1 343 ? -17.484 35.094 8.812 1 94.88 343 PRO A O 1
ATOM 2653 N N . SER A 1 344 ? -18.453 37.125 8.391 1 95.75 344 SER A N 1
ATOM 2654 C CA . SER A 1 344 ? -17.531 37.781 9.312 1 95.75 344 SER A CA 1
ATOM 2655 C C . SER A 1 344 ? -17.812 37.375 10.75 1 95.75 344 SER A C 1
ATOM 2657 O O . SER A 1 344 ? -18.969 37.219 11.141 1 95.75 344 SER A O 1
ATOM 2659 N N . LEU A 1 345 ? -16.703 37.312 11.516 1 96.94 345 LEU A N 1
ATOM 2660 C CA . LEU A 1 345 ? -16.812 36.906 12.914 1 96.94 345 LEU A CA 1
ATOM 2661 C C . LEU A 1 345 ? -16.281 38 13.844 1 96.94 345 LEU A C 1
ATOM 2663 O O . LEU A 1 345 ? -15.32 38.688 13.508 1 96.94 345 LEU A O 1
ATOM 2667 N N . ILE A 1 346 ? -16.953 38.094 14.938 1 97.12 346 ILE A N 1
ATOM 2668 C CA . ILE A 1 346 ? -16.469 39.031 15.969 1 97.12 346 ILE A CA 1
ATOM 2669 C C . ILE A 1 346 ? -16.266 38.25 17.281 1 97.12 346 ILE A C 1
ATOM 2671 O O . ILE A 1 346 ? -17.156 37.531 17.734 1 97.12 346 ILE A O 1
ATOM 2675 N N . SER A 1 347 ? -15.164 38.438 17.844 1 97.56 347 SER A N 1
ATOM 2676 C CA . SER A 1 347 ? -14.836 37.75 19.078 1 97.56 347 SER A CA 1
ATOM 2677 C C . SER A 1 347 ? -15.562 38.344 20.266 1 97.56 347 SER A C 1
ATOM 2679 O O . SER A 1 347 ? -16.016 39.5 20.203 1 97.56 347 SER A O 1
ATOM 2681 N N . ARG A 1 348 ? -15.711 37.562 21.344 1 96 348 ARG A N 1
ATOM 2682 C CA . ARG A 1 348 ? -16.297 38.062 22.594 1 96 348 ARG A CA 1
ATOM 2683 C C . ARG A 1 348 ? -15.258 38.812 23.422 1 96 348 ARG A C 1
ATOM 2685 O O . ARG A 1 348 ? -15.602 39.719 24.172 1 96 348 ARG A O 1
ATOM 2692 N N . SER A 1 349 ? -14.062 38.344 23.281 1 95 349 SER A N 1
ATOM 2693 C CA . SER A 1 349 ? -12.938 38.969 23.984 1 95 349 SER A CA 1
ATOM 2694 C C . SER A 1 349 ? -11.844 39.375 23 1 95 349 SER A C 1
ATOM 2696 O O . SER A 1 349 ? -12.086 39.5 21.797 1 95 349 SER A O 1
ATOM 2698 N N . ASN A 1 350 ? -10.633 39.656 23.625 1 97.25 350 ASN A N 1
ATOM 2699 C CA . ASN A 1 350 ? -9.57 40.219 22.797 1 97.25 350 ASN A CA 1
ATOM 2700 C C . ASN A 1 350 ? -8.719 39.125 22.172 1 97.25 350 ASN A C 1
ATOM 2702 O O . ASN A 1 350 ? -7.586 39.375 21.75 1 97.25 350 ASN A O 1
ATOM 2706 N N . LYS A 1 351 ? -9.289 37.906 22.078 1 97.31 351 LYS A N 1
ATOM 2707 C CA . LYS A 1 351 ? -8.508 36.812 21.531 1 97.31 351 LYS A CA 1
ATOM 2708 C C . LYS A 1 351 ? -9.344 35.969 20.578 1 97.31 351 LYS A C 1
ATOM 2710 O O . LYS A 1 351 ? -10.539 35.781 20.797 1 97.31 351 LYS A O 1
ATOM 2715 N N . LEU A 1 352 ? -8.695 35.469 19.547 1 97.5 352 LEU A N 1
ATOM 2716 C CA . LEU A 1 352 ? -9.266 34.531 18.609 1 97.5 352 LEU A CA 1
ATOM 2717 C C . LEU A 1 352 ? -8.227 33.5 18.188 1 97.5 352 LEU A C 1
ATOM 2719 O O . LEU A 1 352 ? -7.047 33.812 18.016 1 97.5 352 LEU A O 1
ATOM 2723 N N . LEU A 1 353 ? -8.648 32.312 17.969 1 96.69 353 LEU A N 1
ATOM 2724 C CA . LEU A 1 353 ? -7.781 31.25 17.469 1 96.69 353 LEU A CA 1
ATOM 2725 C C . LEU A 1 353 ? -8.359 30.625 16.203 1 96.69 353 LEU A C 1
ATOM 2727 O O . LEU A 1 353 ? -9.508 30.188 16.203 1 96.69 353 LEU A O 1
ATOM 2731 N N . VAL A 1 354 ? -7.559 30.703 15.164 1 97.5 354 VAL A N 1
ATOM 2732 C CA . VAL A 1 354 ? -7.93 30.062 13.906 1 97.5 354 VAL A CA 1
ATOM 2733 C C . VAL A 1 354 ? -7.109 28.781 13.711 1 97.5 354 VAL A C 1
ATOM 2735 O O . VAL A 1 354 ? -5.879 28.812 13.789 1 97.5 354 VAL A O 1
ATOM 2738 N N . VAL A 1 355 ? -7.773 27.672 13.438 1 95.94 355 VAL A N 1
ATOM 2739 C CA . VAL A 1 355 ? -7.09 26.391 13.297 1 95.94 355 VAL A CA 1
ATOM 2740 C C . VAL A 1 355 ? -7.449 25.766 11.953 1 95.94 355 VAL A C 1
ATOM 2742 O O . VAL A 1 355 ? -8.625 25.562 11.648 1 95.94 355 VAL A O 1
ATOM 2745 N N . LEU A 1 356 ? -6.43 25.484 11.164 1 96.38 356 LEU A N 1
ATOM 2746 C CA . LEU A 1 356 ? -6.59 24.688 9.953 1 96.38 356 LEU A CA 1
ATOM 2747 C C . LEU A 1 356 ? -6.203 23.234 10.203 1 96.38 356 LEU A C 1
ATOM 2749 O O . LEU A 1 356 ? -5.07 22.953 10.602 1 96.38 356 LEU A O 1
ATOM 2753 N N . ARG A 1 357 ? -7.09 22.359 9.938 1 94.19 357 ARG A N 1
ATOM 2754 C CA . ARG A 1 357 ? -6.832 20.922 10.031 1 94.19 357 ARG A CA 1
ATOM 2755 C C . ARG A 1 357 ? -7.066 20.234 8.688 1 94.19 357 ARG A C 1
ATOM 2757 O O . ARG A 1 357 ? -8.141 20.359 8.102 1 94.19 357 ARG A O 1
ATOM 2764 N N . THR A 1 358 ? -6.016 19.562 8.211 1 93.25 358 THR A N 1
ATOM 2765 C CA . THR A 1 358 ? -6.141 18.828 6.949 1 93.25 358 THR A CA 1
ATOM 2766 C C . THR A 1 358 ? -5.883 17.344 7.152 1 93.25 358 THR A C 1
ATOM 2768 O O . THR A 1 358 ? -5.086 16.953 8.008 1 93.25 358 THR A O 1
ATOM 2771 N N . ASP A 1 359 ? -6.59 16.562 6.375 1 89.56 359 ASP A N 1
ATOM 2772 C CA . ASP A 1 359 ? -6.336 15.117 6.453 1 89.56 359 ASP A CA 1
ATOM 2773 C C . ASP A 1 359 ? -5.242 14.703 5.469 1 89.56 359 ASP A C 1
ATOM 2775 O O . ASP A 1 359 ? -4.406 15.523 5.078 1 89.56 359 ASP A O 1
ATOM 2779 N N . ARG A 1 360 ? -5.184 13.469 5.051 1 85.69 360 ARG A N 1
ATOM 2780 C CA . ARG A 1 360 ? -3.998 12.922 4.398 1 85.69 360 ARG A CA 1
ATOM 2781 C C . ARG A 1 360 ? -4.113 13.023 2.879 1 85.69 360 ARG A C 1
ATOM 2783 O O . ARG A 1 360 ? -3.24 12.547 2.152 1 85.69 360 ARG A O 1
ATOM 2790 N N . ASN A 1 361 ? -5.25 13.555 2.441 1 86.44 361 ASN A N 1
ATOM 2791 C CA . ASN A 1 361 ? -5.434 13.711 1.002 1 86.44 361 ASN A CA 1
ATOM 2792 C C . ASN A 1 361 ? -6.441 14.812 0.68 1 86.44 361 ASN A C 1
ATOM 2794 O O . ASN A 1 361 ? -7.117 15.32 1.575 1 86.44 361 ASN A O 1
ATOM 2798 N N . GLY A 1 362 ? -6.492 15.219 -0.594 1 87.88 362 GLY A N 1
ATOM 2799 C CA . GLY A 1 362 ? -7.543 16.094 -1.084 1 87.88 362 GLY A CA 1
ATOM 2800 C C . GLY A 1 362 ? -7.34 17.547 -0.686 1 87.88 362 GLY A C 1
ATOM 2801 O O . GLY A 1 362 ? -8.258 18.188 -0.169 1 87.88 362 GLY A O 1
ATOM 2802 N N . ALA A 1 363 ? -6.18 18.062 -0.871 1 90.69 363 ALA A N 1
ATOM 2803 C CA . ALA A 1 363 ? -5.906 19.453 -0.532 1 90.69 363 ALA A CA 1
ATOM 2804 C C . ALA A 1 363 ? -6.281 20.391 -1.685 1 90.69 363 ALA A C 1
ATOM 2806 O O . ALA A 1 363 ? -6.355 19.953 -2.838 1 90.69 363 ALA A O 1
ATOM 2807 N N . TYR A 1 364 ? -6.633 21.578 -1.366 1 93.69 364 TYR A N 1
ATOM 2808 C CA . TYR A 1 364 ? -6.977 22.625 -2.33 1 93.69 364 TYR A CA 1
ATOM 2809 C C . TYR A 1 364 ? -6.137 23.875 -2.105 1 93.69 364 TYR A C 1
ATOM 2811 O O . TYR A 1 364 ? -5.031 23.797 -1.567 1 93.69 364 TYR A O 1
ATOM 2819 N N . ARG A 1 365 ? -6.578 25.016 -2.605 1 94.25 365 ARG A N 1
ATOM 2820 C CA . ARG A 1 365 ? -5.754 26.219 -2.607 1 94.25 365 ARG A CA 1
ATOM 2821 C C . ARG A 1 365 ? -5.66 26.812 -1.208 1 94.25 365 ARG A C 1
ATOM 2823 O O . ARG A 1 365 ? -4.688 27.5 -0.884 1 94.25 365 ARG A O 1
ATOM 2830 N N . GLY A 1 366 ? -6.66 26.641 -0.403 1 96.69 366 GLY A N 1
ATOM 2831 C CA . GLY A 1 366 ? -6.625 27.141 0.963 1 96.69 366 GLY A CA 1
ATOM 2832 C C . GLY A 1 366 ? -7.484 28.375 1.172 1 96.69 366 GLY A C 1
ATOM 2833 O O . GLY A 1 366 ? -8.609 28.453 0.672 1 96.69 366 GLY A O 1
ATOM 2834 N N . PHE A 1 367 ? -6.926 29.266 2.109 1 97.62 367 PHE A N 1
ATOM 2835 C CA . PHE A 1 367 ? -7.727 30.453 2.42 1 97.62 367 PHE A CA 1
ATOM 2836 C C . PHE A 1 367 ? -6.832 31.656 2.695 1 97.62 367 PHE A C 1
ATOM 2838 O O . PHE A 1 367 ? -5.625 31.5 2.875 1 97.62 367 PHE A O 1
ATOM 2845 N N . THR A 1 368 ? -7.469 32.781 2.584 1 97.44 368 THR A N 1
ATOM 2846 C CA . THR A 1 368 ? -6.918 34.031 3.125 1 97.44 368 THR A CA 1
ATOM 2847 C C . THR A 1 368 ? -7.828 34.594 4.215 1 97.44 368 THR A C 1
ATOM 2849 O O . THR A 1 368 ? -9.047 34.406 4.176 1 97.44 368 THR A O 1
ATOM 2852 N N . ALA A 1 369 ? -7.148 35.25 5.184 1 97.5 369 ALA A N 1
ATOM 2853 C CA . ALA A 1 369 ? -7.898 35.812 6.293 1 97.5 369 ALA A CA 1
ATOM 2854 C C . ALA A 1 369 ? -7.367 37.219 6.641 1 97.5 369 ALA A C 1
ATOM 2856 O O . ALA A 1 369 ? -6.18 37.5 6.461 1 97.5 369 ALA A O 1
ATOM 2857 N N . ALA A 1 370 ? -8.297 38 7.047 1 97.81 370 ALA A N 1
ATOM 2858 C CA . ALA A 1 370 ? -7.965 39.344 7.551 1 97.81 370 ALA A CA 1
ATOM 2859 C C . ALA A 1 370 ? -8.641 39.594 8.891 1 97.81 370 ALA A C 1
ATOM 2861 O O . ALA A 1 370 ? -9.75 39.125 9.141 1 97.81 370 ALA A O 1
ATOM 2862 N N . TYR A 1 371 ? -7.922 40.312 9.703 1 97.69 371 TYR A N 1
ATOM 2863 C CA . TYR A 1 371 ? -8.508 40.625 11 1 97.69 371 TYR A CA 1
ATOM 2864 C C . TYR A 1 371 ? -8.312 42.094 11.328 1 97.69 371 TYR A C 1
ATOM 2866 O O . TYR A 1 371 ? -7.418 42.75 10.781 1 97.69 371 TYR A O 1
ATOM 2874 N N . LEU A 1 372 ? -9.234 42.594 12.148 1 97.31 372 LEU A N 1
ATOM 2875 C CA . LEU A 1 372 ? -9.203 43.969 12.625 1 97.31 372 LEU A CA 1
ATOM 2876 C C . LEU A 1 372 ? -9.547 44.062 14.109 1 97.31 372 LEU A C 1
ATOM 2878 O O . LEU A 1 372 ? -10.586 43.531 14.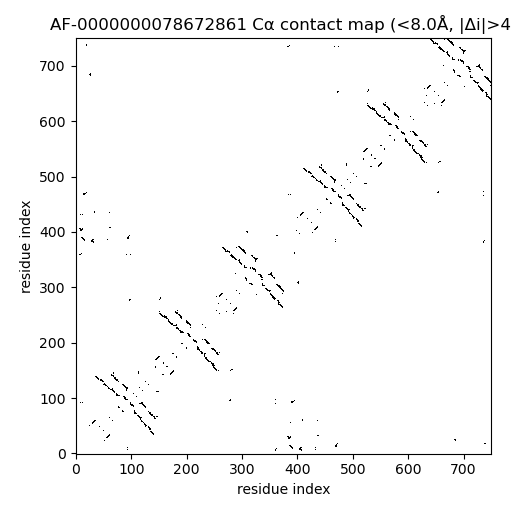531 1 97.31 372 LEU A O 1
ATOM 2882 N N . GLY A 1 373 ? -8.68 44.562 14.82 1 95.19 373 GLY A N 1
ATOM 2883 C CA . GLY A 1 373 ? -8.953 44.844 16.234 1 95.19 373 GLY A CA 1
ATOM 2884 C C . GLY A 1 373 ? -9.625 46.188 16.469 1 95.19 373 GLY A C 1
ATOM 2885 O O . GLY A 1 373 ? -9.312 47.156 15.781 1 95.19 373 GLY A O 1
ATOM 2886 N N . GLY A 1 374 ? -10.672 46.125 17.359 1 89.31 374 GLY A N 1
ATOM 2887 C CA . GLY A 1 374 ? -11.312 47.406 17.703 1 89.31 374 GLY A CA 1
ATOM 2888 C C . GLY A 1 374 ? -12.062 47.344 19.016 1 89.31 374 GLY A C 1
ATOM 2889 O O . GLY A 1 374 ? -12.312 46.281 19.562 1 89.31 374 GLY A O 1
ATOM 2890 N N . LYS A 1 375 ? -12.375 48.562 19.547 1 84.81 375 LYS A N 1
ATOM 2891 C CA . LYS A 1 375 ? -13.086 48.719 20.812 1 84.81 375 LYS A CA 1
ATOM 2892 C C . LYS A 1 375 ? -14.578 48.438 20.641 1 84.81 375 LYS A C 1
ATOM 2894 O O . LYS A 1 375 ? -15.164 48.75 19.609 1 84.81 375 LYS A O 1
ATOM 2899 N N . MET B 1 1 ? 23.047 -12.875 -0.511 1 18.47 1 MET B N 1
ATOM 2900 C CA . MET B 1 1 ? 22.578 -11.516 -0.782 1 18.47 1 MET B CA 1
ATOM 2901 C C . MET B 1 1 ? 21.141 -11.539 -1.278 1 18.47 1 MET B C 1
ATOM 2903 O O . MET B 1 1 ? 20.875 -11.852 -2.443 1 18.47 1 MET B O 1
ATOM 2907 N N . LEU B 1 2 ? 20.25 -12.039 -0.509 1 20.33 2 LEU B N 1
ATOM 2908 C CA . LEU B 1 2 ? 18.844 -12.328 -0.783 1 20.33 2 LEU B CA 1
ATOM 2909 C C . LEU B 1 2 ? 18.094 -11.062 -1.194 1 20.33 2 LEU B C 1
ATOM 2911 O O . LEU B 1 2 ? 17.953 -10.133 -0.393 1 20.33 2 LEU B O 1
ATOM 2915 N N . MET B 1 3 ? 18.312 -10.648 -2.375 1 23.42 3 MET B N 1
ATOM 2916 C CA . MET B 1 3 ? 17.562 -9.547 -2.98 1 23.42 3 MET B CA 1
ATOM 2917 C C . MET B 1 3 ? 16.078 -9.664 -2.676 1 23.42 3 MET B C 1
ATOM 2919 O O . MET B 1 3 ? 15.461 -10.688 -2.967 1 23.42 3 MET B O 1
ATOM 2923 N N . SER B 1 4 ? 15.711 -9.25 -1.598 1 27.97 4 SER B N 1
ATOM 2924 C CA . SER B 1 4 ? 14.289 -9.133 -1.303 1 27.97 4 SER B CA 1
ATOM 2925 C C . SER B 1 4 ? 13.508 -8.688 -2.533 1 27.97 4 SER B C 1
ATOM 2927 O O . SER B 1 4 ? 13.844 -7.688 -3.166 1 27.97 4 SER B O 1
ATOM 2929 N N . ARG B 1 5 ? 13.078 -9.633 -3.27 1 29.77 5 ARG B N 1
ATOM 2930 C CA . ARG B 1 5 ? 12.281 -9.445 -4.48 1 29.77 5 ARG B CA 1
ATOM 2931 C C . ARG B 1 5 ? 11.125 -8.484 -4.234 1 29.77 5 ARG B C 1
ATOM 2933 O O . ARG B 1 5 ? 10.156 -8.828 -3.559 1 29.77 5 ARG B O 1
ATOM 2940 N N . GLY B 1 6 ? 11.5 -7.262 -3.994 1 29.67 6 GLY B N 1
ATOM 2941 C CA . GLY B 1 6 ? 10.445 -6.254 -4.004 1 29.67 6 GLY B CA 1
ATOM 2942 C C . GLY B 1 6 ? 9.469 -6.426 -5.145 1 29.67 6 GLY B C 1
ATOM 2943 O O . GLY B 1 6 ? 9.844 -6.844 -6.238 1 29.67 6 GLY B O 1
ATOM 2944 N N . CYS B 1 7 ? 8.367 -6.773 -4.805 1 32.12 7 CYS B N 1
ATOM 2945 C CA . CYS B 1 7 ? 7.262 -6.859 -5.75 1 32.12 7 CYS B CA 1
ATOM 2946 C C . CYS B 1 7 ? 7.316 -5.715 -6.758 1 32.12 7 CYS B C 1
ATOM 2948 O O . CYS B 1 7 ? 7.242 -4.547 -6.375 1 32.12 7 CYS B O 1
ATOM 2950 N N . VAL B 1 8 ? 8.086 -5.871 -7.809 1 32.88 8 VAL B N 1
ATOM 2951 C CA . VAL B 1 8 ? 7.984 -4.883 -8.875 1 32.88 8 VAL B CA 1
ATOM 2952 C C . VAL B 1 8 ? 6.527 -4.727 -9.305 1 32.88 8 VAL B C 1
ATOM 2954 O O . VAL B 1 8 ? 5.938 -5.648 -9.875 1 32.88 8 VAL B O 1
ATOM 2957 N N . LEU B 1 9 ? 5.684 -4.219 -8.438 1 37.56 9 LEU B N 1
ATOM 2958 C CA . LEU B 1 9 ? 4.305 -3.893 -8.781 1 37.56 9 LEU B CA 1
ATOM 2959 C C . LEU B 1 9 ? 4.258 -2.932 -9.969 1 37.56 9 LEU B C 1
ATOM 2961 O O . LEU B 1 9 ? 5.184 -2.146 -10.172 1 37.56 9 LEU B O 1
ATOM 2965 N N . GLY B 1 10 ? 3.695 -3.369 -10.992 1 38.94 10 GLY B N 1
ATOM 2966 C CA . GLY B 1 10 ? 3.355 -2.383 -12 1 38.94 10 GLY B CA 1
ATOM 2967 C C . GLY B 1 10 ? 3.045 -1.016 -11.422 1 38.94 10 GLY B C 1
ATOM 2968 O O . GLY B 1 10 ? 3.033 -0.84 -10.203 1 38.94 10 GLY B O 1
ATOM 2969 N N . ASN B 1 11 ? 3.066 -0.129 -12.367 1 39.84 11 ASN B N 1
ATOM 2970 C CA . ASN B 1 11 ? 2.803 1.272 -12.055 1 39.84 11 ASN B CA 1
ATOM 2971 C C . ASN B 1 11 ? 1.548 1.43 -11.195 1 39.84 11 ASN B C 1
ATOM 2973 O O . ASN B 1 11 ? 0.453 1.055 -11.625 1 39.84 11 ASN B O 1
ATOM 2977 N N . VAL B 1 12 ? 1.733 1.286 -10.047 1 39.12 12 VAL B N 1
ATOM 2978 C CA . VAL B 1 12 ? 0.61 1.647 -9.188 1 39.12 12 VAL B CA 1
ATOM 2979 C C . VAL B 1 12 ? 0.291 3.131 -9.352 1 39.12 12 VAL B C 1
ATOM 2981 O O . VAL B 1 12 ? 1.102 3.99 -8.992 1 39.12 12 VAL B O 1
ATOM 2984 N N . ARG B 1 13 ? -0.292 3.457 -10.422 1 37.66 13 ARG B N 1
ATOM 2985 C CA . ARG B 1 13 ? -0.707 4.855 -10.398 1 37.66 13 ARG B CA 1
ATOM 2986 C C . ARG B 1 13 ? -1.916 5.059 -9.492 1 37.66 13 ARG B C 1
ATOM 2988 O O . ARG B 1 13 ? -2.916 4.348 -9.617 1 37.66 13 ARG B O 1
ATOM 2995 N N . CYS B 1 14 ? -1.663 5.414 -8.43 1 37.09 14 CYS B N 1
ATOM 2996 C CA . CYS B 1 14 ? -2.773 5.824 -7.574 1 37.09 14 CYS B CA 1
ATOM 2997 C C . CYS B 1 14 ? -3.584 6.934 -8.234 1 37.09 14 CYS B C 1
ATOM 2999 O O . CYS B 1 14 ? -3.025 7.945 -8.664 1 37.09 14 CYS B O 1
ATOM 3001 N N . LEU B 1 15 ? -4.504 6.602 -9.016 1 34.78 15 LEU B N 1
ATOM 3002 C CA . LEU B 1 15 ? -5.285 7.719 -9.531 1 34.78 15 LEU B CA 1
ATOM 3003 C C . LEU B 1 15 ? -5.629 8.703 -8.414 1 34.78 15 LEU B C 1
ATOM 3005 O O . LEU B 1 15 ? -6.27 8.336 -7.43 1 34.78 15 LEU B O 1
ATOM 3009 N N . SER B 1 16 ? -4.695 9.438 -8.133 1 35.34 16 SER B N 1
ATOM 3010 C CA . SER B 1 16 ? -5 10.586 -7.289 1 35.34 16 SER B CA 1
ATOM 3011 C C . SER B 1 16 ? -6.246 11.32 -7.781 1 35.34 16 SER B C 1
ATOM 3013 O O . SER B 1 16 ? -6.551 11.305 -8.977 1 35.34 16 SER B O 1
ATOM 3015 N N . ALA B 1 17 ? -7.223 11.359 -7.035 1 36.09 17 ALA B N 1
ATOM 3016 C CA . ALA B 1 17 ? -8.18 12.398 -7.398 1 36.09 17 ALA B CA 1
ATOM 3017 C C . ALA B 1 17 ? -7.465 13.625 -7.969 1 36.09 17 ALA B C 1
ATOM 3019 O O . ALA B 1 17 ? -6.66 14.258 -7.285 1 36.09 17 ALA B O 1
ATOM 3020 N N . GLY B 1 18 ? -6.977 13.734 -9.133 1 34.53 18 GLY B N 1
ATOM 3021 C CA . GLY B 1 18 ? -6.531 15.023 -9.633 1 34.53 18 GLY B CA 1
ATOM 3022 C C . GLY B 1 18 ? -7.227 16.188 -8.961 1 34.53 18 GLY B C 1
ATOM 3023 O O . GLY B 1 18 ? -8.359 16.062 -8.5 1 34.53 18 GLY B O 1
ATOM 3024 N N . ALA B 1 19 ? -6.309 17.266 -8.703 1 37.44 19 ALA B N 1
ATOM 3025 C CA . ALA B 1 19 ? -6.766 18.469 -8.016 1 37.44 19 ALA B CA 1
ATOM 3026 C C . ALA B 1 19 ? -8.242 18.734 -8.297 1 37.44 19 ALA B C 1
ATOM 3028 O O . ALA B 1 19 ? -9.008 19.031 -7.375 1 37.44 19 ALA B O 1
ATOM 3029 N N . ALA B 1 20 ? -8.344 19.281 -9.5 1 41.06 20 ALA B N 1
ATOM 3030 C CA . ALA B 1 20 ? -9.375 20.266 -9.805 1 41.06 20 ALA B CA 1
ATOM 3031 C C . ALA B 1 20 ? -10.773 19.641 -9.719 1 41.06 20 ALA B C 1
ATOM 3033 O O . ALA B 1 20 ? -11.773 20.359 -9.805 1 41.06 20 ALA B O 1
ATOM 3034 N N . ASP B 1 21 ? -10.867 18.391 -10.156 1 47.72 21 ASP B N 1
ATOM 3035 C CA . ASP B 1 21 ? -12.305 18.109 -10.156 1 47.72 21 ASP B CA 1
ATOM 3036 C C . ASP B 1 21 ? -12.797 17.75 -8.758 1 47.72 21 ASP B C 1
ATOM 3038 O O . ASP B 1 21 ? -12.281 16.812 -8.141 1 47.72 21 ASP B O 1
ATOM 3042 N N . ARG B 1 22 ? -13.125 18.688 -8.047 1 57.88 22 ARG B N 1
ATOM 3043 C CA . ARG B 1 22 ? -13.789 18.516 -6.762 1 57.88 22 ARG B CA 1
ATOM 3044 C C . ARG B 1 22 ? -14.438 17.125 -6.664 1 57.88 22 ARG B C 1
ATOM 3046 O O . ARG B 1 22 ? -14.938 16.609 -7.66 1 57.88 22 ARG B O 1
ATOM 3053 N N . ASN B 1 23 ? -13.844 16.297 -5.754 1 56.62 23 ASN B N 1
ATOM 3054 C CA . ASN B 1 23 ? -14.484 15.016 -5.531 1 56.62 23 ASN B CA 1
ATOM 3055 C C . ASN B 1 23 ? -15.977 15.07 -5.828 1 56.62 23 ASN B C 1
ATOM 3057 O O . ASN B 1 23 ? -16.75 15.68 -5.074 1 56.62 23 ASN B O 1
ATOM 3061 N N . HIS B 1 24 ? -16.297 14.805 -7.062 1 59.75 24 HIS B N 1
ATOM 3062 C CA . HIS B 1 24 ? -17.672 14.914 -7.551 1 59.75 24 HIS B CA 1
ATOM 3063 C C . HIS B 1 24 ? -18.625 14.07 -6.711 1 59.75 24 HIS B C 1
ATOM 3065 O O . HIS B 1 24 ? -19.844 14.289 -6.73 1 59.75 24 HIS B O 1
ATOM 3071 N N . LYS B 1 25 ? -18 13.117 -5.91 1 67.56 25 LYS B N 1
ATOM 3072 C CA . LYS B 1 25 ? -18.938 12.227 -5.238 1 67.56 25 LYS B CA 1
ATOM 3073 C C . LYS B 1 25 ? -19.359 12.789 -3.887 1 67.56 25 LYS B C 1
ATOM 3075 O O . LYS B 1 25 ? -20.391 12.383 -3.334 1 67.56 25 LYS B O 1
ATOM 3080 N N . GLY B 1 26 ? -18.75 13.742 -3.443 1 79.44 26 GLY B N 1
ATOM 3081 C CA . GLY B 1 26 ? -19.125 14.445 -2.225 1 79.44 26 GLY B CA 1
ATOM 3082 C C . GLY B 1 26 ? -18.703 13.719 -0.963 1 79.44 26 GLY B C 1
ATOM 3083 O O . GLY B 1 26 ? -19.031 14.148 0.146 1 79.44 26 GLY B O 1
ATOM 3084 N N . PHE B 1 27 ? -18.156 12.508 -1.112 1 82.38 27 PHE B N 1
ATOM 3085 C CA . PHE B 1 27 ? -17.688 11.773 0.058 1 82.38 27 PHE B CA 1
ATOM 3086 C C . PHE B 1 27 ? -16.422 10.977 -0.271 1 82.38 27 PHE B C 1
ATOM 3088 O O . PHE B 1 27 ? -16.125 10.742 -1.441 1 82.38 27 PHE B O 1
ATOM 3095 N N . LYS B 1 28 ? -15.672 10.672 0.784 1 82.94 28 LYS B N 1
ATOM 3096 C CA . LYS B 1 28 ? -14.453 9.891 0.591 1 82.94 28 LYS B CA 1
ATOM 3097 C C . LYS B 1 28 ? -14.656 8.438 1.025 1 82.94 28 LYS B C 1
ATOM 3099 O O . LYS B 1 28 ? -15.328 8.172 2.023 1 82.94 28 LYS B O 1
ATOM 3104 N N . CYS B 1 29 ? -14.18 7.527 0.186 1 86.88 29 CYS B N 1
ATOM 3105 C CA . CYS B 1 29 ? -14.133 6.113 0.542 1 86.88 29 CYS B CA 1
ATOM 3106 C C . CYS B 1 29 ? -12.891 5.441 -0.039 1 86.88 29 CYS B C 1
ATOM 3108 O O . CYS B 1 29 ? -12.25 5.992 -0.935 1 86.88 29 CYS B O 1
ATOM 3110 N N . GLY B 1 30 ? -12.531 4.27 0.515 1 89.38 30 GLY B N 1
ATOM 3111 C CA . GLY B 1 30 ? -11.336 3.576 0.076 1 89.38 30 GLY B CA 1
ATOM 3112 C C . GLY B 1 30 ? -10.094 3.979 0.854 1 89.38 30 GLY B C 1
ATOM 3113 O O . GLY B 1 30 ? -10.195 4.477 1.978 1 89.38 30 GLY B O 1
ATOM 3114 N N . GLY B 1 31 ? -8.891 3.66 0.239 1 89.12 31 GLY B N 1
ATOM 3115 C CA . GLY B 1 31 ? -7.641 4.035 0.877 1 89.12 31 GLY B CA 1
ATOM 3116 C C . GLY B 1 31 ? -6.688 2.867 1.053 1 89.12 31 GLY B C 1
ATOM 3117 O O . GLY B 1 31 ? -6.984 1.749 0.627 1 89.12 31 GLY B O 1
ATOM 3118 N N . ILE B 1 32 ? -5.566 3.248 1.604 1 89.25 32 ILE B N 1
ATOM 3119 C CA . ILE B 1 32 ? -4.531 2.262 1.887 1 89.25 32 ILE B CA 1
ATOM 3120 C C . ILE B 1 32 ? -4.621 1.821 3.346 1 89.25 32 ILE B C 1
ATOM 3122 O O . ILE B 1 32 ? -4.648 2.656 4.254 1 89.25 32 ILE B O 1
ATOM 3126 N N . LEU B 1 33 ? -4.734 0.569 3.57 1 91.75 33 LEU B N 1
ATOM 3127 C CA . LEU B 1 33 ? -4.805 -0.014 4.906 1 91.75 33 LEU B CA 1
ATOM 3128 C C . LEU B 1 33 ? -3.584 -0.884 5.188 1 91.75 33 LEU B C 1
ATOM 3130 O O . LEU B 1 33 ? -3.174 -1.678 4.336 1 91.75 33 LEU B O 1
ATOM 3134 N N . SER B 1 34 ? -2.986 -0.738 6.359 1 90.19 34 SER B N 1
ATOM 3135 C CA . SER B 1 34 ? -1.765 -1.482 6.645 1 90.19 34 SER B CA 1
ATOM 3136 C C . SER B 1 34 ? -1.775 -2.043 8.062 1 90.19 34 SER B C 1
ATOM 3138 O O . SER B 1 34 ? -0.799 -2.654 8.5 1 90.19 34 SER B O 1
ATOM 3140 N N . ALA B 1 35 ? -2.867 -1.825 8.766 1 88.25 35 ALA B N 1
ATOM 3141 C CA . ALA B 1 35 ? -2.979 -2.383 10.109 1 88.25 35 ALA B CA 1
ATOM 3142 C C . ALA B 1 35 ? -3.07 -3.906 10.062 1 88.25 35 ALA B C 1
ATOM 3144 O O . ALA B 1 35 ? -3.482 -4.48 9.055 1 88.25 35 ALA B O 1
ATOM 3145 N N . PRO B 1 36 ? -2.678 -4.574 11.156 1 86.56 36 PRO B N 1
ATOM 3146 C CA . PRO B 1 36 ? -2.787 -6.035 11.172 1 86.56 36 PRO B CA 1
ATOM 3147 C C . PRO B 1 36 ? -4.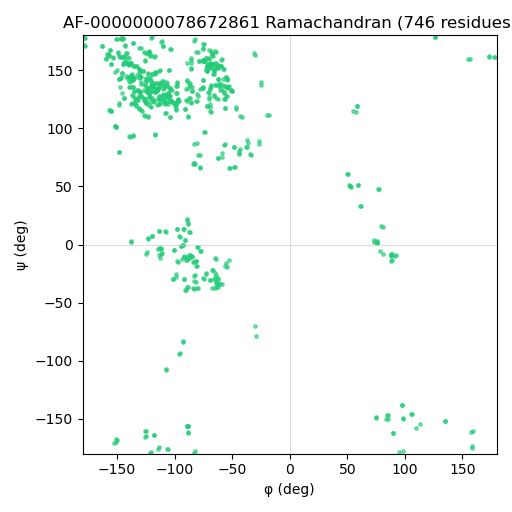227 -6.52 11.031 1 86.56 36 PRO B C 1
ATOM 3149 O O . PRO B 1 36 ? -4.465 -7.633 10.547 1 86.56 36 PRO B O 1
ATOM 3152 N N . SER B 1 37 ? -5.113 -5.773 11.57 1 90.62 37 SER B N 1
ATOM 3153 C CA . SER B 1 37 ? -6.527 -6.086 11.398 1 90.62 37 SER B CA 1
ATOM 3154 C C . SER B 1 37 ? -7.375 -4.82 11.344 1 90.62 37 SER B C 1
ATOM 3156 O O . SER B 1 37 ? -7.02 -3.807 11.953 1 90.62 37 SER B O 1
ATOM 3158 N N . SER B 1 38 ? -8.375 -4.824 10.555 1 92.38 38 SER B N 1
ATOM 3159 C CA . SER B 1 38 ? -9.297 -3.697 10.477 1 92.38 38 SER B CA 1
ATOM 3160 C C . SER B 1 38 ? -10.602 -4.094 9.789 1 92.38 38 SER B C 1
ATOM 3162 O O . SER B 1 38 ? -10.75 -5.23 9.336 1 92.38 38 SER B O 1
ATOM 3164 N N . ASN B 1 39 ? -11.539 -3.182 9.859 1 94.62 39 ASN B N 1
ATOM 3165 C CA . ASN B 1 39 ? -12.828 -3.381 9.195 1 94.62 39 ASN B CA 1
ATOM 3166 C C . ASN B 1 39 ? -13.031 -2.389 8.055 1 94.62 39 ASN B C 1
ATOM 3168 O O . ASN B 1 39 ? -12.648 -1.224 8.164 1 94.62 39 ASN B O 1
ATOM 3172 N N . ILE B 1 40 ? -13.562 -2.889 6.988 1 95.75 40 ILE B N 1
ATOM 3173 C CA . ILE B 1 40 ? -13.922 -2.092 5.82 1 95.75 40 ILE B CA 1
ATOM 3174 C C . ILE B 1 40 ? -15.43 -2.193 5.574 1 95.75 40 ILE B C 1
ATOM 3176 O O . ILE B 1 40 ? -16.016 -3.275 5.688 1 95.75 40 ILE B O 1
ATOM 3180 N N . SER B 1 41 ? -16.031 -1.084 5.281 1 96.62 41 SER B N 1
ATOM 3181 C CA . SER B 1 41 ? -17.453 -1.109 4.949 1 96.62 41 SER B CA 1
ATOM 3182 C C . SER B 1 41 ? -17.75 -0.194 3.766 1 96.62 41 SER B C 1
ATOM 3184 O O . SER B 1 41 ? -16.953 0.689 3.438 1 96.62 41 SER B O 1
ATOM 3186 N N . SER B 1 42 ? -18.875 -0.546 3.1 1 96.12 42 SER B N 1
ATOM 3187 C CA . SER B 1 42 ? -19.344 0.379 2.074 1 96.12 42 SER B CA 1
ATOM 3188 C C . SER B 1 42 ? -19.641 1.751 2.666 1 96.12 42 SER B C 1
ATOM 3190 O O . SER B 1 42 ? -19.922 1.87 3.861 1 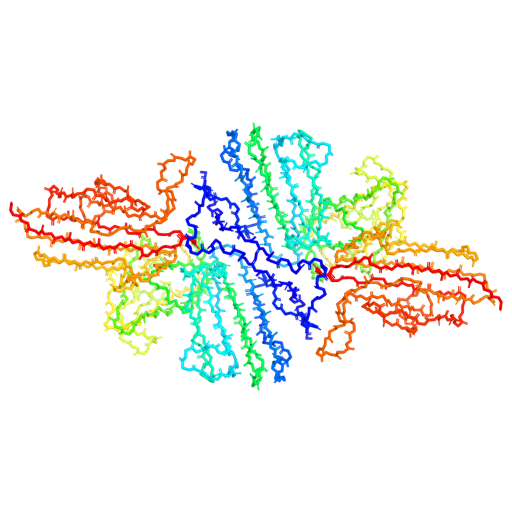96.12 42 SER B O 1
ATOM 3192 N N . PRO B 1 43 ? -19.531 2.758 1.788 1 93.56 43 PRO B N 1
ATOM 3193 C CA . PRO B 1 43 ? -19.859 4.086 2.314 1 93.56 43 PRO B CA 1
ATOM 3194 C C . PRO B 1 43 ? -21.266 4.16 2.9 1 93.56 43 PRO B C 1
ATOM 3196 O O . PRO B 1 43 ? -22.219 3.646 2.301 1 93.56 43 PRO B O 1
ATOM 3199 N N . ASN B 1 44 ? -21.375 4.828 4.09 1 93.94 44 ASN B N 1
ATOM 3200 C CA . ASN B 1 44 ? -22.656 5.094 4.738 1 93.94 44 ASN B CA 1
ATOM 3201 C C . ASN B 1 44 ? -23.219 3.842 5.406 1 93.94 44 ASN B C 1
ATOM 3203 O O . ASN B 1 44 ? -24.359 3.838 5.863 1 93.94 44 ASN B O 1
ATOM 3207 N N . PHE B 1 45 ? -22.531 2.795 5.379 1 95.31 45 PHE B N 1
ATOM 3208 C CA . PHE B 1 45 ? -22.953 1.586 6.074 1 95.31 45 PHE B CA 1
ATOM 3209 C C . PHE B 1 45 ? -23.25 1.881 7.539 1 95.31 45 PHE B C 1
ATOM 3211 O O . PHE B 1 45 ? -22.5 2.594 8.203 1 95.31 45 PHE B O 1
ATOM 3218 N N . PRO B 1 46 ? -24.266 1.441 8.172 1 95.31 46 PRO B N 1
ATOM 3219 C CA . PRO B 1 46 ? -25.156 0.398 7.652 1 95.31 46 PRO B CA 1
ATOM 3220 C C . PRO B 1 46 ? -26.328 0.965 6.859 1 95.31 46 PRO B C 1
ATOM 3222 O O . PRO B 1 46 ? -27.266 0.228 6.512 1 95.31 46 PRO B O 1
ATOM 3225 N N . SER B 1 47 ? -26.266 2.303 6.727 1 95.88 47 SER B N 1
ATOM 3226 C CA . SER B 1 47 ? -27.266 2.895 5.832 1 95.88 47 SER B CA 1
ATOM 3227 C C . SER B 1 47 ? -26.938 2.596 4.375 1 95.88 47 SER B C 1
ATOM 3229 O O . SER B 1 47 ? -25.812 2.201 4.047 1 95.88 47 SER B O 1
ATOM 3231 N N . PRO B 1 48 ? -27.922 2.715 3.475 1 97 48 PRO B N 1
ATOM 3232 C CA . PRO B 1 48 ? -27.688 2.391 2.066 1 97 48 PRO B CA 1
ATOM 3233 C C . PRO B 1 48 ? -26.5 3.16 1.472 1 97 48 PRO B C 1
ATOM 3235 O O . PRO B 1 48 ? -26.328 4.348 1.762 1 97 48 PRO B O 1
ATOM 3238 N N . TYR B 1 49 ? -25.703 2.391 0.75 1 96.25 49 TYR B N 1
ATOM 3239 C CA . TYR B 1 49 ? -24.562 3.029 0.092 1 96.25 49 TYR B CA 1
ATOM 3240 C C . TYR B 1 49 ? -25.031 4.008 -0.978 1 96.25 49 TYR B C 1
ATOM 3242 O O . TYR B 1 49 ? -26.125 3.846 -1.544 1 96.25 49 TYR B O 1
ATOM 3250 N N . PRO B 1 50 ? -24.266 5.07 -1.209 1 94.31 50 PRO B N 1
ATOM 3251 C CA . PRO B 1 50 ? -24.672 6.09 -2.18 1 94.31 50 PRO B CA 1
ATOM 3252 C C . PRO B 1 50 ? -24.609 5.594 -3.621 1 94.31 50 PRO B C 1
ATOM 3254 O O . PRO B 1 50 ? -23.891 4.629 -3.91 1 94.31 50 PRO B O 1
ATOM 3257 N N . TYR B 1 51 ? -25.312 6.25 -4.535 1 93.19 51 TYR B N 1
ATOM 3258 C CA . TYR B 1 51 ? -25.266 5.973 -5.965 1 93.19 51 TYR B CA 1
ATOM 3259 C C . TYR B 1 51 ? -23.969 6.477 -6.582 1 93.19 51 TYR B C 1
ATOM 3261 O O . TYR B 1 51 ? -23.297 7.332 -6.008 1 93.19 51 TYR B O 1
ATOM 3269 N N . ASN B 1 52 ? -23.656 5.875 -7.703 1 91.94 52 ASN B N 1
ATOM 3270 C CA . ASN B 1 52 ? -22.531 6.32 -8.5 1 91.94 52 ASN B CA 1
ATOM 3271 C C . ASN B 1 52 ? -21.266 6.434 -7.66 1 91.94 52 ASN B C 1
ATOM 3273 O O . ASN B 1 52 ? -20.609 7.48 -7.648 1 91.94 52 ASN B O 1
ATOM 3277 N N . SER B 1 53 ? -21.031 5.297 -6.945 1 91.19 53 SER B N 1
ATOM 3278 C CA . SER B 1 53 ? -19.875 5.297 -6.059 1 91.19 53 SER B CA 1
ATOM 3279 C C . SER B 1 53 ? -18.781 4.363 -6.574 1 91.19 53 SER B C 1
ATOM 3281 O O . SER B 1 53 ? -19.078 3.291 -7.109 1 91.19 53 SER B O 1
ATOM 3283 N N . ASP B 1 54 ? -17.578 4.797 -6.508 1 91.69 54 ASP B N 1
ATOM 3284 C CA . ASP B 1 54 ? -16.406 3.982 -6.766 1 91.69 54 ASP B CA 1
ATOM 3285 C C . ASP B 1 54 ? -15.391 4.102 -5.625 1 91.69 54 ASP B C 1
ATOM 3287 O O . ASP B 1 54 ? -14.922 5.199 -5.316 1 91.69 54 ASP B O 1
ATOM 3291 N N . CYS B 1 55 ? -15.18 2.986 -4.957 1 91.56 55 CYS B N 1
ATOM 3292 C CA . CYS B 1 55 ? -14.227 2.947 -3.857 1 91.56 55 CYS B CA 1
ATOM 3293 C C . CYS B 1 55 ? -13.188 1.858 -4.078 1 91.56 55 CYS B C 1
ATOM 3295 O O . CYS B 1 55 ? -13.5 0.793 -4.613 1 91.56 55 CYS B O 1
ATOM 3297 N N . SER B 1 56 ? -11.992 2.113 -3.703 1 92 56 SER B N 1
ATOM 3298 C CA . SER B 1 56 ? -10.906 1.153 -3.824 1 92 56 SER B CA 1
ATOM 3299 C C . SER B 1 56 ? -10.07 1.097 -2.547 1 92 56 SER B C 1
ATOM 3301 O O . SER B 1 56 ? -9.57 2.121 -2.082 1 92 56 SER B O 1
ATOM 3303 N N . TRP B 1 57 ? -9.984 -0.027 -1.982 1 93.5 57 TRP B N 1
ATOM 3304 C CA . TRP B 1 57 ? -9.133 -0.258 -0.822 1 93.5 57 TRP B CA 1
ATOM 3305 C C . TRP B 1 57 ? -7.914 -1.095 -1.199 1 93.5 57 TRP B C 1
ATOM 3307 O O . TRP B 1 57 ? -8.047 -2.133 -1.851 1 93.5 57 TRP B O 1
ATOM 3317 N N . LEU B 1 58 ? -6.773 -0.62 -0.838 1 92.69 58 LEU B N 1
ATOM 3318 C CA . LEU B 1 58 ? -5.531 -1.369 -0.957 1 92.69 58 LEU B CA 1
ATOM 3319 C C . LEU B 1 58 ? -5.027 -1.809 0.414 1 92.69 58 LEU B C 1
ATOM 3321 O O . LEU B 1 58 ? -4.672 -0.972 1.248 1 92.69 58 LEU B O 1
ATOM 3325 N N . ILE B 1 59 ? -5.039 -3.035 0.636 1 93.12 59 ILE B N 1
ATOM 3326 C CA . ILE B 1 59 ? -4.582 -3.588 1.906 1 93.12 59 ILE B CA 1
ATOM 3327 C C . ILE B 1 59 ? -3.154 -4.105 1.76 1 93.12 59 ILE B C 1
ATOM 3329 O O . ILE B 1 59 ? -2.883 -4.973 0.929 1 93.12 59 ILE B O 1
ATOM 3333 N N . VAL B 1 60 ? -2.273 -3.58 2.494 1 92.62 60 VAL B N 1
ATOM 3334 C CA . VAL B 1 60 ? -0.867 -3.973 2.469 1 92.62 60 VAL B CA 1
ATOM 3335 C C . VAL B 1 60 ? -0.406 -4.328 3.881 1 92.62 60 VAL B C 1
ATOM 3337 O O . VAL B 1 60 ? -0.279 -3.451 4.738 1 92.62 60 VAL B O 1
ATOM 3340 N N . VAL B 1 61 ? -0.135 -5.566 4.129 1 89.81 61 VAL B N 1
ATOM 3341 C CA . VAL B 1 61 ? 0.345 -5.984 5.441 1 89.81 61 VAL B CA 1
ATOM 3342 C C . VAL B 1 61 ? 1.833 -6.32 5.367 1 89.81 61 VAL B C 1
ATOM 3344 O O . VAL B 1 61 ? 2.479 -6.078 4.344 1 89.81 61 VAL B O 1
ATOM 3347 N N . ALA B 1 62 ? 2.328 -6.777 6.469 1 82 62 ALA B N 1
ATOM 3348 C CA . ALA B 1 62 ? 3.762 -7.047 6.535 1 82 62 ALA B CA 1
ATOM 3349 C C . ALA B 1 62 ? 4.16 -8.133 5.543 1 82 62 ALA B C 1
ATOM 3351 O O . ALA B 1 62 ? 3.434 -9.117 5.355 1 82 62 ALA B O 1
ATOM 3352 N N . GLU B 1 63 ? 5.332 -7.941 4.949 1 79 63 GLU B N 1
ATOM 3353 C CA . GLU B 1 63 ? 5.84 -8.945 4.02 1 79 63 GLU B CA 1
ATOM 3354 C C . GLU B 1 63 ? 5.91 -10.32 4.672 1 79 63 GLU B C 1
ATOM 3356 O O . GLU B 1 63 ? 6.266 -10.438 5.848 1 79 63 GLU B O 1
ATOM 3361 N N . GLY B 1 64 ? 5.629 -11.328 3.889 1 71.75 64 GLY B N 1
ATOM 3362 C CA . GLY B 1 64 ? 5.629 -12.688 4.414 1 71.75 64 GLY B CA 1
ATOM 3363 C C . GLY B 1 64 ? 4.293 -13.102 4.996 1 71.75 64 GLY B C 1
ATOM 3364 O O . GLY B 1 64 ? 4.086 -14.273 5.32 1 71.75 64 GLY B O 1
ATOM 3365 N N . SER B 1 65 ? 3.418 -12.133 5.117 1 78.81 65 SER B N 1
ATOM 3366 C CA . SER B 1 65 ? 2.08 -12.406 5.633 1 78.81 65 SER B CA 1
ATOM 3367 C C . SER B 1 65 ? 1.048 -12.43 4.512 1 78.81 65 SER B C 1
ATOM 3369 O O . SER B 1 65 ? 1.368 -12.125 3.359 1 78.81 65 SER B O 1
ATOM 3371 N N . SER B 1 66 ? -0.103 -12.906 4.895 1 83.25 66 SER B N 1
ATOM 3372 C CA . SER B 1 66 ? -1.247 -12.883 3.988 1 83.25 66 SER B CA 1
ATOM 3373 C C . SER B 1 66 ? -2.418 -12.117 4.59 1 83.25 66 SER B C 1
ATOM 3375 O O . SER B 1 66 ? -2.379 -11.734 5.762 1 83.25 66 SER B O 1
ATOM 3377 N N . VAL B 1 67 ? -3.344 -11.789 3.793 1 88.75 67 VAL B N 1
ATOM 3378 C CA . VAL B 1 67 ? -4.539 -11.062 4.215 1 88.75 67 VAL B CA 1
ATOM 3379 C C . VAL B 1 67 ? -5.75 -11.992 4.172 1 88.75 67 VAL B C 1
ATOM 3381 O O . VAL B 1 67 ? -6.039 -12.602 3.137 1 88.75 67 VAL B O 1
ATOM 3384 N N . HIS B 1 68 ? -6.41 -12.125 5.281 1 87.5 68 HIS B N 1
ATOM 3385 C CA . HIS B 1 68 ? -7.621 -12.93 5.371 1 87.5 68 HIS B CA 1
ATOM 3386 C C . HIS B 1 68 ? -8.859 -12.047 5.477 1 87.5 68 HIS B C 1
ATOM 3388 O O . HIS B 1 68 ? -8.938 -11.172 6.336 1 87.5 68 HIS B O 1
ATOM 3394 N N . LEU B 1 69 ? -9.836 -12.289 4.59 1 91.19 69 LEU B N 1
ATOM 3395 C CA . LEU B 1 69 ? -11.07 -11.508 4.574 1 91.19 69 LEU B CA 1
ATOM 3396 C C . LEU B 1 69 ? -12.242 -12.32 5.113 1 91.19 69 LEU B C 1
ATOM 3398 O O . LEU B 1 69 ? -12.406 -13.484 4.758 1 91.19 69 LEU B O 1
ATOM 3402 N N . THR B 1 70 ? -13.008 -11.648 5.93 1 88.75 70 THR B N 1
ATOM 3403 C CA . THR B 1 70 ? -14.234 -12.242 6.449 1 88.75 70 THR B CA 1
ATOM 3404 C C . THR B 1 70 ? -15.391 -11.25 6.34 1 88.75 70 THR B C 1
ATOM 3406 O O . THR B 1 70 ? -15.406 -10.219 7.016 1 88.75 70 THR B O 1
ATOM 3409 N N . PHE B 1 71 ? -16.391 -11.664 5.594 1 93.25 71 PHE B N 1
ATOM 3410 C CA . PHE B 1 71 ? -17.562 -10.805 5.438 1 93.25 71 PHE B CA 1
ATOM 3411 C C . PHE B 1 71 ? -18.531 -11 6.586 1 93.25 71 PHE B C 1
ATOM 3413 O O . PHE B 1 71 ? -18.906 -12.133 6.906 1 93.25 71 PHE B O 1
ATOM 3420 N N . HIS B 1 72 ? -18.938 -9.883 7.109 1 95.62 72 HIS B N 1
ATOM 3421 C CA . HIS B 1 72 ? -19.906 -9.898 8.195 1 95.62 72 HIS B CA 1
ATOM 3422 C C . HIS B 1 72 ? -21.312 -9.57 7.695 1 95.62 72 HIS B C 1
ATOM 3424 O O . HIS B 1 72 ? -22.297 -9.992 8.297 1 95.62 72 HIS B O 1
ATOM 3430 N N . HIS B 1 73 ? -21.359 -8.82 6.703 1 97.12 73 HIS B N 1
ATOM 3431 C CA . HIS B 1 73 ? -22.594 -8.422 6.047 1 97.12 73 HIS B CA 1
ATOM 3432 C C . HIS B 1 73 ? -22.375 -8.203 4.551 1 97.12 73 HIS B C 1
ATOM 3434 O O . HIS B 1 73 ? -21.328 -7.703 4.137 1 97.12 73 HIS B O 1
ATOM 3440 N N . PHE B 1 74 ? -23.438 -8.617 3.75 1 97.75 74 PHE B N 1
ATOM 3441 C CA . PHE B 1 74 ? -23.312 -8.445 2.309 1 97.75 74 PHE B CA 1
ATOM 3442 C C . PHE B 1 74 ? -24.688 -8.359 1.65 1 97.75 74 PHE B C 1
ATOM 3444 O O . PHE B 1 74 ? -25.453 -9.32 1.678 1 97.75 74 PHE B O 1
ATOM 3451 N N . GLU B 1 75 ? -24.906 -7.18 1.112 1 98.31 75 GLU B N 1
ATOM 3452 C CA . GLU B 1 75 ? -26.172 -6.91 0.426 1 98.31 75 GLU B CA 1
ATOM 3453 C C . GLU B 1 75 ? -25.984 -5.852 -0.66 1 98.31 75 GLU B C 1
ATOM 3455 O O . GLU B 1 75 ? -26 -4.652 -0.375 1 98.31 75 GLU B O 1
ATOM 3460 N N . LEU B 1 76 ? -25.906 -6.293 -1.896 1 98.19 76 LEU B N 1
ATOM 3461 C CA . LEU B 1 76 ? -25.781 -5.395 -3.037 1 98.19 76 LEU B CA 1
ATOM 3462 C C . LEU B 1 76 ? -26.859 -5.668 -4.074 1 98.19 76 LEU B C 1
ATOM 3464 O O . LEU B 1 76 ? -27.516 -6.711 -4.031 1 98.19 76 LEU B O 1
ATOM 3468 N N . GLU B 1 77 ? -26.984 -4.719 -4.977 1 98 77 GLU B N 1
ATOM 3469 C CA . GLU B 1 77 ? -27.922 -4.93 -6.074 1 98 77 GLU B CA 1
ATOM 3470 C C . GLU B 1 77 ? -27.547 -6.152 -6.902 1 98 77 GLU B C 1
ATOM 3472 O O . GLU B 1 77 ? -26.375 -6.309 -7.289 1 98 77 GLU B O 1
ATOM 3477 N N . TYR B 1 78 ? -28.562 -6.98 -7.176 1 95.81 78 TYR B N 1
ATOM 3478 C CA . TYR B 1 78 ? -28.281 -8.227 -7.883 1 95.81 78 TYR B CA 1
ATOM 3479 C C . TYR B 1 78 ? -28.359 -8.031 -9.391 1 95.81 78 TYR B C 1
ATOM 3481 O O . TYR B 1 78 ? -29.219 -7.297 -9.883 1 95.81 78 TYR B O 1
ATOM 3489 N N . HIS B 1 79 ? -27.5 -8.648 -9.992 1 95.38 79 HIS B N 1
ATOM 3490 C CA . HIS B 1 79 ? -27.531 -8.922 -11.422 1 95.38 79 HIS B CA 1
ATOM 3491 C C . HIS B 1 79 ? -26.812 -10.227 -11.742 1 95.38 79 HIS B C 1
ATOM 3493 O O . HIS B 1 79 ? -25.812 -10.562 -11.102 1 95.38 79 HIS B O 1
ATOM 3499 N N . ALA B 1 80 ? -27.203 -10.891 -12.742 1 93.25 80 ALA B N 1
ATOM 3500 C CA . ALA B 1 80 ? -26.641 -12.203 -13.055 1 93.25 80 ALA B CA 1
ATOM 3501 C C . ALA B 1 80 ? -25.141 -12.109 -13.312 1 93.25 80 ALA B C 1
ATOM 3503 O O . ALA B 1 80 ? -24.375 -12.992 -12.914 1 93.25 80 ALA B O 1
ATOM 3504 N N . SER B 1 81 ? -24.734 -11.023 -13.875 1 94.19 81 SER B N 1
ATOM 3505 C CA . SER B 1 81 ? -23.328 -10.852 -14.188 1 94.19 81 SER B CA 1
ATOM 3506 C C . SER B 1 81 ? -22.703 -9.734 -13.359 1 94.19 81 SER B C 1
ATOM 3508 O O . SER B 1 81 ? -21.625 -9.242 -13.68 1 94.19 81 SER B O 1
ATOM 3510 N N . CYS B 1 82 ? -23.406 -9.266 -12.352 1 95.31 82 CYS B N 1
ATOM 3511 C CA . CYS B 1 82 ? -22.953 -8.203 -11.469 1 95.31 82 CYS B CA 1
ATOM 3512 C C . CYS B 1 82 ? -22.531 -6.973 -12.258 1 95.31 82 CYS B C 1
ATOM 3514 O O . CYS B 1 82 ? -21.438 -6.434 -12.047 1 95.31 82 CYS B O 1
ATOM 3516 N N . SER B 1 83 ? -23.391 -6.562 -13.148 1 94.69 83 SER B N 1
ATOM 3517 C CA . SER B 1 83 ? -23.078 -5.449 -14.031 1 94.69 83 SER B CA 1
ATOM 3518 C C . SER B 1 83 ? -23.484 -4.117 -13.414 1 94.69 83 SER B C 1
ATOM 3520 O O . SER B 1 83 ? -23.125 -3.053 -13.922 1 94.69 83 SER B O 1
ATOM 3522 N N . TYR B 1 84 ? -24.266 -4.105 -12.352 1 96.62 84 TYR B N 1
ATOM 3523 C CA . TYR B 1 84 ? -24.734 -2.889 -11.688 1 96.62 84 TYR B CA 1
ATOM 3524 C C . TYR B 1 84 ? -23.828 -2.545 -10.5 1 96.62 84 TYR B C 1
ATOM 3526 O O . TYR B 1 84 ? -22.781 -1.923 -10.664 1 96.62 84 TYR B O 1
ATOM 3534 N N . ASP B 1 85 ? -24.266 -3.027 -9.305 1 97.69 85 ASP B N 1
ATOM 3535 C CA . ASP B 1 85 ? -23.422 -2.842 -8.133 1 97.69 85 ASP B CA 1
ATOM 3536 C C . ASP B 1 85 ? -22.609 -4.102 -7.832 1 97.69 85 ASP B C 1
ATOM 3538 O O . ASP B 1 85 ? -23.125 -5.215 -7.945 1 97.69 85 ASP B O 1
ATOM 3542 N N . TYR B 1 86 ? -21.312 -3.895 -7.523 1 97.75 86 TYR B N 1
ATOM 3543 C CA . TYR B 1 86 ? -20.5 -5.078 -7.266 1 97.75 86 TYR B CA 1
ATOM 3544 C C . TYR B 1 86 ? -19.281 -4.734 -6.402 1 97.75 86 TYR B C 1
ATOM 3546 O O . TYR B 1 86 ? -18.938 -3.562 -6.258 1 97.75 86 TYR B O 1
ATOM 3554 N N . ILE B 1 87 ? -18.75 -5.82 -5.844 1 97.06 87 ILE B N 1
ATOM 3555 C CA . ILE B 1 87 ? -17.391 -5.762 -5.293 1 97.06 87 ILE B CA 1
ATOM 3556 C C . ILE B 1 87 ? -16.484 -6.707 -6.07 1 97.06 87 ILE B C 1
ATOM 3558 O O . ILE B 1 87 ? -16.906 -7.789 -6.488 1 97.06 87 ILE B O 1
ATOM 3562 N N . LYS B 1 88 ? -15.336 -6.258 -6.309 1 94.88 88 LYS B N 1
ATOM 3563 C CA . LYS B 1 88 ? -14.273 -7.105 -6.848 1 94.88 88 LYS B CA 1
ATOM 3564 C C . LYS B 1 88 ? -13.133 -7.266 -5.844 1 94.88 88 LYS B C 1
ATOM 3566 O O . LYS B 1 88 ? -12.75 -6.301 -5.18 1 94.88 88 LYS B O 1
ATOM 3571 N N . ILE B 1 89 ? -12.695 -8.484 -5.703 1 92.94 89 ILE B N 1
ATOM 3572 C CA . ILE B 1 89 ? -11.602 -8.789 -4.789 1 92.94 89 ILE B CA 1
ATOM 3573 C C . ILE B 1 89 ? -10.391 -9.289 -5.582 1 92.94 89 ILE B C 1
ATOM 3575 O O . ILE B 1 89 ? -10.523 -10.172 -6.438 1 92.94 89 ILE B O 1
ATOM 3579 N N . TYR B 1 90 ? -9.25 -8.719 -5.242 1 90.5 90 TYR B N 1
ATOM 3580 C CA . TYR B 1 90 ? -8.047 -9.031 -5.996 1 90.5 90 TYR B CA 1
ATOM 3581 C C . TYR B 1 90 ? -6.945 -9.555 -5.074 1 90.5 90 TYR B C 1
ATOM 3583 O O . TYR B 1 90 ? -6.703 -8.984 -4.008 1 90.5 90 TYR B O 1
ATOM 3591 N N . ASN B 1 91 ? -6.293 -10.609 -5.492 1 88 91 ASN B N 1
ATOM 3592 C CA . ASN B 1 91 ? -5.086 -11.125 -4.852 1 88 91 ASN B CA 1
ATOM 3593 C C . ASN B 1 91 ? -3.859 -10.297 -5.219 1 88 91 ASN B C 1
ATOM 3595 O O . ASN B 1 91 ? -2.92 -10.812 -5.832 1 88 91 ASN B O 1
ATOM 3599 N N . GLY B 1 92 ? -3.844 -9.125 -4.812 1 88.75 92 GLY B N 1
ATOM 3600 C CA . GLY B 1 92 ? -2.846 -8.133 -5.184 1 88.75 92 GLY B CA 1
ATOM 3601 C C . GLY B 1 92 ? -3.443 -6.789 -5.539 1 88.75 92 GLY B C 1
ATOM 3602 O O . GLY B 1 92 ? -4.469 -6.391 -4.977 1 88.75 92 GLY B O 1
ATOM 3603 N N . VAL B 1 93 ? -2.791 -6.07 -6.367 1 87.56 93 VAL B N 1
ATOM 3604 C CA . VAL B 1 93 ? -3.268 -4.754 -6.773 1 87.56 93 VAL B CA 1
ATOM 3605 C C . VAL B 1 93 ? -4.508 -4.902 -7.652 1 87.56 93 VAL B C 1
ATOM 3607 O O . VAL B 1 93 ? -4.652 -5.891 -8.375 1 87.56 93 VAL B O 1
ATOM 3610 N N . ALA B 1 94 ? -5.305 -3.91 -7.625 1 87.19 94 ALA B N 1
ATOM 3611 C CA . ALA B 1 94 ? -6.555 -3.943 -8.375 1 87.19 94 ALA B CA 1
ATOM 3612 C C . ALA B 1 94 ? -6.309 -3.742 -9.867 1 87.19 94 ALA B C 1
ATOM 3614 O O . ALA B 1 94 ? -5.23 -3.295 -10.266 1 87.19 94 ALA B O 1
ATOM 3615 N N . GLU B 1 95 ? -7.203 -4.156 -10.695 1 78.75 95 GLU B N 1
ATOM 3616 C CA . GLU B 1 95 ? -7.305 -3.93 -12.133 1 78.75 95 GLU B CA 1
ATOM 3617 C C . GLU B 1 95 ? -6.27 -4.754 -12.898 1 78.75 95 GLU B C 1
ATOM 3619 O O . GLU B 1 95 ? -5.973 -4.465 -14.055 1 78.75 95 GLU B O 1
ATOM 3624 N N . ASP B 1 96 ? -5.512 -5.559 -12.297 1 82.94 96 ASP B N 1
ATOM 3625 C CA . ASP B 1 96 ? -4.801 -6.672 -12.914 1 82.94 96 ASP B CA 1
ATOM 3626 C C . ASP B 1 96 ? -5.656 -7.938 -12.914 1 82.94 96 ASP B C 1
ATOM 3628 O O . ASP B 1 96 ? -5.871 -8.547 -11.859 1 82.94 96 ASP B O 1
ATOM 3632 N N . GLU B 1 97 ? -6.066 -8.297 -14.078 1 85.44 97 GLU B N 1
ATOM 3633 C CA . GLU B 1 97 ? -7.027 -9.391 -14.188 1 85.44 97 GLU B CA 1
ATOM 3634 C C . GLU B 1 97 ? -6.438 -10.695 -13.648 1 85.44 97 GLU B C 1
ATOM 3636 O O . GLU B 1 97 ? -7.172 -11.562 -13.164 1 85.44 97 GLU B O 1
ATOM 3641 N N . GLY B 1 98 ? -5.176 -10.812 -13.773 1 87.12 98 GLY B N 1
ATOM 3642 C CA . GLY B 1 98 ? -4.535 -11.992 -13.211 1 87.12 98 GLY B CA 1
ATOM 3643 C C . GLY B 1 98 ? -4.652 -12.07 -11.695 1 87.12 98 GLY B C 1
ATOM 3644 O O . GLY B 1 98 ? -4.41 -13.117 -11.102 1 87.12 98 GLY B O 1
ATOM 3645 N N . ASN B 1 99 ? -5.07 -10.961 -11.094 1 88.19 99 ASN B N 1
ATOM 3646 C CA . ASN B 1 99 ? -5.207 -10.898 -9.648 1 88.19 99 ASN B CA 1
ATOM 3647 C C . ASN B 1 99 ? -6.66 -11.07 -9.211 1 88.19 99 ASN B C 1
ATOM 3649 O O . ASN B 1 99 ? -6.949 -11.18 -8.023 1 88.19 99 ASN B O 1
ATOM 3653 N N . LEU B 1 100 ? -7.574 -11.148 -10.109 1 88.25 100 LEU B N 1
ATOM 3654 C CA . LEU B 1 100 ? -8.984 -11.164 -9.75 1 88.25 100 LEU B CA 1
ATOM 3655 C C . LEU B 1 100 ? -9.375 -12.484 -9.102 1 88.25 100 LEU B C 1
ATOM 3657 O O . LEU B 1 100 ? -9.219 -13.547 -9.711 1 88.25 100 LEU B O 1
ATOM 3661 N N . LEU B 1 101 ? -9.82 -12.414 -7.91 1 84.94 101 LEU B N 1
ATOM 3662 C CA . LEU B 1 101 ? -10.305 -13.594 -7.203 1 84.94 101 LEU B CA 1
ATOM 3663 C C . LEU B 1 101 ? -11.789 -13.812 -7.469 1 84.94 101 LEU B C 1
ATOM 3665 O O . LEU B 1 101 ? -12.258 -14.953 -7.523 1 84.94 101 LEU B O 1
ATOM 3669 N N . GLY B 1 102 ? -12.477 -12.633 -7.551 1 86.69 102 GLY B N 1
ATOM 3670 C CA . GLY B 1 102 ? -13.898 -12.773 -7.836 1 86.69 102 GLY B CA 1
ATOM 3671 C C . GLY B 1 102 ? -14.633 -11.453 -7.867 1 86.69 102 GLY B C 1
ATOM 3672 O O . GLY B 1 102 ? -14.117 -10.438 -7.402 1 86.69 102 GLY B O 1
ATOM 3673 N N . MET B 1 103 ? -15.781 -11.508 -8.492 1 92.81 103 MET B N 1
ATOM 3674 C CA . MET B 1 103 ? -16.75 -10.414 -8.531 1 92.81 103 MET B CA 1
ATOM 3675 C C . MET B 1 103 ? -18.078 -10.844 -7.91 1 92.81 103 MET B C 1
ATOM 3677 O O . MET B 1 103 ? -18.609 -11.906 -8.227 1 92.81 103 MET B O 1
ATOM 3681 N N . PHE B 1 104 ? -18.594 -9.977 -7.023 1 94.81 104 PHE B N 1
ATOM 3682 C CA . PHE B 1 104 ? -19.734 -10.438 -6.242 1 94.81 104 PHE B CA 1
ATOM 3683 C C . PHE B 1 104 ? -20.812 -9.359 -6.16 1 94.81 104 PHE B C 1
ATOM 3685 O O . PHE B 1 104 ? -20.5 -8.164 -6.125 1 94.81 104 PHE B O 1
ATOM 3692 N N . CYS B 1 105 ? -22.016 -9.758 -6.184 1 97.12 105 CYS B N 1
ATOM 3693 C CA . CYS B 1 105 ? -23.188 -8.922 -6.004 1 97.12 105 CYS B CA 1
ATOM 3694 C C . CYS B 1 105 ? -24.328 -9.711 -5.383 1 97.12 105 CYS B C 1
ATOM 3696 O O . CYS B 1 105 ? -24.156 -10.867 -5 1 97.12 105 CYS B O 1
ATOM 3698 N N . GLY B 1 106 ? -25.391 -9.039 -5.121 1 96.94 106 GLY B N 1
ATOM 3699 C CA . GLY B 1 106 ? -26.531 -9.719 -4.531 1 96.94 106 GLY B CA 1
ATOM 3700 C C . GLY B 1 106 ? -26.453 -9.828 -3.02 1 96.94 106 GLY B C 1
ATOM 3701 O O . GLY B 1 106 ? -26 -8.891 -2.352 1 96.94 106 GLY B O 1
ATOM 3702 N N . ASP B 1 107 ? -27 -10.938 -2.471 1 95.19 107 ASP B N 1
ATOM 3703 C CA . ASP B 1 107 ? -27.109 -11.039 -1.018 1 95.19 107 ASP B CA 1
ATOM 3704 C C . ASP B 1 107 ? -26.391 -12.289 -0.509 1 95.19 107 ASP B C 1
ATOM 3706 O O . ASP B 1 107 ? -26.484 -12.625 0.674 1 95.19 107 ASP B O 1
ATOM 3710 N N . VAL B 1 108 ? -25.734 -12.977 -1.375 1 92.25 108 VAL B N 1
ATOM 3711 C CA . VAL B 1 108 ? -24.906 -14.094 -0.953 1 92.25 108 VAL B CA 1
ATOM 3712 C C . VAL B 1 108 ? -23.484 -13.602 -0.653 1 92.25 108 VAL B C 1
ATOM 3714 O O . VAL B 1 108 ? -22.812 -13.062 -1.531 1 92.25 108 VAL B O 1
ATOM 3717 N N . SER B 1 109 ? -23.062 -13.867 0.483 1 91.19 109 SER B N 1
ATOM 3718 C CA . SER B 1 109 ? -21.75 -13.375 0.912 1 91.19 109 SER B CA 1
ATOM 3719 C C . SER B 1 109 ? -20.641 -14.055 0.136 1 91.19 109 SER B C 1
ATOM 3721 O O . SER B 1 109 ? -20.688 -15.266 -0.11 1 91.19 109 SER B O 1
ATOM 3723 N N . PRO B 1 110 ? -19.688 -13.258 -0.268 1 89.06 110 PRO B N 1
ATOM 3724 C CA . PRO B 1 110 ? -18.5 -13.891 -0.834 1 89.06 110 PRO B CA 1
ATOM 3725 C C . PRO B 1 110 ? -17.844 -14.883 0.127 1 89.06 110 PRO B C 1
ATOM 3727 O O . PRO B 1 110 ? -18.016 -14.773 1.344 1 89.06 110 PRO B O 1
ATOM 3730 N N . PRO B 1 111 ? -17.234 -15.812 -0.441 1 79.5 111 PRO B N 1
ATOM 3731 C CA . PRO B 1 111 ? -16.484 -16.719 0.44 1 79.5 111 PRO B CA 1
ATOM 3732 C C . PRO B 1 111 ? -15.336 -16.031 1.162 1 79.5 111 PRO B C 1
ATOM 3734 O O . PRO B 1 111 ? -14.992 -14.891 0.842 1 79.5 111 PRO B O 1
ATOM 3737 N N . GLN B 1 112 ? -14.828 -16.734 2.156 1 80.56 112 GLN B N 1
ATOM 3738 C CA . GLN B 1 112 ? -13.633 -16.234 2.805 1 80.56 112 GLN B CA 1
ATOM 3739 C C . GLN B 1 112 ? -12.422 -16.328 1.88 1 80.56 112 GLN B C 1
ATOM 3741 O O . GLN B 1 112 ? -12.266 -17.312 1.155 1 80.56 112 GLN B O 1
ATOM 3746 N N . PHE B 1 113 ? -11.688 -15.266 1.851 1 80.25 113 PHE B N 1
ATOM 3747 C CA . PHE B 1 113 ? -10.523 -15.234 0.97 1 80.25 113 PHE B CA 1
ATOM 3748 C C . PHE B 1 113 ? -9.242 -15 1.766 1 80.25 113 PHE B C 1
ATOM 3750 O O . PHE B 1 113 ? -9.242 -14.234 2.732 1 80.25 113 PHE B O 1
ATOM 3757 N N . THR B 1 114 ? -8.234 -15.672 1.365 1 81.62 114 THR B N 1
ATOM 3758 C CA . THR B 1 114 ? -6.887 -15.375 1.836 1 81.62 114 THR B CA 1
ATOM 3759 C C . THR B 1 114 ? -5.961 -15.062 0.665 1 81.62 114 THR B C 1
ATOM 3761 O O . THR B 1 114 ? -5.945 -15.789 -0.331 1 81.62 114 THR B O 1
ATOM 3764 N N . SER B 1 115 ? -5.301 -14.023 0.797 1 84.06 115 SER B N 1
ATOM 3765 C CA . SER B 1 115 ? -4.387 -13.648 -0.279 1 84.06 115 SER B CA 1
ATOM 3766 C C . SER B 1 115 ? -3.178 -14.578 -0.327 1 84.06 115 SER B C 1
ATOM 3768 O O . SER B 1 115 ? -2.822 -15.195 0.679 1 84.06 115 SER B O 1
ATOM 3770 N N . SER B 1 116 ? -2.605 -14.68 -1.521 1 78.25 116 SER B N 1
ATOM 3771 C CA . SER B 1 116 ? -1.419 -15.508 -1.694 1 78.25 116 SER B CA 1
ATOM 3772 C C . SER B 1 116 ? -0.158 -14.766 -1.254 1 78.25 116 SER B C 1
ATOM 3774 O O . SER B 1 116 ? 0.901 -15.383 -1.098 1 78.25 116 SER B O 1
ATOM 3776 N N . TRP B 1 117 ? -0.293 -13.516 -1.087 1 80.62 117 TRP B N 1
ATOM 3777 C CA . TRP B 1 117 ? 0.793 -12.672 -0.604 1 80.62 117 TRP B CA 1
ATOM 3778 C C . TRP B 1 117 ? 0.25 -11.469 0.168 1 80.62 117 TRP B C 1
ATOM 3780 O O . TRP B 1 117 ? -0.943 -11.414 0.477 1 80.62 117 TRP B O 1
ATOM 3790 N N . ASN B 1 118 ? 1.105 -10.477 0.452 1 87.19 118 ASN B N 1
ATOM 3791 C CA . ASN B 1 118 ? 0.79 -9.523 1.512 1 87.19 118 ASN B CA 1
ATOM 3792 C C . ASN B 1 118 ? -0.044 -8.359 0.987 1 87.19 118 ASN B C 1
ATOM 3794 O O . ASN B 1 118 ? -0.164 -7.332 1.65 1 87.19 118 ASN B O 1
ATOM 3798 N N . VAL B 1 119 ? -0.531 -8.469 -0.188 1 89.94 119 VAL B N 1
ATOM 3799 C CA . VAL B 1 119 ? -1.311 -7.387 -0.771 1 89.94 119 VAL B CA 1
ATOM 3800 C C . VAL B 1 119 ? -2.668 -7.914 -1.23 1 89.94 119 VAL B C 1
ATOM 3802 O O . VAL B 1 119 ? -2.754 -8.984 -1.836 1 89.94 119 VAL B O 1
ATOM 3805 N N . MET B 1 120 ? -3.67 -7.211 -0.982 1 92.06 120 MET B N 1
ATOM 3806 C CA . MET B 1 120 ? -5.031 -7.484 -1.435 1 92.06 120 MET B CA 1
ATOM 3807 C C . MET B 1 120 ? -5.781 -6.191 -1.722 1 92.06 120 MET B C 1
ATOM 3809 O O . MET B 1 120 ? -5.543 -5.172 -1.071 1 92.06 120 MET B O 1
ATOM 3813 N N . SER B 1 121 ? -6.652 -6.262 -2.686 1 93.62 121 SER B N 1
ATOM 3814 C CA . SER B 1 121 ? -7.434 -5.07 -3.006 1 93.62 121 SER B CA 1
ATOM 3815 C C . SER B 1 121 ? -8.922 -5.395 -3.086 1 93.62 121 SER B C 1
ATOM 3817 O O . SER B 1 121 ? -9.305 -6.504 -3.465 1 93.62 121 SER B O 1
ATOM 3819 N N . ILE B 1 122 ? -9.703 -4.422 -2.756 1 94.69 122 ILE B N 1
ATOM 3820 C CA . ILE B 1 122 ? -11.156 -4.496 -2.867 1 94.69 122 ILE B CA 1
ATOM 3821 C C . ILE B 1 122 ? -11.68 -3.271 -3.615 1 94.69 122 ILE B C 1
ATOM 3823 O O . ILE B 1 122 ? -11.328 -2.137 -3.283 1 94.69 122 ILE B O 1
ATOM 3827 N N . ILE B 1 123 ? -12.453 -3.484 -4.613 1 95.69 123 ILE B N 1
ATOM 3828 C CA . ILE B 1 123 ? -13.109 -2.404 -5.34 1 95.69 123 ILE B CA 1
ATOM 3829 C C . ILE B 1 123 ? -14.625 -2.516 -5.156 1 95.69 123 ILE B C 1
ATOM 3831 O O . ILE B 1 123 ? -15.195 -3.602 -5.281 1 95.69 123 ILE B O 1
ATOM 3835 N N . PHE B 1 124 ? -15.242 -1.354 -4.848 1 96.69 124 PHE B N 1
ATOM 3836 C CA . PHE B 1 124 ? -16.703 -1.246 -4.797 1 96.69 124 PHE B CA 1
ATOM 3837 C C . PHE B 1 124 ? -17.203 -0.269 -5.852 1 96.69 124 PHE B C 1
ATOM 3839 O O . PHE B 1 124 ? -16.656 0.826 -6.004 1 96.69 124 PHE B O 1
ATOM 3846 N N . HIS B 1 125 ? -18.188 -0.74 -6.574 1 96.44 125 HIS B N 1
ATOM 3847 C CA . HIS B 1 125 ? -18.844 0.096 -7.574 1 96.44 125 HIS B CA 1
ATOM 3848 C C . HIS B 1 125 ? -20.359 0.058 -7.414 1 96.44 125 HIS B C 1
ATOM 3850 O O . HIS B 1 125 ? -20.938 -1.013 -7.227 1 96.44 125 HIS B O 1
ATOM 3856 N N . SER B 1 126 ? -20.969 1.226 -7.406 1 96.06 126 SER B N 1
ATOM 3857 C CA . SER B 1 126 ? -22.422 1.312 -7.488 1 96.06 126 SER B CA 1
ATOM 3858 C C . SER B 1 126 ? -22.859 2.191 -8.656 1 96.06 126 SER B C 1
ATOM 3860 O O . SER B 1 126 ? -22.219 3.193 -8.961 1 96.06 126 SER B O 1
ATOM 3862 N N . ASP B 1 127 ? -23.859 1.83 -9.32 1 95.62 127 ASP B N 1
ATOM 3863 C CA . ASP B 1 127 ? -24.359 2.611 -10.445 1 95.62 127 ASP B CA 1
ATOM 3864 C C . ASP B 1 127 ? -25.359 3.666 -9.984 1 95.62 127 ASP B C 1
ATOM 3866 O O . ASP B 1 127 ? -25.328 4.102 -8.836 1 95.62 127 ASP B O 1
ATOM 3870 N N . ARG B 1 128 ? -26.266 4.137 -10.875 1 94.44 128 ARG B N 1
ATOM 3871 C CA . ARG B 1 128 ? -27.094 5.312 -10.617 1 94.44 128 ARG B CA 1
ATOM 3872 C C . ARG B 1 128 ? -28.422 4.914 -10 1 94.44 128 ARG B C 1
ATOM 3874 O O . ARG B 1 128 ? -29.281 5.766 -9.766 1 94.44 128 ARG B O 1
ATOM 3881 N N . HIS B 1 129 ? -28.656 3.545 -9.789 1 92.44 129 HIS B N 1
ATOM 3882 C CA . HIS B 1 129 ? -29.953 3.133 -9.281 1 92.44 129 HIS B CA 1
ATOM 3883 C C . HIS B 1 129 ? -29.812 2.018 -8.258 1 92.44 129 HIS B C 1
ATOM 3885 O O . HIS B 1 129 ? -28.859 1.238 -8.297 1 92.44 129 HIS B O 1
ATOM 3891 N N . VAL B 1 130 ? -30.812 1.936 -7.398 1 94.56 130 VAL B N 1
ATOM 3892 C CA . VAL B 1 130 ? -31 0.852 -6.441 1 94.56 130 VAL B CA 1
ATOM 3893 C C . VAL B 1 130 ? -29.781 0.751 -5.52 1 94.56 130 VAL B C 1
ATOM 3895 O O . VAL B 1 130 ? -28.656 0.649 -5.988 1 94.56 130 VAL B O 1
ATOM 3898 N N . ALA B 1 131 ? -30 0.917 -4.363 1 96.56 131 ALA B N 1
ATOM 3899 C CA . ALA B 1 131 ? -28.969 0.772 -3.35 1 96.56 131 ALA B CA 1
ATOM 3900 C C . ALA B 1 131 ? -29.484 0.007 -2.137 1 96.56 131 ALA B C 1
ATOM 3902 O O . ALA B 1 131 ? -30.672 0.105 -1.792 1 96.56 131 ALA B O 1
ATOM 3903 N N . TYR B 1 132 ? -28.656 -0.804 -1.596 1 97.62 132 TYR B N 1
ATOM 3904 C CA . TYR B 1 132 ? -28.953 -1.528 -0.363 1 97.62 132 TYR B CA 1
ATOM 3905 C C . TYR B 1 132 ? -27.969 -1.146 0.738 1 97.62 132 TYR B C 1
ATOM 3907 O O . TYR B 1 132 ? -27.359 -0.077 0.687 1 97.62 132 TYR B O 1
ATOM 3915 N N . ARG B 1 133 ? -27.906 -1.933 1.78 1 97.12 133 ARG B N 1
ATOM 3916 C CA . ARG B 1 133 ? -27.125 -1.566 2.949 1 97.12 133 ARG B CA 1
ATOM 3917 C C . ARG B 1 133 ? -25.625 -1.688 2.66 1 97.12 133 ARG B C 1
ATOM 3919 O O . ARG B 1 133 ? -24.812 -1.056 3.328 1 97.12 133 ARG B O 1
ATOM 3926 N N . GLY B 1 134 ? -25.266 -2.521 1.716 1 98.19 134 GLY B N 1
ATOM 3927 C CA . GLY B 1 134 ? -23.859 -2.641 1.337 1 98.19 134 GLY B CA 1
ATOM 3928 C C . GLY B 1 134 ? -23.156 -3.816 1.993 1 98.19 134 GLY B C 1
ATOM 3929 O O . GLY B 1 134 ? -23.688 -4.93 2.004 1 98.19 134 GLY B O 1
ATOM 3930 N N . PHE B 1 135 ? -21.922 -3.549 2.424 1 98.12 135 PHE B N 1
ATOM 3931 C CA . PHE B 1 135 ? -21.156 -4.66 2.973 1 98.12 135 PHE B CA 1
ATOM 3932 C C . PHE B 1 135 ? -20.266 -4.191 4.125 1 98.12 135 PHE B C 1
ATOM 3934 O O . PHE B 1 135 ? -20 -2.996 4.262 1 98.12 135 PHE B O 1
ATOM 3941 N N . SER B 1 136 ? -19.969 -5.117 4.953 1 97.88 136 SER B N 1
ATOM 3942 C CA . SER B 1 136 ? -18.953 -4.988 6.008 1 97.88 136 SER B CA 1
ATOM 3943 C C . SER B 1 136 ? -18.016 -6.188 6.02 1 97.88 136 SER B C 1
ATOM 3945 O O . SER B 1 136 ? -18.469 -7.336 6.105 1 97.88 136 SER B O 1
ATOM 3947 N N . VAL B 1 137 ? -16.719 -5.898 5.91 1 96.56 137 VAL B N 1
ATOM 3948 C CA . VAL B 1 137 ? -15.742 -6.98 5.812 1 96.56 137 VAL B CA 1
ATOM 3949 C C . VAL B 1 137 ? -14.555 -6.684 6.727 1 96.56 137 VAL B C 1
ATOM 3951 O O . VAL B 1 137 ? -14.086 -5.543 6.801 1 96.56 137 VAL B O 1
ATOM 3954 N N . GLY B 1 138 ? -14.25 -7.648 7.422 1 95.12 138 GLY B N 1
ATOM 3955 C CA . GLY B 1 138 ? -13.031 -7.555 8.219 1 95.12 138 GLY B CA 1
ATOM 3956 C C . GLY B 1 138 ? -11.836 -8.219 7.562 1 95.12 138 GLY B C 1
ATOM 3957 O O . GLY B 1 138 ? -11.984 -9.234 6.883 1 95.12 138 GLY B O 1
ATOM 3958 N N . TYR B 1 139 ? -10.641 -7.566 7.664 1 93.5 139 TYR B N 1
ATOM 3959 C CA . TYR B 1 139 ? -9.43 -8.273 7.254 1 93.5 139 TYR B CA 1
ATOM 3960 C C . TYR B 1 139 ? -8.484 -8.469 8.43 1 93.5 139 TYR B C 1
ATOM 3962 O O . TYR B 1 139 ? -8.508 -7.699 9.391 1 93.5 139 TYR B O 1
ATOM 3970 N N . ARG B 1 140 ? -7.762 -9.539 8.383 1 89.88 140 ARG B N 1
ATOM 3971 C CA . ARG B 1 140 ? -6.742 -9.852 9.383 1 89.88 140 ARG B CA 1
ATOM 3972 C C . ARG B 1 140 ? -5.469 -10.367 8.727 1 89.88 140 ARG B C 1
ATOM 3974 O O . ARG B 1 140 ? -5.531 -11.148 7.777 1 89.88 140 ARG B O 1
ATOM 3981 N N . LYS B 1 141 ? -4.426 -9.773 9.305 1 85.06 141 LYS B N 1
ATOM 3982 C CA . LYS B 1 141 ? -3.133 -10.32 8.906 1 85.06 141 LYS B CA 1
ATOM 3983 C C . LYS B 1 141 ? -2.936 -11.734 9.453 1 85.06 141 LYS B C 1
ATOM 3985 O O . LYS B 1 141 ? -3.266 -12.008 10.609 1 85.06 141 LYS B O 1
ATOM 3990 N N . ASP B 1 142 ? -2.775 -12.492 8.609 1 69.75 142 ASP B N 1
ATOM 3991 C CA . ASP B 1 142 ? -2.586 -13.867 9.055 1 69.75 142 ASP B CA 1
ATOM 3992 C C . ASP B 1 142 ? -1.146 -14.328 8.828 1 69.75 142 ASP B C 1
ATOM 3994 O O . ASP B 1 142 ? -0.562 -14.055 7.777 1 69.75 142 ASP B O 1
ATOM 3998 N N . MET B 1 143 ? -0.735 -14.766 10.078 1 65.31 143 MET B N 1
ATOM 3999 C CA . MET B 1 143 ? 0.597 -15.344 9.93 1 65.31 143 MET B CA 1
ATOM 4000 C C . MET B 1 143 ? 0.51 -16.797 9.453 1 65.31 143 MET B C 1
ATOM 4002 O O . MET B 1 143 ? 1.412 -17.281 8.773 1 65.31 143 MET B O 1
ATOM 4006 N N . CYS B 1 144 ? -0.508 -17.516 9.984 1 73.38 144 CYS B N 1
ATOM 4007 C CA . CYS B 1 144 ? -0.561 -18.875 9.484 1 73.38 144 CYS B CA 1
ATOM 4008 C C . CYS B 1 144 ? -2.002 -19.359 9.375 1 73.38 144 CYS B C 1
ATOM 4010 O O . CYS B 1 144 ? -2.871 -18.922 10.125 1 73.38 144 CYS B O 1
ATOM 4012 N N . GLY B 1 145 ? -2.461 -19.953 8.227 1 75.75 145 GLY B N 1
ATOM 4013 C CA . GLY B 1 145 ? -3.768 -20.547 8 1 75.75 145 GLY B CA 1
ATOM 4014 C C . GLY B 1 145 ? -4.605 -19.797 6.992 1 75.75 145 GLY B C 1
ATOM 4015 O O . GLY B 1 145 ? -4.074 -19.25 6.023 1 75.75 145 GLY B O 1
ATOM 4016 N N . GLY B 1 146 ? -5.98 -19.984 7.188 1 77.12 146 GLY B N 1
ATOM 4017 C CA . GLY B 1 146 ? -6.93 -19.312 6.309 1 77.12 146 GLY B CA 1
ATOM 4018 C C . GLY B 1 146 ? -7.383 -20.188 5.152 1 77.12 146 GLY B C 1
ATOM 4019 O O . GLY B 1 146 ? -7.051 -21.375 5.094 1 77.12 146 GLY B O 1
ATOM 4020 N N . VAL B 1 147 ? -8.203 -19.562 4.363 1 79.12 147 VAL B N 1
ATOM 4021 C CA . VAL B 1 147 ? -8.719 -20.25 3.189 1 79.12 147 VAL B CA 1
ATOM 4022 C C . VAL B 1 147 ? -7.918 -19.844 1.954 1 79.12 147 VAL B C 1
ATOM 4024 O O . VAL B 1 147 ? -7.859 -18.656 1.609 1 79.12 147 VAL B O 1
ATOM 4027 N N . LEU B 1 148 ? -7.293 -20.766 1.442 1 81 148 LEU B N 1
ATOM 4028 C CA . LEU B 1 148 ? -6.473 -20.547 0.259 1 81 148 LEU B CA 1
ATOM 4029 C C . LEU B 1 148 ? -7.207 -20.969 -1.006 1 81 148 LEU B C 1
ATOM 4031 O O . LEU B 1 148 ? -7.613 -22.125 -1.127 1 81 148 LEU B O 1
ATOM 4035 N N . THR B 1 149 ? -7.371 -20.016 -1.91 1 77.5 149 THR B N 1
ATOM 4036 C CA . THR B 1 149 ? -8.188 -20.312 -3.082 1 77.5 149 THR B CA 1
ATOM 4037 C C . THR B 1 149 ? -7.367 -20.172 -4.363 1 77.5 149 THR B C 1
ATOM 4039 O O . THR B 1 149 ? -7.902 -20.297 -5.465 1 77.5 149 THR B O 1
ATOM 4042 N N . GLY B 1 150 ? -6.133 -19.984 -4.203 1 78.31 150 GLY B N 1
ATOM 4043 C CA . GLY B 1 150 ? -5.285 -19.891 -5.379 1 78.31 150 GLY B CA 1
ATOM 4044 C C . GLY B 1 150 ? -5.102 -21.203 -6.102 1 78.31 150 GLY B C 1
ATOM 4045 O O . GLY B 1 150 ? -5.293 -22.281 -5.512 1 78.31 150 GLY B O 1
ATOM 4046 N N . LEU B 1 151 ? -4.793 -21.125 -7.41 1 83.88 151 LEU B N 1
ATOM 4047 C CA . LEU B 1 151 ? -4.523 -22.328 -8.172 1 83.88 151 LEU B CA 1
ATOM 4048 C C . LEU B 1 151 ? -3.279 -23.047 -7.645 1 83.88 151 LEU B C 1
ATOM 4050 O O . LEU B 1 151 ? -3.15 -24.266 -7.777 1 83.88 151 LEU B O 1
ATOM 4054 N N . SER B 1 152 ? -2.439 -22.25 -7.207 1 86.06 152 SER B N 1
ATOM 4055 C CA . SER B 1 152 ? -1.248 -22.75 -6.531 1 86.06 152 SER B CA 1
ATOM 4056 C C . SER B 1 152 ? -0.786 -21.781 -5.441 1 86.06 152 SER B C 1
ATOM 4058 O O . SER B 1 152 ? -1.226 -20.641 -5.391 1 86.06 152 SER B O 1
ATOM 4060 N N . GLY B 1 153 ? 0.035 -22.297 -4.535 1 82.94 153 GLY B N 1
ATOM 4061 C CA . GLY B 1 153 ? 0.535 -21.438 -3.475 1 82.94 153 GLY B CA 1
ATOM 4062 C C . GLY B 1 153 ? 1.493 -22.156 -2.535 1 82.94 153 GLY B C 1
ATOM 4063 O O . GLY B 1 153 ? 1.83 -23.312 -2.746 1 82.94 153 GLY B O 1
ATOM 4064 N N . GLU B 1 154 ? 1.921 -21.312 -1.657 1 81.81 154 GLU B N 1
ATOM 4065 C CA . GLU B 1 154 ? 2.877 -21.828 -0.678 1 81.81 154 GLU B CA 1
ATOM 4066 C C . GLU B 1 154 ? 2.332 -21.703 0.742 1 81.81 154 GLU B C 1
ATOM 4068 O O . GLU B 1 154 ? 1.677 -20.703 1.074 1 81.81 154 GLU B O 1
ATOM 4073 N N . ILE B 1 155 ? 2.512 -22.703 1.545 1 86 155 ILE B N 1
ATOM 4074 C CA . ILE B 1 155 ? 2.207 -22.703 2.971 1 86 155 ILE B CA 1
ATOM 4075 C C . ILE B 1 155 ? 3.479 -22.984 3.771 1 86 155 ILE B C 1
ATOM 4077 O O . ILE B 1 155 ? 4.285 -23.828 3.385 1 86 155 ILE B O 1
ATOM 4081 N N . SER B 1 156 ? 3.625 -22.203 4.781 1 87.56 156 SER B N 1
ATOM 4082 C CA . SER B 1 156 ? 4.762 -22.469 5.656 1 87.56 156 SER B CA 1
ATOM 4083 C C . SER B 1 156 ? 4.387 -22.281 7.121 1 87.56 156 SER B C 1
ATOM 4085 O O . SER B 1 156 ? 3.408 -21.594 7.438 1 87.56 156 SER B O 1
ATOM 4087 N N . SER B 1 157 ? 5.145 -22.969 7.906 1 89.19 157 SER B N 1
ATOM 4088 C CA . SER B 1 157 ? 4.969 -22.734 9.336 1 89.19 157 SER B CA 1
ATOM 4089 C C . SER B 1 157 ? 5.32 -21.297 9.703 1 89.19 157 SER B C 1
ATOM 4091 O O . SER B 1 157 ? 6.121 -20.641 9.023 1 89.19 157 SER B O 1
ATOM 4093 N N . PRO B 1 158 ? 4.648 -20.859 10.766 1 81 158 PRO B N 1
ATOM 4094 C CA . PRO B 1 158 ? 4.984 -19.5 11.188 1 81 158 PRO B CA 1
ATOM 4095 C C . PRO B 1 158 ? 6.469 -19.328 11.5 1 81 158 PRO B C 1
ATOM 4097 O O . PRO B 1 158 ? 7.039 -20.109 12.258 1 81 158 PRO B O 1
ATOM 4100 N N . GLY B 1 159 ? 7.125 -18.219 10.906 1 76 159 GLY B N 1
ATOM 4101 C CA . GLY B 1 159 ? 8.516 -17.922 11.211 1 76 159 GLY B CA 1
ATOM 4102 C C . GLY B 1 159 ? 9.492 -18.641 10.297 1 76 159 GLY B C 1
ATOM 4103 O O . GLY B 1 159 ? 10.703 -18.406 10.367 1 76 159 GLY B O 1
ATOM 4104 N N . TYR B 1 160 ? 8.984 -19.531 9.484 1 83.12 160 TYR B N 1
ATOM 4105 C CA . TYR B 1 160 ? 9.867 -20.25 8.586 1 83.12 160 TYR B CA 1
ATOM 4106 C C . TYR B 1 160 ? 10.758 -19.297 7.793 1 83.12 160 TYR B C 1
ATOM 4108 O O . TYR B 1 160 ? 10.281 -18.266 7.301 1 83.12 160 TYR B O 1
ATOM 4116 N N . PRO B 1 161 ? 12.055 -19.469 7.645 1 84.62 161 PRO B N 1
ATOM 4117 C CA . PRO B 1 161 ? 12.734 -20.734 7.953 1 84.62 161 PRO B CA 1
ATOM 4118 C C . PRO B 1 161 ? 13.391 -20.734 9.328 1 84.62 161 PRO B C 1
ATOM 4120 O O . PRO B 1 161 ? 14.266 -21.562 9.602 1 84.62 161 PRO B O 1
ATOM 4123 N N . LEU B 1 162 ? 12.977 -19.734 10.023 1 84.06 162 LEU B N 1
ATOM 4124 C CA . LEU B 1 162 ? 13.453 -19.734 11.406 1 84.06 162 LEU B CA 1
ATOM 4125 C C . LEU B 1 162 ? 12.57 -20.625 12.273 1 84.06 162 LEU B C 1
ATOM 4127 O O . LEU B 1 162 ? 11.633 -21.25 11.773 1 84.06 162 LEU B O 1
ATOM 4131 N N . GLU B 1 163 ? 12.906 -20.688 13.57 1 86.94 163 GLU B N 1
ATOM 4132 C CA . GLU B 1 163 ? 12.18 -21.547 14.492 1 86.94 163 GLU B CA 1
ATOM 4133 C C . GLU B 1 163 ? 10.711 -21.141 14.602 1 86.94 163 GLU B C 1
ATOM 4135 O O . GLU B 1 163 ? 10.406 -19.969 14.797 1 86.94 163 GLU B O 1
ATOM 4140 N N . TYR B 1 164 ? 9.828 -22.188 14.336 1 88.31 164 TYR B N 1
ATOM 4141 C CA . TYR B 1 164 ? 8.406 -21.891 14.477 1 88.31 164 TYR B CA 1
ATOM 4142 C C . TYR B 1 164 ? 8.031 -21.656 15.938 1 88.31 164 TYR B C 1
ATOM 4144 O O . TYR B 1 164 ? 8.719 -22.141 16.844 1 88.31 164 TYR B O 1
ATOM 4152 N N . ASN B 1 165 ? 6.988 -20.938 16.188 1 84.31 165 ASN B N 1
ATOM 4153 C CA . ASN B 1 165 ? 6.562 -20.562 17.531 1 84.31 165 ASN B CA 1
ATOM 4154 C C . ASN B 1 165 ? 5.984 -21.734 18.297 1 84.31 165 ASN B C 1
ATOM 4156 O O . ASN B 1 165 ? 5.352 -22.625 17.703 1 84.31 165 ASN B O 1
ATOM 4160 N N . ASN B 1 166 ? 6.172 -21.656 19.578 1 86.69 166 ASN B N 1
ATOM 4161 C CA . ASN B 1 166 ? 5.477 -22.594 20.438 1 86.69 166 ASN B CA 1
ATOM 4162 C C . ASN B 1 166 ? 3.986 -22.281 20.531 1 86.69 166 ASN B C 1
ATOM 4164 O O . ASN B 1 166 ? 3.58 -21.141 20.344 1 86.69 166 ASN B O 1
ATOM 4168 N N . ASN B 1 167 ? 3.225 -23.328 20.734 1 89.19 167 ASN B N 1
ATOM 4169 C CA . ASN B 1 167 ? 1.779 -23.219 20.906 1 89.19 167 ASN B CA 1
ATOM 4170 C C . ASN B 1 167 ? 1.112 -22.641 19.672 1 89.19 167 ASN B C 1
ATOM 4172 O O . ASN B 1 167 ? 0.245 -21.766 19.766 1 89.19 167 ASN B O 1
ATOM 4176 N N . ALA B 1 168 ? 1.727 -23 18.578 1 88.38 168 ALA B N 1
ATOM 4177 C CA . ALA B 1 168 ? 1.121 -22.562 17.312 1 88.38 168 ALA B CA 1
ATOM 4178 C C . ALA B 1 168 ? -0.113 -23.406 16.984 1 88.38 168 ALA B C 1
ATOM 4180 O O . ALA B 1 168 ? -0.174 -24.594 17.328 1 88.38 168 ALA B O 1
ATOM 4181 N N . ASP B 1 169 ? -1.121 -22.844 16.469 1 89.31 169 ASP B N 1
ATOM 4182 C CA . ASP B 1 169 ? -2.346 -23.469 15.977 1 89.31 169 ASP B CA 1
ATOM 4183 C C . ASP B 1 169 ? -2.801 -22.812 14.672 1 89.31 169 ASP B C 1
ATOM 4185 O O . ASP B 1 169 ? -3.545 -21.828 14.688 1 89.31 169 ASP B O 1
ATOM 4189 N N . CYS B 1 170 ? -2.34 -23.438 13.586 1 88.81 170 CYS B N 1
ATOM 4190 C CA . CYS B 1 170 ? -2.611 -22.906 12.258 1 88.81 170 CYS B CA 1
ATOM 4191 C C . CYS B 1 170 ? -3.469 -23.875 11.445 1 88.81 170 CYS B C 1
ATOM 4193 O O . CYS B 1 170 ? -3.232 -25.078 11.461 1 88.81 170 CYS B O 1
ATOM 4195 N N . THR B 1 171 ? -4.453 -23.422 10.812 1 89.75 171 THR B N 1
ATOM 4196 C CA . THR B 1 171 ? -5.32 -24.234 9.969 1 89.75 171 THR B CA 1
ATOM 4197 C C . THR B 1 171 ? -5.523 -23.578 8.609 1 89.75 171 THR B C 1
ATOM 4199 O O . THR B 1 171 ? -6.059 -22.469 8.523 1 89.75 171 THR B O 1
ATOM 4202 N N . TRP B 1 172 ? -5.051 -24.281 7.578 1 89.75 172 TRP B N 1
ATOM 4203 C CA . TRP B 1 172 ? -5.297 -23.828 6.211 1 89.75 172 TRP B CA 1
ATOM 4204 C C . TRP B 1 172 ? -6.367 -24.688 5.539 1 89.75 172 TRP B C 1
ATOM 4206 O O . TRP B 1 172 ? -6.293 -25.922 5.566 1 89.75 172 TRP B O 1
ATOM 4216 N N . THR B 1 173 ? -7.336 -24.047 5.02 1 89.12 173 THR B N 1
ATOM 4217 C CA . THR B 1 173 ? -8.266 -24.719 4.125 1 89.12 173 THR B CA 1
ATOM 4218 C C . THR B 1 173 ? -7.992 -24.344 2.672 1 89.12 173 THR B C 1
ATOM 4220 O O . THR B 1 173 ? -8.195 -23.188 2.273 1 89.12 173 THR B O 1
ATOM 4223 N N . ILE B 1 174 ? -7.512 -25.25 1.954 1 88.31 174 ILE B N 1
ATOM 4224 C CA . ILE B 1 174 ? -7.281 -25.016 0.531 1 88.31 174 ILE B CA 1
ATOM 4225 C C . ILE B 1 174 ? -8.516 -25.438 -0.265 1 88.31 174 ILE B C 1
ATOM 4227 O O . ILE B 1 174 ? -8.945 -26.594 -0.205 1 88.31 174 ILE B O 1
ATOM 4231 N N . ARG B 1 175 ? -9.07 -24.469 -0.876 1 85.62 175 ARG B N 1
ATOM 4232 C CA . ARG B 1 175 ? -10.281 -24.703 -1.656 1 85.62 175 ARG B CA 1
ATOM 4233 C C . ARG B 1 175 ? -10.07 -24.328 -3.117 1 85.62 175 ARG B C 1
ATOM 4235 O O . ARG B 1 175 ? -9.781 -23.172 -3.424 1 85.62 175 ARG B O 1
ATOM 4242 N N . VAL B 1 176 ? -10.211 -25.312 -3.971 1 83.44 176 VAL B N 1
ATOM 4243 C CA . VAL B 1 176 ? -10.07 -25.047 -5.398 1 83.44 176 VAL B CA 1
ATOM 4244 C C . VAL B 1 176 ? -11.414 -25.25 -6.098 1 83.44 176 VAL B C 1
ATOM 4246 O O . VAL B 1 176 ? -12.445 -25.406 -5.441 1 83.44 176 VAL B O 1
ATOM 4249 N N . SER B 1 177 ? -11.43 -25.156 -7.438 1 78.44 177 SER B N 1
ATOM 4250 C CA . SER B 1 177 ? -12.672 -25.297 -8.188 1 78.44 177 SER B CA 1
ATOM 4251 C C . SER B 1 177 ? -13.273 -26.688 -8 1 78.44 177 SER B C 1
ATOM 4253 O O . SER B 1 177 ? -12.547 -27.656 -7.75 1 78.44 177 SER B O 1
ATOM 4255 N N . SER B 1 178 ? -14.586 -26.812 -8.148 1 80.88 178 SER B N 1
ATOM 4256 C CA . SER B 1 178 ? -15.312 -28.031 -7.848 1 80.88 178 SER B CA 1
ATOM 4257 C C . SER B 1 178 ? -14.891 -29.172 -8.781 1 80.88 178 SER B C 1
ATOM 4259 O O . SER B 1 178 ? -15.023 -30.344 -8.43 1 80.88 178 SER B O 1
ATOM 4261 N N . ALA B 1 179 ? -14.422 -28.812 -9.883 1 79.25 179 ALA B N 1
ATOM 4262 C CA . ALA B 1 179 ? -14.047 -29.828 -10.852 1 79.25 179 ALA B CA 1
ATOM 4263 C C . ALA B 1 179 ? -12.57 -30.203 -10.711 1 79.25 179 ALA B C 1
ATOM 4265 O O . ALA B 1 179 ? -12.016 -30.891 -11.57 1 79.25 179 ALA B O 1
ATOM 4266 N N . SER B 1 180 ? -11.984 -29.797 -9.633 1 83.56 180 SER B N 1
ATOM 4267 C CA . SER B 1 180 ? -10.547 -30.016 -9.477 1 83.56 180 SER B CA 1
ATOM 4268 C C . SER B 1 180 ? -10.227 -30.641 -8.125 1 83.56 180 SER B C 1
ATOM 4270 O O . SER B 1 180 ? -11.125 -30.891 -7.324 1 83.56 180 SER B O 1
ATOM 4272 N N . VAL B 1 181 ? -8.945 -31.094 -7.988 1 89.44 181 VAL B N 1
ATOM 4273 C CA . VAL B 1 181 ? -8.438 -31.656 -6.738 1 89.44 181 VAL B CA 1
ATOM 4274 C C . VAL B 1 181 ? -7.215 -30.875 -6.273 1 89.44 181 VAL B C 1
ATOM 4276 O O . VAL B 1 181 ? -6.652 -30.078 -7.031 1 89.44 181 VAL B O 1
ATOM 4279 N N . VAL B 1 182 ? -6.887 -31.094 -5.016 1 90.81 182 VAL B N 1
ATOM 4280 C CA . VAL B 1 182 ? -5.746 -30.391 -4.438 1 90.81 182 VAL B CA 1
ATOM 4281 C C . VAL B 1 182 ? -4.57 -31.359 -4.281 1 90.81 182 VAL B C 1
ATOM 4283 O O . VAL B 1 182 ? -4.738 -32.469 -3.801 1 90.81 182 VAL B O 1
ATOM 4286 N N . THR B 1 183 ? -3.502 -30.938 -4.73 1 90.06 183 THR B N 1
ATOM 4287 C CA . THR B 1 183 ? -2.25 -31.641 -4.492 1 90.06 183 THR B CA 1
ATOM 4288 C C . THR B 1 183 ? -1.355 -30.859 -3.539 1 90.06 183 THR B C 1
ATOM 4290 O O . THR B 1 183 ? -1.22 -29.641 -3.666 1 90.06 183 THR B O 1
ATOM 4293 N N . LEU B 1 184 ? -0.786 -31.516 -2.557 1 92.38 184 LEU B N 1
ATOM 4294 C CA . LEU B 1 184 ? 0.123 -30.891 -1.603 1 92.38 184 LEU B CA 1
ATOM 4295 C C . LEU B 1 184 ? 1.486 -31.562 -1.623 1 92.38 184 LEU B C 1
ATOM 4297 O O . LEU B 1 184 ? 1.573 -32.781 -1.533 1 92.38 184 LEU B O 1
ATOM 4301 N N . VAL B 1 185 ? 2.48 -30.766 -1.773 1 88.44 185 VAL B N 1
ATOM 4302 C CA . VAL B 1 185 ? 3.848 -31.281 -1.813 1 88.44 185 VAL B CA 1
ATOM 4303 C C . VAL B 1 185 ? 4.703 -30.547 -0.789 1 88.44 185 VAL B C 1
ATOM 4305 O O . VAL B 1 185 ? 4.812 -29.312 -0.832 1 88.44 185 VAL B O 1
ATOM 4308 N N . PHE B 1 186 ? 5.391 -31.281 0.125 1 91.94 186 PHE B N 1
ATOM 4309 C CA . PHE B 1 186 ? 6.289 -30.672 1.101 1 91.94 186 PHE B CA 1
ATOM 4310 C C . PHE B 1 186 ? 7.691 -30.516 0.521 1 91.94 186 PHE B C 1
ATOM 4312 O O . PHE B 1 186 ? 8.266 -31.469 -0.001 1 91.94 186 PHE B O 1
ATOM 4319 N N . LEU B 1 187 ? 8.188 -29.328 0.576 1 87.62 187 LEU B N 1
ATOM 4320 C CA . LEU B 1 187 ? 9.539 -29.031 0.102 1 87.62 187 LEU B CA 1
ATOM 4321 C C . LEU B 1 187 ? 10.555 -29.188 1.229 1 87.62 187 LEU B C 1
ATOM 4323 O O . LEU B 1 187 ? 11.719 -29.516 0.982 1 87.62 187 LEU B O 1
ATOM 4327 N N . ASP B 1 188 ? 10.164 -28.766 2.383 1 92.38 188 ASP B N 1
ATOM 4328 C CA . ASP B 1 188 ? 10.969 -28.844 3.6 1 92.38 188 ASP B CA 1
ATOM 4329 C C . ASP B 1 188 ? 10.109 -29.234 4.801 1 92.38 188 ASP B C 1
ATOM 4331 O O . ASP B 1 188 ? 8.93 -28.859 4.875 1 92.38 188 ASP B O 1
ATOM 4335 N N . PHE B 1 189 ? 10.812 -30.031 5.648 1 95.56 189 PHE B N 1
ATOM 4336 C CA . PHE B 1 189 ? 10.023 -30.516 6.773 1 95.56 189 PHE B CA 1
ATOM 4337 C C . PHE B 1 189 ? 10.93 -30.891 7.945 1 95.56 189 PHE B C 1
ATOM 4339 O O . PHE B 1 189 ? 11.789 -31.766 7.82 1 95.56 189 PHE B O 1
ATOM 4346 N N . GLN B 1 190 ? 10.734 -30.156 8.992 1 96.62 190 GLN B N 1
ATOM 4347 C CA . GLN B 1 190 ? 11.461 -30.453 10.219 1 96.62 190 GLN B CA 1
ATOM 4348 C C . GLN B 1 190 ? 10.664 -30.047 11.445 1 96.62 190 GLN B C 1
ATOM 4350 O O . GLN B 1 190 ? 10.703 -28.891 11.859 1 96.62 190 GLN B O 1
ATOM 4355 N N . LEU B 1 191 ? 10.055 -31.016 12.062 1 96.44 191 LEU B N 1
ATOM 4356 C CA . LEU B 1 191 ? 9.297 -30.797 13.289 1 96.44 191 LEU B CA 1
ATOM 4357 C C . LEU B 1 191 ? 9.82 -31.672 14.422 1 96.44 191 LEU B C 1
ATOM 4359 O O . LEU B 1 191 ? 10.641 -32.562 14.188 1 96.44 191 LEU B O 1
ATOM 4363 N N . GLU B 1 192 ? 9.375 -31.312 15.633 1 95.31 192 GLU B N 1
ATOM 4364 C CA . GLU B 1 192 ? 9.727 -32.156 16.781 1 95.31 192 GLU B CA 1
ATOM 4365 C C . GLU B 1 192 ? 9.305 -33.594 16.547 1 95.31 192 GLU B C 1
ATOM 4367 O O . GLU B 1 192 ? 8.164 -33.875 16.156 1 95.31 192 GLU B O 1
ATOM 4372 N N . ASN B 1 193 ? 10.32 -34.469 16.75 1 93.38 193 ASN B N 1
ATOM 4373 C CA . ASN B 1 193 ? 10.039 -35.875 16.547 1 93.38 193 ASN B CA 1
ATOM 4374 C C . ASN B 1 193 ? 9.508 -36.531 17.812 1 93.38 193 ASN B C 1
ATOM 4376 O O . ASN B 1 193 ? 10 -36.281 18.906 1 93.38 193 ASN B O 1
ATOM 4380 N N . ASN B 1 194 ? 8.508 -37.281 17.688 1 91.38 194 ASN B N 1
ATOM 4381 C CA . ASN B 1 194 ? 7.988 -38.125 18.75 1 91.38 194 ASN B CA 1
ATOM 4382 C C . ASN B 1 194 ? 7.117 -39.25 18.203 1 91.38 194 ASN B C 1
ATOM 4384 O O . ASN B 1 194 ? 6.574 -39.125 17.109 1 91.38 194 ASN B O 1
ATOM 4388 N N . GLU B 1 195 ? 6.988 -40.188 19.031 1 89.38 195 GLU B N 1
ATOM 4389 C CA . GLU B 1 195 ? 6.133 -41.312 18.641 1 89.38 195 GLU B CA 1
ATOM 4390 C C . GLU B 1 195 ? 4.664 -40.906 18.609 1 89.38 195 GLU B C 1
ATOM 4392 O O . GLU B 1 195 ? 4.168 -40.312 19.562 1 89.38 195 GLU B O 1
ATOM 4397 N N . GLY B 1 196 ? 3.984 -41.125 17.453 1 91.38 196 GLY B N 1
ATOM 4398 C CA . GLY B 1 196 ? 2.564 -40.844 17.344 1 91.38 196 GLY B CA 1
ATOM 4399 C C . GLY B 1 196 ? 2.283 -39.438 16.828 1 91.38 196 GLY B C 1
ATOM 4400 O O . GLY B 1 196 ? 1.147 -39.125 16.453 1 91.38 196 GLY B O 1
ATOM 4401 N N . CYS B 1 197 ? 3.352 -38.562 16.719 1 93.44 197 CYS B N 1
ATOM 4402 C CA . CYS B 1 197 ? 3.225 -37.188 16.234 1 93.44 197 CYS B CA 1
ATOM 4403 C C . CYS B 1 197 ? 2.102 -36.469 16.953 1 93.44 197 CYS B C 1
ATOM 4405 O O . CYS B 1 197 ? 1.21 -35.906 16.312 1 93.44 197 CYS B O 1
ATOM 4407 N N . ASN B 1 198 ? 2.291 -36.375 18.344 1 91.69 198 ASN B N 1
ATOM 4408 C CA . ASN B 1 198 ? 1.246 -35.781 19.156 1 91.69 198 ASN B CA 1
ATOM 4409 C C . ASN B 1 198 ? 1.702 -34.438 19.75 1 91.69 198 ASN B C 1
ATOM 4411 O O . ASN B 1 198 ? 0.92 -33.719 20.391 1 91.69 198 ASN B O 1
ATOM 4415 N N . PHE B 1 199 ? 2.92 -34.031 19.641 1 93.75 199 PHE B N 1
ATOM 4416 C CA . PHE B 1 199 ? 3.43 -32.781 20.141 1 93.75 199 PHE B CA 1
ATOM 4417 C C . PHE B 1 199 ? 3.367 -31.703 19.078 1 93.75 199 PHE B C 1
ATOM 4419 O O . PHE B 1 199 ? 2.396 -30.938 19 1 93.75 199 PHE B O 1
ATOM 4426 N N . ASP B 1 200 ? 4.398 -31.688 18.219 1 96.19 200 ASP B N 1
ATOM 4427 C CA . ASP B 1 200 ? 4.355 -30.828 17.047 1 96.19 200 ASP B CA 1
ATOM 4428 C C . ASP B 1 200 ? 4.062 -31.656 15.781 1 96.19 200 ASP B C 1
ATOM 4430 O O . ASP B 1 200 ? 4.746 -32.625 15.5 1 96.19 200 ASP B O 1
ATOM 4434 N N . PHE B 1 201 ? 2.955 -31.219 15.062 1 97.12 201 PHE B N 1
ATOM 4435 C CA . PHE B 1 201 ? 2.625 -32.031 13.898 1 97.12 201 PHE B CA 1
ATOM 4436 C C . PHE B 1 201 ? 1.887 -31.203 12.852 1 97.12 201 PHE B C 1
ATOM 4438 O O . PHE B 1 201 ? 1.349 -30.141 13.164 1 97.12 201 PHE B O 1
ATOM 4445 N N . VAL B 1 202 ? 1.918 -31.766 11.609 1 97.19 202 VAL B N 1
ATOM 4446 C CA . VAL B 1 202 ? 1.031 -31.344 10.531 1 97.19 202 VAL B CA 1
ATOM 4447 C C . VAL B 1 202 ? 0.006 -32.438 10.25 1 97.19 202 VAL B C 1
ATOM 4449 O O . VAL B 1 202 ? 0.372 -33.594 10 1 97.19 202 VAL B O 1
ATOM 4452 N N . ALA B 1 203 ? -1.201 -32.062 10.375 1 97.5 203 ALA B N 1
ATOM 4453 C CA . ALA B 1 203 ? -2.281 -33 10.047 1 97.5 203 ALA B CA 1
ATOM 4454 C C . ALA B 1 203 ? -2.967 -32.594 8.742 1 97.5 203 ALA B C 1
ATOM 4456 O O . ALA B 1 203 ? -3.195 -31.422 8.484 1 97.5 203 ALA B O 1
ATOM 4457 N N . LEU B 1 204 ? -3.264 -33.656 7.957 1 97.38 204 LEU B N 1
ATOM 4458 C CA . LEU B 1 204 ? -3.918 -33.406 6.676 1 97.38 204 LEU B CA 1
ATOM 4459 C C . LEU B 1 204 ? -5.273 -34.125 6.621 1 97.38 204 LEU B C 1
ATOM 4461 O O . LEU B 1 204 ? -5.41 -35.25 7.098 1 97.38 204 LEU B O 1
ATOM 4465 N N . PHE B 1 205 ? -6.262 -33.406 6.094 1 97.31 205 PHE B N 1
ATOM 4466 C CA . PHE B 1 205 ? -7.598 -33.969 5.945 1 97.31 205 PHE B CA 1
ATOM 4467 C C . PHE B 1 205 ? -8.109 -33.781 4.523 1 97.31 205 PHE B C 1
ATOM 4469 O O . PHE B 1 205 ? -7.953 -32.719 3.939 1 97.31 205 PHE B O 1
ATOM 4476 N N . ASP B 1 206 ? -8.758 -34.844 4 1 96.69 206 ASP B N 1
ATOM 4477 C CA . ASP B 1 206 ? -9.32 -34.812 2.652 1 96.69 206 ASP B CA 1
ATOM 4478 C C . ASP B 1 206 ? -10.695 -34.156 2.639 1 96.69 206 ASP B C 1
ATOM 4480 O O . ASP B 1 206 ? -11.711 -34.812 2.389 1 96.69 206 ASP B O 1
ATOM 4484 N N . GLY B 1 207 ? -10.75 -32.906 2.844 1 93.69 207 GLY B N 1
ATOM 4485 C CA . GLY B 1 207 ? -11.961 -32.125 2.953 1 93.69 207 GLY B CA 1
ATOM 4486 C C . GLY B 1 207 ? -11.742 -30.812 3.693 1 93.69 207 GLY B C 1
ATOM 4487 O O . GLY B 1 207 ? -10.602 -30.453 4.02 1 93.69 207 GLY B O 1
ATOM 4488 N N . PRO B 1 208 ? -12.852 -30.062 3.938 1 90.38 208 PRO B N 1
ATOM 4489 C CA . PRO B 1 208 ? -12.727 -28.719 4.504 1 90.38 208 PRO B CA 1
ATOM 4490 C C . PRO B 1 208 ? -12.672 -28.719 6.031 1 90.38 208 PRO B C 1
ATOM 4492 O O . PRO B 1 208 ? -12.383 -27.688 6.648 1 90.38 208 PRO B O 1
ATOM 4495 N N . THR B 1 209 ? -12.93 -29.891 6.625 1 92.5 209 THR B N 1
ATOM 4496 C CA . THR B 1 209 ? -12.992 -29.922 8.078 1 92.5 209 THR B CA 1
ATOM 4497 C C . THR B 1 209 ? -12.258 -31.141 8.633 1 92.5 209 THR B C 1
ATOM 4499 O O . THR B 1 209 ? -11.898 -32.062 7.879 1 92.5 209 THR B O 1
ATOM 4502 N N . VAL B 1 210 ? -12.172 -31.141 9.977 1 94.31 210 VAL B N 1
ATOM 4503 C CA . VAL B 1 210 ? -11.477 -32.219 10.664 1 94.31 210 VAL B CA 1
ATOM 4504 C C . VAL B 1 210 ? -12.367 -33.438 10.719 1 94.31 210 VAL B C 1
ATOM 4506 O O . VAL B 1 210 ? -11.922 -34.531 11.117 1 94.31 210 VAL B O 1
ATOM 4509 N N . ALA B 1 211 ? -13.531 -33.281 10.289 1 94.94 211 ALA B N 1
ATOM 4510 C CA . ALA B 1 211 ? -14.461 -34.406 10.273 1 94.94 211 ALA B CA 1
ATOM 4511 C C . ALA B 1 211 ? -14.266 -35.25 9.023 1 94.94 211 ALA B C 1
ATOM 4513 O O . ALA B 1 211 ? -14.742 -36.406 8.961 1 94.94 211 ALA B O 1
ATOM 4514 N N . HIS B 1 212 ? -13.633 -34.812 8.094 1 95.94 212 HIS B N 1
ATOM 4515 C CA . HIS B 1 212 ? -13.398 -35.562 6.852 1 95.94 212 HIS B CA 1
ATOM 4516 C C . HIS B 1 212 ? -12.234 -36.531 6.988 1 95.94 212 HIS B C 1
ATOM 4518 O O . HIS B 1 212 ? -11.617 -36.594 8.055 1 95.94 212 HIS B O 1
ATOM 4524 N N . ARG B 1 213 ? -12.008 -37.281 5.934 1 96.5 213 ARG B N 1
ATOM 4525 C CA . ARG B 1 213 ? -11.008 -38.375 5.969 1 96.5 213 ARG B CA 1
ATOM 4526 C C . ARG B 1 213 ? -9.641 -37.812 6.367 1 96.5 213 ARG B C 1
ATOM 4528 O O . ARG B 1 213 ? -9.117 -36.906 5.719 1 96.5 213 ARG B O 1
ATOM 4535 N N . HIS B 1 214 ? -9.109 -38.406 7.383 1 96.69 214 HIS B N 1
ATOM 4536 C CA . HIS B 1 214 ? -7.785 -38.062 7.891 1 96.69 214 HIS B CA 1
ATOM 4537 C C . HIS B 1 214 ? -6.695 -38.75 7.066 1 96.69 214 HIS B C 1
ATOM 4539 O O . HIS B 1 214 ? -6.664 -39.969 6.953 1 96.69 214 HIS B O 1
ATOM 4545 N N . LEU B 1 215 ? -5.824 -37.969 6.535 1 95.81 215 LEU B N 1
ATOM 4546 C CA . LEU B 1 215 ? -4.789 -38.5 5.656 1 95.81 215 LEU B CA 1
ATOM 4547 C C . LEU B 1 215 ? -3.535 -38.844 6.449 1 95.81 215 LEU B C 1
ATOM 4549 O O . LEU B 1 215 ? -2.75 -39.688 6.027 1 95.81 215 LEU B O 1
ATOM 4553 N N . GLY B 1 216 ? -3.297 -38.062 7.602 1 95.19 216 GLY B N 1
ATOM 4554 C CA . GLY B 1 216 ? -2.176 -38.438 8.453 1 95.19 216 GLY B CA 1
ATOM 4555 C C . GLY B 1 216 ? -1.663 -37.281 9.289 1 95.19 216 GLY B C 1
ATOM 4556 O O . GLY B 1 216 ? -1.911 -36.125 8.969 1 95.19 216 GLY B O 1
ATOM 4557 N N . ASN B 1 217 ? -0.96 -37.656 10.359 1 96.5 217 ASN B N 1
ATOM 4558 C CA . ASN B 1 217 ? -0.136 -36.75 11.141 1 96.5 217 ASN B CA 1
ATOM 4559 C C . ASN B 1 217 ? 1.347 -36.906 10.82 1 96.5 217 ASN B C 1
ATOM 4561 O O . ASN B 1 217 ? 1.849 -38.031 10.773 1 96.5 217 ASN B O 1
ATOM 4565 N N . TYR B 1 218 ? 1.936 -35.812 10.625 1 97.19 218 TYR B N 1
ATOM 4566 C CA . TYR B 1 218 ? 3.338 -35.875 10.234 1 97.19 218 TYR B CA 1
ATOM 4567 C C . TYR B 1 218 ? 4.215 -35.062 11.164 1 97.19 218 TYR B C 1
ATOM 4569 O O . TYR B 1 218 ? 3.844 -33.938 11.539 1 97.19 218 TYR B O 1
ATOM 4577 N N . CYS B 1 219 ? 5.281 -35.594 11.617 1 96.56 219 CYS B N 1
ATOM 4578 C CA . CYS B 1 219 ? 6.273 -34.938 12.461 1 96.56 219 CYS B CA 1
ATOM 4579 C C . CYS B 1 219 ? 7.676 -35.406 12.141 1 96.56 219 CYS B C 1
ATOM 4581 O O . CYS B 1 219 ? 7.875 -36.156 11.172 1 96.56 219 CYS B O 1
ATOM 4583 N N . GLY B 1 220 ? 8.641 -34.812 12.828 1 95.5 220 GLY B N 1
ATOM 4584 C CA . GLY B 1 220 ? 10.016 -35.25 12.609 1 95.5 220 GLY B CA 1
ATOM 4585 C C . GLY B 1 220 ? 10.672 -34.562 11.422 1 95.5 220 GLY B C 1
ATOM 4586 O O . GLY B 1 220 ? 10.375 -33.406 11.125 1 95.5 220 GLY B O 1
ATOM 4587 N N . ALA B 1 221 ? 11.641 -35.312 10.773 1 94.06 221 ALA B N 1
ATOM 4588 C CA . ALA B 1 221 ? 12.445 -34.688 9.727 1 94.06 221 ALA B CA 1
ATOM 4589 C C . ALA B 1 221 ? 12.133 -35.281 8.359 1 94.06 221 ALA B C 1
ATOM 4591 O O . ALA B 1 221 ? 12.508 -34.75 7.324 1 94.06 221 ALA B O 1
ATOM 4592 N N . ALA B 1 222 ? 11.383 -36.406 8.43 1 92.75 222 ALA B N 1
ATOM 4593 C CA . ALA B 1 222 ? 11.047 -37.031 7.16 1 92.75 222 ALA B CA 1
ATOM 4594 C C . ALA B 1 222 ? 9.938 -36.281 6.438 1 92.75 222 ALA B C 1
ATOM 4596 O O . ALA B 1 222 ? 8.891 -36 7.02 1 92.75 222 ALA B O 1
ATOM 4597 N N . LYS B 1 223 ? 10.102 -36.062 5.203 1 93 223 LYS B N 1
ATOM 4598 C CA . LYS B 1 223 ? 9.086 -35.344 4.418 1 93 223 LYS B CA 1
ATOM 4599 C C . LYS B 1 223 ? 7.848 -36.219 4.223 1 93 223 LYS B C 1
ATOM 4601 O O . LYS B 1 223 ? 7.949 -37.375 3.801 1 93 223 LYS B O 1
ATOM 4606 N N . PRO B 1 224 ? 6.758 -35.625 4.496 1 94 224 PRO B N 1
ATOM 4607 C CA . PRO B 1 224 ? 5.523 -36.344 4.219 1 94 224 PRO B CA 1
ATOM 4608 C C . PRO B 1 224 ? 5.34 -36.656 2.734 1 94 224 PRO B C 1
ATOM 4610 O O . PRO B 1 224 ? 5.883 -35.969 1.883 1 94 224 PRO B O 1
ATOM 4613 N N . PRO B 1 225 ? 4.645 -37.688 2.428 1 90.06 225 PRO B N 1
ATOM 4614 C CA . PRO B 1 225 ? 4.387 -38 1.019 1 90.06 225 PRO B CA 1
ATOM 4615 C C . PRO B 1 225 ? 3.496 -36.969 0.343 1 90.06 225 PRO B C 1
ATOM 4617 O O . PRO B 1 225 ? 2.758 -36.25 1.021 1 90.06 225 PRO B O 1
ATOM 4620 N N . HIS B 1 226 ? 3.506 -36.969 -0.975 1 88.25 226 HIS B N 1
ATOM 4621 C CA . HIS B 1 226 ? 2.59 -36.125 -1.735 1 88.25 226 HIS B CA 1
ATOM 4622 C C . HIS B 1 226 ? 1.141 -36.562 -1.507 1 88.25 226 HIS B C 1
ATOM 4624 O O . HIS B 1 226 ? 0.836 -37.75 -1.422 1 88.25 226 HIS B O 1
ATOM 4630 N N . VAL B 1 227 ? 0.398 -35.562 -1.354 1 91.12 227 VAL B N 1
ATOM 4631 C CA . VAL B 1 227 ? -1.015 -35.844 -1.111 1 91.12 227 VAL B CA 1
ATOM 4632 C C . VAL B 1 227 ? -1.853 -35.281 -2.264 1 91.12 227 VAL B C 1
ATOM 4634 O O . VAL B 1 227 ? -1.64 -34.156 -2.709 1 91.12 227 VAL B O 1
ATOM 4637 N N . VAL B 1 228 ? -2.766 -36.125 -2.77 1 89.44 228 VAL B N 1
ATOM 4638 C CA . VAL B 1 228 ? -3.787 -35.688 -3.717 1 89.44 228 VAL B CA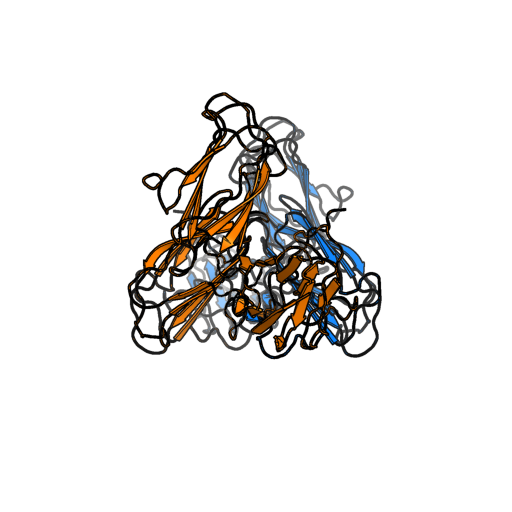 1
ATOM 4639 C C . VAL B 1 228 ? -5.176 -35.938 -3.139 1 89.44 228 VAL B C 1
ATOM 4641 O O . VAL B 1 228 ? -5.484 -37.062 -2.746 1 89.44 228 VAL B O 1
ATOM 4644 N N . THR B 1 229 ? -5.941 -35 -3.1 1 93.81 229 THR B N 1
ATOM 4645 C CA . THR B 1 229 ? -7.25 -35.125 -2.463 1 93.81 229 THR B CA 1
ATOM 4646 C C . THR B 1 229 ? -8.242 -35.812 -3.406 1 93.81 229 THR B C 1
ATOM 4648 O O . THR B 1 229 ? -7.969 -35.969 -4.598 1 93.81 229 THR B O 1
ATOM 4651 N N . THR B 1 230 ? -9.398 -36.25 -2.811 1 91.88 230 THR B N 1
ATOM 4652 C CA . THR B 1 230 ? -10.5 -36.781 -3.605 1 91.88 230 THR B CA 1
ATOM 4653 C C . THR B 1 230 ? -11.562 -35.719 -3.861 1 91.88 230 THR B C 1
ATOM 4655 O O . THR B 1 230 ? -12.453 -35.906 -4.688 1 91.88 230 THR B O 1
ATOM 4658 N N . SER B 1 231 ? -11.5 -34.656 -3.135 1 89.62 231 SER B N 1
ATOM 4659 C CA . SER B 1 231 ? -12.398 -33.531 -3.295 1 89.62 231 SER B CA 1
ATOM 4660 C C . SER B 1 231 ? -11.633 -32.25 -3.611 1 89.62 231 SER B C 1
ATOM 4662 O O . SER B 1 231 ? -10.406 -32.25 -3.74 1 89.62 231 SER B O 1
ATOM 4664 N N . ASN B 1 232 ? -12.43 -31.172 -3.729 1 91.44 232 ASN B N 1
ATOM 4665 C CA . ASN B 1 232 ? -11.789 -29.906 -4.082 1 91.44 232 ASN B CA 1
ATOM 4666 C C . ASN B 1 232 ? -11.328 -29.141 -2.842 1 91.44 232 ASN B C 1
ATOM 4668 O O . ASN B 1 232 ? -11.109 -27.922 -2.9 1 91.44 232 ASN B O 1
ATOM 4672 N N . ASN B 1 233 ? -11.234 -29.859 -1.734 1 93.44 233 ASN B N 1
ATOM 4673 C CA . ASN B 1 233 ? -10.805 -29.25 -0.487 1 93.44 233 ASN B CA 1
ATOM 4674 C C . ASN B 1 233 ? -9.68 -30.047 0.174 1 93.44 233 ASN B C 1
ATOM 4676 O O . ASN B 1 233 ? -9.672 -31.281 0.117 1 93.44 233 ASN B O 1
ATOM 4680 N N . LEU B 1 234 ? -8.82 -29.406 0.755 1 95.31 234 LEU B N 1
ATOM 4681 C CA . LEU B 1 234 ? -7.793 -29.984 1.617 1 95.31 234 LEU B CA 1
ATOM 4682 C C . LEU B 1 234 ? -7.617 -29.156 2.885 1 95.31 234 LEU B C 1
ATOM 4684 O O . LEU B 1 234 ? -7.504 -27.922 2.82 1 95.31 234 LEU B O 1
ATOM 4688 N N . LEU B 1 235 ? -7.668 -29.781 3.996 1 95.38 235 LEU B N 1
ATOM 4689 C CA . LEU B 1 235 ? -7.414 -29.109 5.27 1 95.38 235 LEU B CA 1
ATOM 4690 C C . LEU B 1 235 ? -6.023 -29.453 5.797 1 95.38 235 LEU B C 1
ATOM 4692 O O . LEU B 1 235 ? -5.664 -30.625 5.902 1 95.38 235 LEU B O 1
ATOM 4696 N N . VAL B 1 236 ? -5.238 -28.453 6.039 1 95.38 236 VAL B N 1
ATOM 4697 C CA . VAL B 1 236 ? -3.904 -28.594 6.617 1 95.38 236 VAL B CA 1
ATOM 4698 C C . VAL B 1 236 ? -3.879 -27.984 8.016 1 95.38 236 VAL B C 1
ATOM 4700 O O . VAL B 1 236 ? -4.129 -26.781 8.172 1 95.38 236 VAL B O 1
ATOM 4703 N N . VAL B 1 237 ? -3.553 -28.734 9.023 1 95.88 237 VAL B N 1
ATOM 4704 C CA . VAL B 1 237 ? -3.516 -28.25 10.398 1 95.88 237 VAL B CA 1
ATOM 4705 C C . VAL B 1 237 ? -2.096 -28.359 10.945 1 95.88 237 VAL B C 1
ATOM 4707 O O . VAL B 1 237 ? -1.494 -29.438 10.906 1 95.88 237 VAL B O 1
ATOM 4710 N N . PHE B 1 238 ? -1.579 -27.266 11.406 1 95.81 238 PHE B N 1
ATOM 4711 C CA . PHE B 1 238 ? -0.299 -27.281 12.109 1 95.81 238 PHE B CA 1
ATOM 4712 C C . PHE B 1 238 ? -0.481 -26.922 13.578 1 95.81 238 PHE B C 1
ATOM 4714 O O . PHE B 1 238 ? -1.023 -25.859 13.898 1 95.81 238 PHE B O 1
ATOM 4721 N N . LYS B 1 239 ? -0.002 -27.781 14.398 1 95.12 239 LYS B N 1
ATOM 4722 C CA . LYS B 1 239 ? -0.047 -27.547 15.836 1 95.12 239 LYS B CA 1
ATOM 4723 C C . LYS B 1 239 ? 1.317 -27.797 16.484 1 95.12 239 LYS B C 1
ATOM 4725 O O . LYS B 1 239 ? 2.016 -28.734 16.125 1 95.12 239 LYS B O 1
ATOM 4730 N N . SER B 1 240 ? 1.696 -26.844 17.281 1 93.69 240 SER B N 1
ATOM 4731 C CA . SER B 1 240 ? 2.9 -27.031 18.078 1 93.69 240 SER B CA 1
ATOM 4732 C C . SER B 1 240 ? 2.598 -26.875 19.578 1 93.69 240 SER B C 1
ATOM 4734 O O . SER B 1 240 ? 1.684 -26.141 19.953 1 93.69 240 SER B O 1
ATOM 4736 N N . ASP B 1 241 ? 3.289 -27.594 20.391 1 91 241 ASP B N 1
ATOM 4737 C CA . ASP B 1 241 ? 3.066 -27.5 21.828 1 91 241 ASP B CA 1
ATOM 4738 C C . ASP B 1 241 ? 3.943 -26.406 22.438 1 91 241 ASP B C 1
ATOM 4740 O O . ASP B 1 241 ? 4.383 -25.5 21.75 1 91 241 ASP B O 1
ATOM 4744 N N . PHE B 1 242 ? 4.152 -26.453 23.797 1 88.19 242 PHE B N 1
ATOM 4745 C CA . PHE B 1 242 ? 4.699 -25.328 24.547 1 88.19 242 PHE B CA 1
ATOM 4746 C C . PHE B 1 242 ? 6.223 -25.344 24.5 1 88.19 242 PHE B C 1
ATOM 4748 O O . PHE B 1 242 ? 6.871 -24.422 25.031 1 88.19 242 PHE B O 1
ATOM 4755 N N . ASN B 1 243 ? 6.816 -26.438 24.016 1 83.06 243 ASN B N 1
ATOM 4756 C CA . ASN B 1 243 ? 8.273 -26.453 24.031 1 83.06 243 ASN B CA 1
ATOM 4757 C C . ASN B 1 243 ? 8.844 -27.141 22.797 1 83.06 243 ASN B C 1
ATOM 4759 O O . ASN B 1 243 ? 8.102 -27.719 22 1 83.06 243 ASN B O 1
ATOM 4763 N N . ILE B 1 244 ? 10.148 -27.078 22.578 1 81.75 244 ILE B N 1
ATOM 4764 C CA . ILE B 1 244 ? 10.922 -27.688 21.5 1 81.75 244 ILE B CA 1
ATOM 4765 C C . ILE B 1 244 ? 10.391 -27.219 20.141 1 81.75 244 ILE B C 1
ATOM 4767 O O . ILE B 1 244 ? 9.203 -27.391 19.844 1 81.75 244 ILE B O 1
ATOM 4771 N N . GLY B 1 245 ? 11.078 -26.547 19.453 1 87.06 245 GLY B N 1
ATOM 4772 C CA . GLY B 1 245 ? 10.727 -26.094 18.125 1 87.06 245 GLY B CA 1
ATOM 4773 C C . GLY B 1 245 ? 11.695 -26.578 17.062 1 87.06 245 GLY B C 1
ATOM 4774 O O . GLY B 1 245 ? 12.469 -27.516 17.297 1 87.06 245 GLY B O 1
ATOM 4775 N N . GLY B 1 246 ? 11.508 -26.297 15.922 1 90.81 246 GLY B N 1
ATOM 4776 C CA . GLY B 1 246 ? 12.336 -26.594 14.758 1 90.81 246 GLY B CA 1
ATOM 4777 C C . GLY B 1 246 ? 12.172 -25.578 13.641 1 90.81 246 GLY B C 1
ATOM 4778 O O . GLY B 1 246 ? 11.578 -24.516 13.844 1 90.81 246 GLY B O 1
ATOM 4779 N N . ARG B 1 247 ? 12.727 -25.906 12.578 1 93.62 247 ARG B N 1
ATOM 4780 C CA . ARG B 1 247 ? 12.703 -25 11.43 1 93.62 247 ARG B CA 1
ATOM 4781 C C . ARG B 1 247 ? 11.297 -24.891 10.852 1 93.62 247 ARG B C 1
ATOM 4783 O O . ARG B 1 247 ? 10.938 -23.859 10.273 1 93.62 247 ARG B O 1
ATOM 4790 N N . GLY B 1 248 ? 10.539 -25.984 10.984 1 94.62 248 GLY B N 1
ATOM 4791 C CA . GLY B 1 248 ? 9.188 -25.984 10.461 1 94.62 248 GLY B CA 1
ATOM 4792 C C . GLY B 1 248 ? 9.07 -26.641 9.102 1 94.62 248 GLY B C 1
ATOM 4793 O O . GLY B 1 248 ? 9.703 -27.672 8.852 1 94.62 248 GLY B O 1
ATOM 4794 N N . PHE B 1 249 ? 8.109 -26.156 8.336 1 93.88 249 PHE B N 1
ATOM 4795 C CA . PHE B 1 249 ? 7.898 -26.781 7.031 1 93.88 249 PHE B CA 1
ATOM 4796 C C . PHE B 1 249 ? 7.531 -25.734 5.98 1 93.88 249 PHE B C 1
ATOM 4798 O O . PHE B 1 249 ? 7.125 -24.625 6.32 1 93.88 249 PHE B O 1
ATOM 4805 N N . LYS B 1 250 ? 7.785 -26.094 4.801 1 91.75 250 LYS B N 1
ATOM 4806 C CA . LYS B 1 250 ? 7.344 -25.375 3.607 1 91.75 250 LYS B CA 1
ATOM 4807 C C . LYS B 1 250 ? 6.703 -26.328 2.598 1 91.75 250 LYS B C 1
ATOM 4809 O O . LYS B 1 250 ? 7.25 -27.391 2.307 1 91.75 250 LYS B O 1
ATOM 4814 N N . ALA B 1 251 ? 5.516 -25.953 2.193 1 91 251 ALA B N 1
ATOM 4815 C CA . ALA B 1 251 ? 4.793 -26.812 1.258 1 91 251 ALA B CA 1
ATOM 4816 C C . ALA B 1 251 ? 4.156 -26 0.14 1 91 251 ALA B C 1
ATOM 4818 O O . ALA B 1 251 ? 3.881 -24.812 0.313 1 91 251 ALA B O 1
ATOM 4819 N N . TYR B 1 252 ? 3.992 -26.734 -0.976 1 87.25 252 TYR B N 1
ATOM 4820 C CA . TYR B 1 252 ? 3.277 -26.141 -2.107 1 87.25 252 TYR B CA 1
ATOM 4821 C C . TYR B 1 252 ? 1.955 -26.859 -2.346 1 87.25 252 TYR B C 1
ATOM 4823 O O . TYR B 1 252 ? 1.882 -28.094 -2.24 1 87.25 252 TYR B O 1
ATOM 4831 N N . TYR B 1 253 ? 0.981 -26.094 -2.586 1 89.12 253 TYR B N 1
ATOM 4832 C CA . TYR B 1 253 ? -0.256 -26.719 -3.049 1 89.12 253 TYR B CA 1
ATOM 4833 C C . TYR B 1 253 ? -0.562 -26.312 -4.488 1 89.12 253 TYR B C 1
ATOM 4835 O O . TYR B 1 253 ? -0.181 -25.219 -4.926 1 89.12 253 TYR B O 1
ATOM 4843 N N . TYR B 1 254 ? -1.234 -27.297 -5.148 1 88.12 254 TYR B N 1
ATOM 4844 C CA . TYR B 1 254 ? -1.632 -27.109 -6.539 1 88.12 254 TYR B CA 1
ATOM 4845 C C . TYR B 1 254 ? -3.064 -27.578 -6.766 1 88.12 254 TYR B C 1
ATOM 4847 O O . TYR B 1 254 ? -3.49 -28.594 -6.207 1 88.12 254 TYR 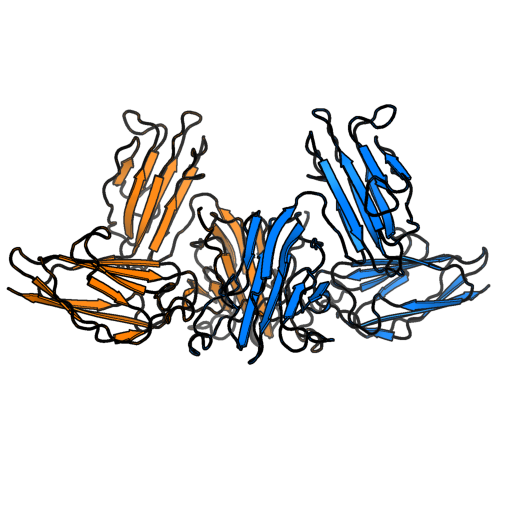B O 1
ATOM 4855 N N . SER B 1 255 ? -3.715 -26.812 -7.625 1 87 255 SER B N 1
ATOM 4856 C CA . SER B 1 255 ? -4.984 -27.328 -8.133 1 87 255 SER B CA 1
ATOM 4857 C C . SER B 1 255 ? -4.773 -28.234 -9.336 1 87 255 SER B C 1
ATOM 4859 O O . SER B 1 255 ? -3.707 -28.219 -9.953 1 87 255 SER B O 1
ATOM 4861 N N . GLY B 1 256 ? -5.715 -29.062 -9.664 1 82 256 GLY B N 1
ATOM 4862 C CA . GLY B 1 256 ? -5.645 -29.938 -10.828 1 82 256 GLY B CA 1
ATOM 4863 C C . GLY B 1 256 ? -5.418 -29.188 -12.125 1 82 256 GLY B C 1
ATOM 4864 O O . GLY B 1 256 ? -4.887 -29.734 -13.086 1 82 256 GLY B O 1
ATOM 4865 N N . GLU B 1 257 ? -5.707 -27.891 -12.07 1 81.56 257 GLU B N 1
ATOM 4866 C CA . GLU B 1 257 ? -5.484 -27.062 -13.25 1 81.56 257 GLU B CA 1
ATOM 4867 C C . GLU B 1 257 ? -4.02 -26.641 -13.359 1 81.56 257 GLU B C 1
ATOM 4869 O O . GLU B 1 257 ? -3.555 -26.281 -14.445 1 81.56 257 GLU B O 1
ATOM 4874 N N . CYS B 1 258 ? -3.359 -26.75 -12.281 1 87.56 258 CYS B N 1
ATOM 4875 C CA . CYS B 1 258 ? -1.995 -26.25 -12.219 1 87.56 258 CYS B CA 1
ATOM 4876 C C . CYS B 1 258 ? -0.994 -27.375 -12.047 1 87.56 258 CYS B C 1
ATOM 4878 O O . CYS B 1 258 ? 0.216 -27.156 -12.016 1 87.56 258 CYS B O 1
ATOM 4880 N N . GLN B 1 259 ? -1.412 -28.484 -11.922 1 83.62 259 GLN B N 1
ATOM 4881 C CA . GLN B 1 259 ? -0.519 -29.641 -11.859 1 83.62 259 GLN B CA 1
ATOM 4882 C C . GLN B 1 259 ? -1.181 -30.875 -12.453 1 83.62 259 GLN B C 1
ATOM 4884 O O . GLN B 1 259 ? -2.223 -31.328 -11.961 1 83.62 259 GLN B O 1
ATOM 4889 N N . GLN B 1 260 ? -0.512 -31.438 -13.5 1 82.81 260 GLN B N 1
ATOM 4890 C CA . GLN B 1 260 ? -1.049 -32.625 -14.133 1 82.81 260 GLN B CA 1
ATOM 4891 C C . GLN B 1 260 ? 0.064 -33.625 -14.477 1 82.81 260 GLN B C 1
ATOM 4893 O O . GLN B 1 260 ? 1.206 -33.219 -14.711 1 82.81 260 GLN B O 1
ATOM 4898 N N . VAL B 1 261 ? -0.312 -34.812 -14.25 1 86.19 261 VAL B N 1
ATOM 4899 C CA . VAL B 1 261 ? 0.513 -35.906 -14.766 1 86.19 261 VAL B CA 1
ATOM 4900 C C . VAL B 1 261 ? -0.134 -36.469 -16.016 1 86.19 261 VAL B C 1
ATOM 4902 O O . VAL B 1 261 ? -1.271 -36.969 -15.969 1 86.19 261 VAL B O 1
ATOM 4905 N N . LEU B 1 262 ? 0.569 -36.469 -17.047 1 92.38 262 LEU B N 1
ATOM 4906 C CA . LEU B 1 262 ? 0.053 -36.875 -18.344 1 92.38 262 LEU B CA 1
ATOM 4907 C C . LEU B 1 262 ? 0.767 -38.156 -18.828 1 92.38 262 LEU B C 1
ATOM 4909 O O . LEU B 1 262 ? 1.98 -38.125 -19.047 1 92.38 262 LEU B O 1
ATOM 4913 N N . SER B 1 263 ? 0.013 -39.188 -19.031 1 93.25 263 SER B N 1
ATOM 4914 C CA . SER B 1 263 ? 0.649 -40.438 -19.375 1 93.25 263 SER B CA 1
ATOM 4915 C C . SER B 1 263 ? 0.113 -41 -20.688 1 93.25 263 SER B C 1
ATOM 4917 O O . SER B 1 263 ? 0.63 -42 -21.203 1 93.25 263 SER B O 1
ATOM 4919 N N . ALA B 1 264 ? -0.893 -40.375 -21.234 1 94.5 264 ALA B N 1
ATOM 4920 C CA . ALA B 1 264 ? -1.38 -40.812 -22.531 1 94.5 264 ALA B CA 1
ATOM 4921 C C . ALA B 1 264 ? -0.313 -40.625 -23.609 1 94.5 264 ALA B C 1
ATOM 4923 O O . ALA B 1 264 ? 0.593 -39.812 -23.453 1 94.5 264 ALA B O 1
ATOM 4924 N N . VAL B 1 265 ? -0.442 -41.406 -24.656 1 95.44 265 VAL B N 1
ATOM 4925 C CA . VAL B 1 265 ? 0.555 -41.375 -25.719 1 95.44 265 VAL B CA 1
ATOM 4926 C C . VAL B 1 265 ? 0.559 -40 -26.375 1 95.44 265 VAL B C 1
ATOM 4928 O O . VAL B 1 265 ? 1.608 -39.5 -26.781 1 95.44 265 VAL B O 1
ATOM 4931 N N . SER B 1 266 ? -0.571 -39.406 -26.5 1 96.38 266 SER B N 1
ATOM 4932 C CA . SER B 1 266 ? -0.688 -38.031 -26.984 1 96.38 266 SER B CA 1
ATOM 4933 C C . SER B 1 266 ? -1.722 -37.25 -26.188 1 96.38 266 SER B C 1
ATOM 4935 O O . SER B 1 266 ? -2.586 -37.844 -25.531 1 96.38 266 SER B O 1
ATOM 4937 N N . GLY B 1 267 ? -1.562 -35.938 -26.203 1 96.19 267 GLY B N 1
ATOM 4938 C CA . GLY B 1 267 ? -2.506 -35.125 -25.484 1 96.19 267 GLY B CA 1
ATOM 4939 C C . GLY B 1 267 ? -2.229 -33.625 -25.609 1 96.19 267 GLY B C 1
ATOM 4940 O O . GLY B 1 267 ? -1.281 -33.219 -26.297 1 96.19 267 GLY B O 1
ATOM 4941 N N . THR B 1 268 ? -3.197 -32.906 -25.094 1 95.94 268 THR B N 1
ATOM 4942 C CA . THR B 1 268 ? -3.072 -31.453 -25.078 1 95.94 268 THR B CA 1
ATOM 4943 C C . THR B 1 268 ? -3.311 -30.906 -23.672 1 95.94 268 THR B C 1
ATOM 4945 O O . THR B 1 268 ? -3.969 -31.547 -22.859 1 95.94 268 THR B O 1
ATOM 4948 N N . PHE B 1 269 ? -2.682 -29.859 -23.391 1 94.81 269 PHE B N 1
ATOM 4949 C CA . PHE B 1 269 ? -2.941 -29.109 -22.156 1 94.81 269 PHE B CA 1
ATOM 4950 C C . PHE B 1 269 ? -2.697 -27.625 -22.359 1 94.81 269 PHE B C 1
ATOM 4952 O O . PHE B 1 269 ? -2.211 -27.203 -23.406 1 94.81 269 PHE B O 1
ATOM 4959 N N . SER B 1 270 ? -3.162 -26.844 -21.453 1 95.19 270 SER B N 1
ATOM 4960 C CA . SER B 1 270 ? -3.008 -25.406 -21.547 1 95.19 270 SER B CA 1
ATOM 4961 C C . SER B 1 270 ? -2.734 -24.781 -20.188 1 95.19 270 SER B C 1
ATOM 4963 O O . SER B 1 270 ? -2.854 -25.453 -19.156 1 95.19 270 SER B O 1
ATOM 4965 N N . SER B 1 271 ? -2.281 -23.562 -20.281 1 94.69 271 SER B N 1
ATOM 4966 C CA . SER B 1 271 ? -2.191 -22.797 -19.031 1 94.69 271 SER B CA 1
ATOM 4967 C C . SER B 1 271 ? -3.553 -22.688 -18.359 1 94.69 271 SER B C 1
ATOM 4969 O O . SER B 1 271 ? -4.59 -22.812 -19.016 1 94.69 271 SER B O 1
ATOM 4971 N N . PRO B 1 272 ? -3.479 -22.406 -17.062 1 90.62 272 PRO B N 1
ATOM 4972 C CA . PRO B 1 272 ? -4.754 -22.297 -16.359 1 90.62 272 PRO B CA 1
ATOM 4973 C C . PRO B 1 272 ? -5.633 -21.172 -16.922 1 90.62 272 PRO B C 1
ATOM 4975 O O . PRO B 1 272 ? -5.133 -20.094 -17.25 1 90.62 272 PRO B O 1
ATOM 4978 N N . ARG B 1 273 ? -6.984 -21.484 -17.094 1 87.31 273 ARG B N 1
ATOM 4979 C CA . ARG B 1 273 ? -8.039 -20.547 -17.453 1 87.31 273 ARG B CA 1
ATOM 4980 C C . ARG B 1 273 ? -7.961 -20.188 -18.938 1 87.31 273 ARG B C 1
ATOM 4982 O O . ARG B 1 273 ? -8.711 -19.328 -19.422 1 87.31 273 ARG B O 1
ATOM 4989 N N . PHE B 1 274 ? -7 -20.812 -19.578 1 92.19 274 PHE B N 1
ATOM 4990 C CA . PHE B 1 274 ? -6.934 -20.547 -21.016 1 92.19 274 PHE B CA 1
ATOM 4991 C C . PHE B 1 274 ? -8.297 -20.734 -21.672 1 92.19 274 PHE B C 1
ATOM 4993 O O . PHE B 1 274 ? -8.992 -21.719 -21.406 1 92.19 274 PHE B O 1
ATOM 5000 N N . PRO B 1 275 ? -8.773 -19.766 -22.516 1 93.56 275 PRO B N 1
ATOM 5001 C CA . PRO B 1 275 ? -8.031 -18.672 -23.172 1 93.56 275 PRO B CA 1
ATOM 5002 C C . PRO B 1 275 ? -8.109 -17.359 -22.391 1 93.56 275 PRO B C 1
ATOM 5004 O O . PRO B 1 275 ? -7.699 -16.312 -22.906 1 93.56 275 PRO B O 1
ATOM 5007 N N . ASN B 1 276 ? -8.672 -17.406 -21.234 1 90.75 276 ASN B N 1
ATOM 5008 C CA . ASN B 1 276 ? -8.656 -16.234 -20.375 1 90.75 276 ASN B CA 1
ATOM 5009 C C . ASN B 1 276 ? -7.289 -16.016 -19.734 1 90.75 276 ASN B C 1
ATOM 5011 O O . ASN B 1 276 ? -6.387 -16.828 -19.906 1 90.75 276 ASN B O 1
ATOM 5015 N N . ILE B 1 277 ? -7.152 -14.875 -19.062 1 92.44 277 ILE B N 1
ATOM 5016 C CA . ILE B 1 277 ? -5.883 -14.469 -18.469 1 92.44 277 ILE B CA 1
ATOM 5017 C C . ILE B 1 277 ? -5.512 -15.438 -17.344 1 92.44 277 ILE B C 1
ATOM 5019 O O . ILE B 1 277 ? -6.344 -15.758 -16.5 1 92.44 277 ILE B O 1
ATOM 5023 N N . TYR B 1 278 ? -4.273 -15.961 -17.422 1 92.5 278 TYR B N 1
ATOM 5024 C CA . TYR B 1 278 ? -3.818 -16.859 -16.359 1 92.5 278 TYR B CA 1
ATOM 5025 C C . TYR B 1 278 ? -3.557 -16.078 -15.07 1 92.5 278 TYR B C 1
ATOM 5027 O O . TYR B 1 278 ? -3.264 -14.883 -15.102 1 92.5 278 TYR B O 1
ATOM 5035 N N . PRO B 1 279 ? -3.676 -16.766 -13.938 1 88.94 279 PRO B N 1
ATOM 5036 C CA . PRO B 1 279 ? -3.488 -16.062 -12.664 1 88.94 279 PRO B CA 1
ATOM 5037 C C . PRO B 1 279 ? -2.033 -15.672 -12.414 1 88.94 279 PRO B C 1
ATOM 5039 O O . PRO B 1 279 ? -1.117 -16.328 -12.906 1 88.94 279 PRO B O 1
ATOM 5042 N N . ASN B 1 280 ? -1.908 -14.578 -11.625 1 88.88 280 ASN B N 1
ATOM 5043 C CA . ASN B 1 280 ? -0.581 -14.172 -11.172 1 88.88 280 ASN B CA 1
ATOM 5044 C C . ASN B 1 280 ? -0.104 -15.031 -10.008 1 88.88 280 ASN B C 1
ATOM 5046 O O . ASN B 1 280 ? -0.912 -15.664 -9.32 1 88.88 280 ASN B O 1
ATOM 5050 N N . ASN B 1 281 ? 1.185 -15.023 -9.867 1 86.25 281 ASN B N 1
ATOM 5051 C CA . ASN B 1 281 ? 1.832 -15.648 -8.719 1 86.25 281 ASN B CA 1
ATOM 5052 C C . ASN B 1 281 ? 1.506 -17.141 -8.633 1 86.25 281 ASN B C 1
ATOM 5054 O O . ASN B 1 281 ? 1.063 -17.625 -7.594 1 86.25 281 ASN B O 1
ATOM 5058 N N . ILE B 1 282 ? 1.715 -17.797 -9.734 1 89.06 282 ILE B N 1
ATOM 5059 C CA . ILE B 1 282 ? 1.483 -19.234 -9.734 1 89.06 282 ILE B CA 1
ATOM 5060 C C . ILE B 1 282 ? 2.732 -19.969 -10.227 1 89.06 282 ILE B C 1
ATOM 5062 O O . ILE B 1 282 ? 3.605 -19.359 -10.852 1 89.06 282 ILE B O 1
ATOM 5066 N N . ASN B 1 283 ? 2.822 -21.219 -9.867 1 88.81 283 ASN B N 1
ATOM 5067 C CA . ASN B 1 283 ? 3.842 -22.172 -10.289 1 88.81 283 ASN B CA 1
ATOM 5068 C C . ASN B 1 283 ? 3.229 -23.531 -10.641 1 88.81 283 ASN B C 1
ATOM 5070 O O . ASN B 1 283 ? 3.113 -24.406 -9.781 1 88.81 283 ASN B O 1
ATOM 5074 N N . CYS B 1 284 ? 2.951 -23.688 -11.945 1 92 284 CYS B N 1
ATOM 5075 C CA . CYS B 1 284 ? 2.213 -24.859 -12.398 1 92 284 CYS B CA 1
ATOM 5076 C C . CYS B 1 284 ? 3.141 -25.859 -13.078 1 92 284 CYS B C 1
ATOM 5078 O O . CYS B 1 284 ? 4.109 -25.469 -13.734 1 92 284 CYS B O 1
ATOM 5080 N N . HIS B 1 285 ? 2.771 -27.141 -12.961 1 90.94 285 HIS B N 1
ATOM 5081 C CA . HIS B 1 285 ? 3.613 -28.234 -13.461 1 90.94 285 HIS B CA 1
ATOM 5082 C C . HIS B 1 285 ? 2.801 -29.219 -14.281 1 90.94 285 HIS B C 1
ATOM 5084 O O . HIS B 1 285 ? 1.727 -29.656 -13.859 1 90.94 285 HIS B O 1
ATOM 5090 N N . TRP B 1 286 ? 3.342 -29.562 -15.43 1 93.88 286 TRP B N 1
ATOM 5091 C CA . TRP B 1 286 ? 2.826 -30.656 -16.234 1 93.88 286 TRP B CA 1
ATOM 5092 C C . TRP B 1 286 ? 3.916 -31.688 -16.5 1 93.88 286 TRP B C 1
ATOM 5094 O O . TRP B 1 286 ? 4.852 -31.422 -17.266 1 93.88 286 TRP B O 1
ATOM 5104 N N . GLY B 1 287 ? 3.758 -32.812 -15.883 1 94.44 287 GLY B N 1
ATOM 5105 C CA . GLY B 1 287 ? 4.68 -33.906 -16.125 1 94.44 287 GLY B CA 1
ATOM 5106 C C . GLY B 1 287 ? 4.176 -34.906 -17.156 1 94.44 287 GLY B C 1
ATOM 5107 O O . GLY B 1 287 ? 3.084 -35.438 -17 1 94.44 287 GLY B O 1
ATOM 5108 N N . ILE B 1 288 ? 4.977 -35.094 -18.188 1 96.19 288 ILE B N 1
ATOM 5109 C CA . ILE B 1 288 ? 4.637 -36.062 -19.234 1 96.19 288 ILE B CA 1
ATOM 5110 C C . ILE B 1 288 ? 5.531 -37.312 -19.094 1 96.19 288 ILE B C 1
ATOM 5112 O O . ILE B 1 288 ? 6.758 -37.188 -19.109 1 96.19 288 ILE B O 1
ATOM 5116 N N . THR B 1 289 ? 4.895 -38.406 -18.906 1 95.81 289 THR B N 1
ATOM 5117 C CA . THR B 1 289 ? 5.633 -39.656 -18.781 1 95.81 289 THR B CA 1
ATOM 5118 C C . THR B 1 289 ? 5.121 -40.656 -19.797 1 95.81 289 THR B C 1
ATOM 5120 O O . THR B 1 289 ? 3.928 -40.969 -19.812 1 95.81 289 THR B O 1
ATOM 5123 N N . GLN B 1 290 ? 6.055 -41.156 -20.594 1 96 290 GLN B N 1
ATOM 5124 C CA . GLN B 1 290 ? 5.742 -42.188 -21.562 1 96 290 GLN B CA 1
ATOM 5125 C C . GLN B 1 290 ? 6.395 -43.5 -21.188 1 96 290 GLN B C 1
ATOM 5127 O O . GLN B 1 290 ? 7.156 -43.594 -20.219 1 96 290 GLN B O 1
ATOM 5132 N N . ALA B 1 291 ? 6.035 -44.531 -22 1 94.56 291 ALA B N 1
ATOM 5133 C CA . ALA B 1 291 ? 6.645 -45.844 -21.766 1 94.56 291 ALA B CA 1
ATOM 5134 C C . ALA B 1 291 ? 8.148 -45.812 -22.031 1 94.56 291 ALA B C 1
ATOM 5136 O O . ALA B 1 291 ? 8.625 -44.969 -22.812 1 94.56 291 ALA B O 1
ATOM 5137 N N . ALA B 1 292 ? 8.82 -46.75 -21.391 1 93.44 292 ALA B N 1
ATOM 5138 C CA . ALA B 1 292 ? 10.266 -46.812 -21.594 1 93.44 292 ALA B CA 1
ATOM 5139 C C . ALA B 1 292 ? 10.602 -47 -23.078 1 93.44 292 ALA B C 1
ATOM 5141 O O . ALA B 1 292 ? 9.93 -47.75 -23.781 1 93.44 292 ALA B O 1
ATOM 5142 N N . GLY B 1 293 ? 11.633 -46.375 -23.5 1 93.81 293 GLY B N 1
ATOM 5143 C CA . GLY B 1 293 ? 12.039 -46.438 -24.891 1 93.81 293 GLY B CA 1
ATOM 5144 C C . GLY B 1 293 ? 11.398 -45.375 -25.766 1 93.81 293 GLY B C 1
ATOM 5145 O O . GLY B 1 293 ? 11.805 -45.188 -26.906 1 93.81 293 GLY B O 1
ATOM 5146 N N . TYR B 1 294 ? 10.391 -44.75 -25.219 1 95.19 294 TYR B N 1
ATOM 5147 C CA . TYR B 1 294 ? 9.727 -43.688 -25.953 1 95.19 294 TYR B CA 1
ATOM 5148 C C . TYR B 1 294 ? 10.398 -42.344 -25.672 1 95.19 294 TYR B C 1
ATOM 5150 O O . TYR B 1 294 ? 11.102 -42.188 -24.672 1 95.19 294 TYR B O 1
ATOM 5158 N N . ARG B 1 295 ? 10.203 -41.469 -26.609 1 97.31 295 ARG B N 1
ATOM 5159 C CA . ARG B 1 295 ? 10.516 -40.062 -26.422 1 97.31 295 ARG B CA 1
ATOM 5160 C C . ARG B 1 295 ? 9.266 -39.188 -26.547 1 97.31 295 ARG B C 1
ATOM 5162 O O . ARG B 1 295 ? 8.227 -39.656 -27 1 97.31 295 ARG B O 1
ATOM 5169 N N . VAL B 1 296 ? 9.391 -38.031 -26.047 1 97.62 296 VAL B N 1
ATOM 5170 C CA . VAL B 1 296 ? 8.242 -37.125 -26.062 1 97.62 296 VAL B CA 1
ATOM 5171 C C . VAL B 1 296 ? 8.523 -35.938 -26.984 1 97.62 296 VAL B C 1
ATOM 5173 O O . VAL B 1 296 ? 9.539 -35.25 -26.828 1 97.62 296 VAL B O 1
ATOM 5176 N N . LYS B 1 297 ? 7.668 -35.75 -27.891 1 97.69 297 LYS B N 1
ATOM 5177 C CA . LYS B 1 297 ? 7.684 -34.531 -28.688 1 97.69 297 LYS B CA 1
ATOM 5178 C C . LYS B 1 297 ? 6.684 -33.5 -28.156 1 97.69 297 LYS B C 1
ATOM 5180 O O . LYS B 1 297 ? 5.523 -33.844 -27.906 1 97.69 297 LYS B O 1
ATOM 5185 N N . LEU B 1 298 ? 7.145 -32.25 -27.969 1 97.81 298 LEU B N 1
ATOM 5186 C CA . LEU B 1 298 ? 6.32 -31.188 -27.375 1 97.81 298 LEU B CA 1
ATOM 5187 C C . LEU B 1 298 ? 6.238 -29.984 -28.312 1 97.81 298 LEU B C 1
ATOM 5189 O O . LEU B 1 298 ? 7.246 -29.562 -28.891 1 97.81 298 LEU B O 1
ATOM 5193 N N . PHE B 1 299 ? 4.969 -29.484 -28.453 1 96.81 299 PHE B N 1
ATOM 5194 C CA . PHE B 1 299 ? 4.703 -28.328 -29.281 1 96.81 299 PHE B CA 1
ATOM 5195 C C . PHE B 1 299 ? 3.82 -27.328 -28.547 1 96.81 299 PHE B C 1
ATOM 5197 O O . PHE B 1 299 ? 2.918 -27.719 -27.797 1 96.81 299 PHE B O 1
ATOM 5204 N N . PHE B 1 300 ? 4.137 -26.047 -28.891 1 97.88 300 PHE B N 1
ATOM 5205 C CA . PHE B 1 300 ? 3.295 -24.984 -28.359 1 97.88 300 PHE B CA 1
ATOM 5206 C C . PHE B 1 300 ? 2.586 -24.234 -29.484 1 97.88 300 PHE B C 1
ATOM 5208 O O . PHE B 1 300 ? 3.092 -23.234 -30 1 97.88 300 PHE B O 1
ATOM 5215 N N . PRO B 1 301 ? 1.384 -24.625 -29.781 1 96.69 301 PRO B N 1
ATOM 5216 C CA . PRO B 1 301 ? 0.652 -23.984 -30.875 1 96.69 301 PRO B CA 1
ATOM 5217 C C . PRO B 1 301 ? 0.328 -22.531 -30.594 1 96.69 301 PRO B C 1
ATOM 5219 O O . PRO B 1 301 ? 0.17 -21.734 -31.531 1 96.69 301 PRO B O 1
ATOM 5222 N N . PHE B 1 302 ? 0.167 -22.188 -29.391 1 97 302 PHE B N 1
ATOM 5223 C CA . PHE B 1 302 ? -0.174 -20.828 -29 1 97 302 PHE B CA 1
ATOM 5224 C C . PHE B 1 302 ? 0.613 -20.406 -27.766 1 97 302 PHE B C 1
ATOM 5226 O O . PHE B 1 302 ? 0.786 -21.188 -26.844 1 97 302 PHE B O 1
ATOM 5233 N N . MET B 1 303 ? 1.146 -19.156 -27.844 1 96.88 303 MET B N 1
ATOM 5234 C CA . MET B 1 303 ? 1.877 -18.609 -26.703 1 96.88 303 MET B CA 1
ATOM 5235 C C . MET B 1 303 ? 1.62 -17.109 -26.562 1 96.88 303 MET B C 1
ATOM 5237 O O . MET B 1 303 ? 1.729 -16.359 -27.531 1 96.88 303 MET B O 1
ATOM 5241 N N . ASP B 1 304 ? 1.201 -16.703 -25.391 1 96.62 304 ASP B N 1
ATOM 5242 C CA . ASP B 1 304 ? 0.99 -15.305 -25.031 1 96.62 304 ASP B CA 1
ATOM 5243 C C . ASP B 1 304 ? 1.262 -15.07 -23.547 1 96.62 304 ASP B C 1
ATOM 5245 O O . ASP B 1 304 ? 0.329 -14.984 -22.75 1 96.62 304 ASP B O 1
ATOM 5249 N N . LEU B 1 305 ? 2.559 -14.961 -23.281 1 96.44 305 LEU B N 1
ATOM 5250 C CA . LEU B 1 305 ? 3.008 -14.68 -21.922 1 96.44 305 LEU B CA 1
ATOM 5251 C C . LEU B 1 305 ? 3.588 -13.273 -21.812 1 96.44 305 LEU B C 1
ATOM 5253 O O . LEU B 1 305 ? 3.67 -12.555 -22.812 1 96.44 305 LEU B O 1
ATOM 5257 N N . GLU B 1 306 ? 3.838 -12.883 -20.609 1 93.5 306 GLU B N 1
ATOM 5258 C CA . GLU B 1 306 ? 4.5 -11.602 -20.406 1 93.5 306 GLU B CA 1
ATOM 5259 C C . GLU B 1 306 ? 5.809 -11.523 -21.188 1 93.5 306 GLU B C 1
ATOM 5261 O O . GLU B 1 306 ? 6.57 -12.492 -21.234 1 93.5 306 GLU B O 1
ATOM 5266 N N . ASP B 1 307 ? 6.102 -10.328 -21.734 1 92.81 307 ASP B N 1
ATOM 5267 C CA . ASP B 1 307 ? 7.293 -10.156 -22.562 1 92.81 307 ASP B CA 1
ATOM 5268 C C . ASP B 1 307 ? 8.562 -10.242 -21.734 1 92.81 307 ASP B C 1
ATOM 5270 O O . ASP B 1 307 ? 8.508 -10.156 -20.5 1 92.81 307 ASP B O 1
ATOM 5274 N N . GLN B 1 308 ? 9.641 -10.352 -22.453 1 92.56 308 GLN B N 1
ATOM 5275 C CA . GLN B 1 308 ? 10.953 -10.406 -21.828 1 92.56 308 GLN B CA 1
ATOM 5276 C C . GLN B 1 308 ? 11.312 -9.062 -21.188 1 92.56 308 GLN B C 1
ATOM 5278 O O . GLN B 1 308 ? 10.766 -8.023 -21.578 1 92.56 308 GLN B O 1
ATOM 5283 N N . ASN B 1 309 ? 12.164 -9.156 -20.219 1 90.56 309 ASN B N 1
ATOM 5284 C CA . ASN B 1 309 ? 12.789 -7.949 -19.688 1 90.56 309 ASN B CA 1
ATOM 5285 C C . ASN B 1 309 ? 13.75 -7.32 -20.688 1 90.56 309 ASN B C 1
ATOM 5287 O O . ASN B 1 309 ? 14.789 -7.902 -21.016 1 90.56 309 ASN B O 1
ATOM 5291 N N . SER B 1 310 ? 13.445 -6.125 -21.172 1 89.88 310 SER B N 1
ATOM 5292 C CA . SER B 1 310 ? 14.227 -5.488 -22.219 1 89.88 310 SER B CA 1
ATOM 5293 C C . SER B 1 310 ? 15.625 -5.117 -21.719 1 89.88 310 SER B C 1
ATOM 5295 O O . SER B 1 310 ? 16.531 -4.891 -22.531 1 89.88 310 SER B O 1
ATOM 5297 N N . LEU B 1 311 ? 15.789 -5 -20.5 1 89 311 LEU B N 1
ATOM 5298 C CA . LEU B 1 311 ? 17.078 -4.617 -19.938 1 89 311 LEU B CA 1
ATOM 5299 C C . LEU B 1 311 ? 18.016 -5.816 -19.875 1 89 311 LEU B C 1
ATOM 5301 O O . LEU B 1 311 ? 19.219 -5.684 -20.125 1 89 311 LEU B O 1
ATOM 5305 N N . SER B 1 312 ? 17.5 -6.98 -19.562 1 90.38 312 SER B N 1
ATOM 5306 C CA . SER B 1 312 ? 18.328 -8.172 -19.453 1 90.38 312 SER B CA 1
ATOM 5307 C C . SER B 1 312 ? 18.25 -9.016 -20.734 1 90.38 312 SER B C 1
ATOM 5309 O O . SER B 1 312 ? 19.141 -9.82 -21.016 1 90.38 312 SER B O 1
ATOM 5311 N N . GLY B 1 313 ? 17.156 -8.898 -21.375 1 91.69 313 GLY B N 1
ATOM 5312 C CA . GLY B 1 313 ? 16.922 -9.734 -22.547 1 91.69 313 GLY B CA 1
ATOM 5313 C C . GLY B 1 313 ? 16.453 -11.133 -22.203 1 91.69 313 GLY B C 1
ATOM 5314 O O . GLY B 1 313 ? 16.516 -12.039 -23.031 1 91.69 313 GLY B O 1
ATOM 5315 N N . GLU B 1 314 ? 16.016 -11.297 -20.938 1 93.81 314 GLU B N 1
ATOM 5316 C CA . GLU B 1 314 ? 15.633 -12.625 -20.453 1 93.81 314 GLU B CA 1
ATOM 5317 C C . GLU B 1 314 ? 14.18 -12.641 -20 1 93.81 314 GLU B C 1
ATOM 5319 O O . GLU B 1 314 ? 13.562 -11.586 -19.812 1 93.81 314 GLU B O 1
ATOM 5324 N N . CYS B 1 315 ? 13.719 -13.867 -19.906 1 94.38 315 CYS B N 1
ATOM 5325 C CA . CYS B 1 315 ? 12.375 -14.062 -19.391 1 94.38 315 CYS B CA 1
ATOM 5326 C C . CYS B 1 315 ? 12.367 -13.969 -17.859 1 94.38 315 CYS B C 1
ATOM 5328 O O . CYS B 1 315 ? 12.086 -14.961 -17.188 1 94.38 315 CYS B O 1
ATOM 5330 N N . ASP B 1 316 ? 12.438 -12.742 -17.359 1 91.81 316 ASP B N 1
ATOM 5331 C CA . ASP B 1 316 ? 12.625 -12.508 -15.93 1 91.81 316 ASP B CA 1
ATOM 5332 C C . ASP B 1 316 ? 11.281 -12.469 -15.203 1 91.81 316 ASP B C 1
ATOM 5334 O O . ASP B 1 316 ? 11.234 -12.492 -13.969 1 91.81 316 ASP B O 1
ATOM 5338 N N . TYR B 1 317 ? 10.172 -12.414 -15.945 1 93.19 317 TYR B N 1
ATOM 5339 C CA . TYR B 1 317 ? 8.852 -12.25 -15.359 1 93.19 317 TYR B CA 1
ATOM 5340 C C . TYR B 1 317 ? 8.055 -13.547 -15.43 1 93.19 317 TYR B C 1
ATOM 5342 O O . TYR B 1 317 ? 8.328 -14.492 -14.688 1 93.19 317 TYR B O 1
ATOM 5350 N N . ASP B 1 318 ? 7.074 -13.586 -16.312 1 94.69 318 ASP B N 1
ATOM 5351 C CA . ASP B 1 318 ? 6.383 -14.859 -16.531 1 94.69 318 ASP B CA 1
ATOM 5352 C C . ASP B 1 318 ? 7.09 -15.695 -17.594 1 94.69 318 ASP B C 1
ATOM 5354 O O . ASP B 1 318 ? 7.559 -15.156 -18.609 1 94.69 318 ASP B O 1
ATOM 5358 N N . SER B 1 319 ? 7.176 -17 -17.312 1 97.62 319 SER B N 1
ATOM 5359 C CA . SER B 1 319 ? 7.852 -17.844 -18.297 1 97.62 319 SER B CA 1
ATOM 5360 C C . SER B 1 319 ? 7.379 -19.297 -18.188 1 97.62 319 SER B C 1
ATOM 5362 O O . SER B 1 319 ? 6.867 -19.719 -17.156 1 97.62 319 SER B O 1
ATOM 5364 N N . VAL B 1 320 ? 7.531 -19.984 -19.344 1 97.69 320 VAL B N 1
ATOM 5365 C CA . VAL B 1 320 ? 7.371 -21.422 -19.375 1 97.69 320 VAL B CA 1
ATOM 5366 C C . VAL B 1 320 ? 8.727 -22.094 -19.625 1 97.69 320 VAL B C 1
ATOM 5368 O O . VAL B 1 320 ? 9.469 -21.688 -20.516 1 97.69 320 VAL B O 1
ATOM 5371 N N . THR B 1 321 ? 9.016 -23.031 -18.75 1 98 321 THR B N 1
ATOM 5372 C CA . THR B 1 321 ? 10.273 -23.766 -18.859 1 98 321 THR B CA 1
ATOM 5373 C C . THR B 1 321 ? 10.016 -25.25 -19.062 1 98 321 THR B C 1
ATOM 5375 O O . THR B 1 321 ? 9.125 -25.828 -18.438 1 98 321 THR B O 1
ATOM 5378 N N . VAL B 1 322 ? 10.805 -25.812 -19.984 1 98.06 322 VAL B N 1
ATOM 5379 C CA . VAL B 1 322 ? 10.695 -27.234 -20.25 1 98.06 322 VAL B CA 1
ATOM 5380 C C . VAL B 1 322 ? 11.969 -27.953 -19.812 1 98.06 322 VAL B C 1
ATOM 5382 O O . VAL B 1 322 ? 13.07 -27.578 -20.219 1 98.06 322 VAL B O 1
ATOM 5385 N N . TYR B 1 323 ? 11.719 -28.938 -19.016 1 97.81 323 TYR B N 1
ATOM 5386 C CA . TYR B 1 323 ? 12.836 -29.719 -18.5 1 97.81 323 TYR B CA 1
ATOM 5387 C C . TYR B 1 323 ? 12.852 -31.109 -19.109 1 97.81 323 TYR B C 1
ATOM 5389 O O . TYR B 1 323 ? 11.797 -31.734 -19.266 1 97.81 323 TYR B O 1
ATOM 5397 N N . ASP B 1 324 ? 14.117 -31.547 -19.391 1 97.88 324 ASP B N 1
ATOM 5398 C CA . ASP B 1 324 ? 14.297 -32.875 -19.953 1 97.88 324 ASP B CA 1
ATOM 5399 C C . ASP B 1 324 ? 14.305 -33.938 -18.859 1 97.88 324 ASP B C 1
ATOM 5401 O O . ASP B 1 324 ? 15.32 -34.594 -18.609 1 97.88 324 ASP B O 1
ATOM 5405 N N . GLY B 1 325 ? 13.203 -34.156 -18.297 1 96.31 325 GLY B N 1
ATOM 5406 C CA . GLY B 1 325 ? 13.008 -35.062 -17.188 1 96.31 325 GLY B CA 1
ATOM 5407 C C . GLY B 1 325 ? 11.766 -34.75 -16.375 1 96.31 325 GLY B C 1
ATOM 5408 O O . GLY B 1 325 ? 10.797 -34.188 -16.891 1 96.31 325 GLY B O 1
ATOM 5409 N N . ASP B 1 326 ? 11.719 -35.281 -15.141 1 92.31 326 ASP B N 1
ATOM 5410 C CA . ASP B 1 326 ? 10.523 -35.125 -14.32 1 92.31 326 ASP B CA 1
ATOM 5411 C C . ASP B 1 326 ? 10.773 -34.125 -13.172 1 92.31 326 ASP B C 1
ATOM 5413 O O . ASP B 1 326 ? 9.953 -34.031 -12.266 1 92.31 326 ASP B O 1
ATOM 5417 N N . SER B 1 327 ? 11.922 -33.438 -13.281 1 89.81 327 SER B N 1
ATOM 5418 C CA . SER B 1 327 ? 12.281 -32.531 -12.18 1 89.81 327 SER B CA 1
ATOM 5419 C C . SER B 1 327 ? 12.875 -31.234 -12.695 1 89.81 327 SER B C 1
ATOM 5421 O O . SER B 1 327 ? 13.43 -31.188 -13.797 1 89.81 327 SER B O 1
ATOM 5423 N N . GLN B 1 328 ? 12.812 -30.25 -11.75 1 90.5 328 GLN B N 1
ATOM 5424 C CA . GLN B 1 328 ? 13.375 -28.953 -12.109 1 90.5 328 GLN B CA 1
ATOM 5425 C C . GLN B 1 328 ? 14.891 -28.953 -11.977 1 90.5 328 GLN B C 1
ATOM 5427 O O . GLN B 1 328 ? 15.555 -27.969 -12.305 1 90.5 328 GLN B O 1
ATOM 5432 N N . THR B 1 329 ? 15.438 -29.984 -11.57 1 91.19 329 THR B N 1
ATOM 5433 C CA . THR B 1 329 ? 16.891 -30.141 -11.508 1 91.19 329 THR B CA 1
ATOM 5434 C C . THR B 1 329 ? 17.422 -30.766 -12.789 1 91.19 329 THR B C 1
ATOM 5436 O O . THR B 1 329 ? 18.641 -30.797 -13.008 1 91.19 329 THR B O 1
ATOM 5439 N N . ASP B 1 330 ? 16.578 -31.25 -13.641 1 95.31 330 ASP B N 1
ATOM 5440 C CA . ASP B 1 330 ? 16.984 -31.828 -14.922 1 95.31 330 ASP B CA 1
ATOM 5441 C C . ASP B 1 330 ? 17.359 -30.734 -15.914 1 95.31 330 ASP B C 1
ATOM 5443 O O . ASP B 1 330 ? 17.188 -29.547 -15.641 1 95.31 330 ASP B O 1
ATOM 5447 N N . ALA B 1 331 ? 17.938 -31.172 -16.953 1 96.75 331 ALA B N 1
ATOM 5448 C CA . ALA B 1 331 ? 18.422 -30.25 -17.969 1 96.75 331 ALA B CA 1
ATOM 5449 C C . ALA B 1 331 ? 17.281 -29.422 -18.547 1 96.75 331 ALA B C 1
ATOM 5451 O O . ALA B 1 331 ? 16.188 -29.938 -18.797 1 96.75 331 ALA B O 1
ATOM 5452 N N . VAL B 1 332 ? 17.562 -28.156 -18.734 1 97.62 332 VAL B N 1
ATOM 5453 C CA . VAL B 1 332 ? 16.562 -27.25 -19.312 1 97.62 332 VAL B CA 1
ATOM 5454 C C . VAL B 1 332 ? 16.641 -27.312 -20.844 1 97.62 332 VAL B C 1
ATOM 5456 O O . VAL B 1 332 ? 17.688 -27.062 -21.422 1 97.62 332 VAL B O 1
ATOM 5459 N N . LEU B 1 333 ? 15.555 -27.641 -21.484 1 97.44 333 LEU B N 1
ATOM 5460 C CA . LEU B 1 333 ? 15.484 -27.656 -22.938 1 97.44 333 LEU B CA 1
ATOM 5461 C C . LEU B 1 333 ? 15.211 -26.266 -23.484 1 97.44 333 LEU B C 1
ATOM 5463 O O . LEU B 1 333 ? 15.562 -25.953 -24.625 1 97.44 333 LEU B O 1
ATOM 5467 N N . GLY B 1 334 ? 14.539 -25.422 -22.656 1 96.56 334 GLY B N 1
ATOM 5468 C CA . GLY B 1 334 ? 14.289 -24.047 -23.047 1 96.56 334 GLY B CA 1
ATOM 5469 C C . GLY B 1 334 ? 13.391 -23.297 -22.078 1 96.56 334 GLY B C 1
ATOM 5470 O O . GLY B 1 334 ? 12.68 -23.922 -21.281 1 96.56 334 GLY B O 1
ATOM 5471 N N . ARG B 1 335 ? 13.422 -22 -22.156 1 97 335 ARG B N 1
ATOM 5472 C CA . ARG B 1 335 ? 12.578 -21.078 -21.422 1 97 335 ARG B CA 1
ATOM 5473 C C . ARG B 1 335 ? 12.031 -19.984 -22.328 1 97 335 ARG B C 1
ATOM 5475 O O . ARG B 1 335 ? 12.789 -19.328 -23.047 1 97 335 ARG B O 1
ATOM 5482 N N . TRP B 1 336 ? 10.75 -19.891 -22.266 1 97.5 336 TRP B N 1
ATOM 5483 C CA . TRP B 1 336 ? 10.148 -18.969 -23.234 1 97.5 336 TRP B CA 1
ATOM 5484 C C . TRP B 1 336 ? 9.164 -18.031 -22.531 1 97.5 336 TRP B C 1
ATOM 5486 O O . TRP B 1 336 ? 8.594 -18.375 -21.5 1 97.5 336 TRP B O 1
ATOM 5496 N N . CYS B 1 337 ? 9.008 -16.859 -23.078 1 96.38 337 CYS B N 1
ATOM 5497 C CA . CYS B 1 337 ? 8.031 -15.844 -22.703 1 96.38 337 CYS B CA 1
ATOM 5498 C C . CYS B 1 337 ? 7.57 -15.055 -23.922 1 96.38 337 CYS B C 1
ATOM 5500 O O . CYS B 1 337 ? 7.945 -15.367 -25.047 1 96.38 337 CYS B O 1
ATOM 5502 N N . GLY B 1 338 ? 6.676 -14.188 -23.672 1 94.75 338 GLY B N 1
ATOM 5503 C CA . GLY B 1 338 ? 6.195 -13.367 -24.766 1 94.75 338 GLY B CA 1
ATOM 5504 C C . GLY B 1 338 ? 5.266 -14.109 -25.703 1 94.75 338 GLY B C 1
ATOM 5505 O O . GLY B 1 338 ? 4.5 -14.977 -25.281 1 94.75 338 GLY B O 1
ATOM 5506 N N . ARG B 1 339 ? 5.277 -13.727 -27.047 1 94.19 339 ARG B N 1
ATOM 5507 C CA . ARG B 1 339 ? 4.32 -14.25 -28.031 1 94.19 339 ARG B CA 1
ATOM 5508 C C . ARG B 1 339 ? 5.012 -15.148 -29.047 1 94.19 339 ARG B C 1
ATOM 5510 O O . ARG B 1 339 ? 4.348 -15.844 -29.828 1 94.19 339 ARG B O 1
ATOM 5517 N N . GLU B 1 340 ? 6.258 -15.164 -28.844 1 91.25 340 GLU B N 1
ATOM 5518 C CA . GLU B 1 340 ? 6.965 -16 -29.812 1 91.25 340 GLU B CA 1
ATOM 5519 C C . GLU B 1 340 ? 6.773 -17.484 -29.5 1 91.25 340 GLU B C 1
ATOM 5521 O O . GLU B 1 340 ? 6.973 -17.922 -28.375 1 91.25 340 GLU B O 1
ATOM 5526 N N . ARG B 1 341 ? 6.484 -18.156 -30.594 1 92.94 341 ARG B N 1
ATOM 5527 C CA . ARG B 1 341 ? 6.238 -19.594 -30.438 1 92.94 341 ARG B CA 1
ATOM 5528 C C . ARG B 1 341 ? 7.547 -20.359 -30.328 1 92.94 341 ARG B C 1
ATOM 5530 O O . ARG B 1 341 ? 8.43 -20.219 -31.172 1 92.94 341 ARG B O 1
ATOM 5537 N N . PRO B 1 342 ? 7.609 -21.125 -29.312 1 94.5 342 PRO B N 1
ATOM 5538 C CA . PRO B 1 342 ? 8.797 -21.984 -29.188 1 94.5 342 PRO B CA 1
ATOM 5539 C C . PRO B 1 342 ? 8.875 -23.031 -30.297 1 94.5 342 PRO B C 1
ATOM 5541 O O . PRO B 1 342 ? 7.848 -23.469 -30.812 1 94.5 342 PRO B O 1
ATOM 5544 N N . PRO B 1 343 ? 10.07 -23.406 -30.625 1 94.75 343 PRO B N 1
ATOM 5545 C CA . PRO B 1 343 ? 10.188 -24.562 -31.531 1 94.75 343 PRO B CA 1
ATOM 5546 C C . PRO B 1 343 ? 9.734 -25.859 -30.875 1 94.75 343 PRO B C 1
ATOM 5548 O O . PRO B 1 343 ? 9.586 -25.938 -29.656 1 94.75 343 PRO B O 1
ATOM 5551 N N . SER B 1 344 ? 9.516 -26.828 -31.75 1 95.69 344 SER B N 1
ATOM 5552 C CA . SER B 1 344 ? 9.188 -28.141 -31.203 1 95.69 344 SER B CA 1
ATOM 5553 C C . SER B 1 344 ? 10.367 -28.719 -30.438 1 95.69 344 SER B C 1
ATOM 5555 O O . SER B 1 344 ? 11.523 -28.547 -30.828 1 95.69 344 SER B O 1
ATOM 5557 N N . LEU B 1 345 ? 10.008 -29.469 -29.391 1 96.88 345 LEU B N 1
ATOM 5558 C CA . LEU B 1 345 ? 11.039 -30.078 -28.547 1 96.88 345 LEU B CA 1
ATOM 5559 C C . LEU B 1 345 ? 10.891 -31.594 -28.5 1 96.88 345 LEU B C 1
ATOM 5561 O O . LEU B 1 345 ? 9.773 -32.125 -28.547 1 96.88 345 LEU B O 1
ATOM 5565 N N . ILE B 1 346 ? 12.023 -32.219 -28.469 1 97.12 346 ILE B N 1
ATOM 5566 C CA . ILE B 1 346 ? 12.031 -33.656 -28.312 1 97.12 346 ILE B CA 1
ATOM 5567 C C . ILE B 1 346 ? 12.852 -34.031 -27.078 1 97.12 346 ILE B C 1
ATOM 5569 O O . ILE B 1 346 ? 13.984 -33.594 -26.922 1 97.12 346 ILE B O 1
ATOM 5573 N N . SER B 1 347 ? 12.305 -34.844 -26.281 1 97.56 347 SER B N 1
ATOM 5574 C CA . SER B 1 347 ? 12.977 -35.25 -25.062 1 97.56 347 SER B CA 1
ATOM 5575 C C . SER B 1 347 ? 14.086 -36.25 -25.344 1 97.56 347 SER B C 1
ATOM 5577 O O . SER B 1 347 ? 14.094 -36.906 -26.391 1 97.56 347 SER B O 1
ATOM 5579 N N . ARG B 1 348 ? 15.047 -36.375 -24.406 1 96 348 ARG B N 1
ATOM 5580 C CA . ARG B 1 348 ? 16.094 -37.375 -24.5 1 96 348 ARG B CA 1
ATOM 5581 C C . ARG B 1 348 ? 15.609 -38.719 -23.984 1 96 348 ARG B C 1
ATOM 5583 O O . ARG B 1 348 ? 16.062 -39.781 -24.453 1 96 348 ARG B O 1
ATOM 5590 N N . SER B 1 349 ? 14.727 -38.625 -23.047 1 95 349 SER B N 1
ATOM 5591 C CA . SER B 1 349 ? 14.133 -39.812 -22.453 1 95 349 SER B CA 1
ATOM 5592 C C . SER B 1 349 ? 12.609 -39.75 -22.531 1 95 349 SER B C 1
ATOM 5594 O O . SER B 1 349 ? 12.047 -39 -23.312 1 95 349 SER B O 1
ATOM 5596 N N . ASN B 1 350 ? 12 -40.688 -21.703 1 97.25 350 ASN B N 1
ATOM 5597 C CA . ASN B 1 350 ? 10.555 -40.812 -21.812 1 97.25 350 ASN B CA 1
ATOM 5598 C C . ASN B 1 350 ? 9.82 -39.875 -20.891 1 97.25 350 ASN B C 1
ATOM 5600 O O . ASN B 1 350 ? 8.648 -40.062 -20.578 1 97.25 350 ASN B O 1
ATOM 5604 N N . LYS B 1 351 ? 10.523 -38.812 -20.469 1 97.38 351 LYS B N 1
ATOM 5605 C CA . LYS B 1 351 ? 9.891 -37.875 -19.531 1 97.38 351 LYS B CA 1
ATOM 5606 C C . LYS B 1 351 ? 10.18 -36.438 -19.922 1 97.38 351 LYS B C 1
ATOM 5608 O O . LYS B 1 351 ? 11.266 -36.125 -20.406 1 97.38 351 LYS B O 1
ATOM 5613 N N . LEU B 1 352 ? 9.203 -35.594 -19.703 1 97.56 352 LEU B N 1
ATOM 5614 C CA . LEU B 1 352 ? 9.32 -34.156 -19.859 1 97.56 352 LEU B CA 1
ATOM 5615 C C . LEU B 1 352 ? 8.555 -33.406 -18.75 1 97.56 352 LEU B C 1
ATOM 5617 O O . LEU B 1 352 ? 7.477 -33.844 -18.359 1 97.56 352 LEU B O 1
ATOM 5621 N N . LEU B 1 353 ? 9.086 -32.344 -18.312 1 96.75 353 LEU B N 1
ATOM 5622 C CA . LEU B 1 353 ? 8.406 -31.5 -17.328 1 96.75 353 LEU B CA 1
ATOM 5623 C C . LEU B 1 353 ? 8.266 -30.078 -17.844 1 96.75 353 LEU B C 1
ATOM 5625 O O . LEU B 1 353 ? 9.25 -29.453 -18.25 1 96.75 353 LEU B O 1
ATOM 5629 N N . VAL B 1 354 ? 7.012 -29.656 -17.922 1 97.5 354 VAL B N 1
ATOM 5630 C CA . VAL B 1 354 ? 6.715 -28.281 -18.297 1 97.5 354 VAL B CA 1
ATOM 5631 C C . VAL B 1 354 ? 6.316 -27.469 -17.062 1 97.5 354 VAL B C 1
ATOM 5633 O O . VAL B 1 354 ? 5.426 -27.875 -16.312 1 97.5 354 VAL B O 1
ATOM 5636 N N . VAL B 1 355 ? 6.953 -26.344 -16.859 1 96 355 VAL B N 1
ATOM 5637 C CA . VAL B 1 355 ? 6.695 -25.516 -15.68 1 96 355 VAL B CA 1
ATOM 5638 C C . VAL B 1 355 ? 6.332 -24.094 -16.109 1 96 355 VAL B C 1
ATOM 5640 O O . VAL B 1 355 ? 7.102 -23.438 -16.812 1 96 355 VAL B O 1
ATOM 5643 N N . LEU B 1 356 ? 5.164 -23.656 -15.688 1 96.44 356 LEU B N 1
ATOM 5644 C CA . LEU B 1 356 ? 4.773 -22.266 -15.82 1 96.44 356 LEU B CA 1
ATOM 5645 C C . LEU B 1 356 ? 5.012 -21.5 -14.516 1 96.44 356 LEU B C 1
ATOM 5647 O O . LEU B 1 356 ? 4.465 -21.859 -13.477 1 96.44 356 LEU B O 1
ATOM 5651 N N . ARG B 1 357 ? 5.781 -20.484 -14.578 1 94.38 357 ARG B N 1
ATOM 5652 C CA . ARG B 1 357 ? 6.02 -19.594 -13.438 1 94.38 357 ARG B CA 1
ATOM 5653 C C . ARG B 1 357 ? 5.574 -18.172 -13.75 1 94.38 357 ARG B C 1
ATOM 5655 O O . ARG B 1 357 ? 6.004 -17.594 -14.75 1 94.38 357 ARG B O 1
ATOM 5662 N N . THR B 1 358 ? 4.676 -17.656 -12.906 1 93.38 358 THR B N 1
ATOM 5663 C CA . THR B 1 358 ? 4.215 -16.281 -13.094 1 93.38 358 THR B CA 1
ATOM 5664 C C . THR B 1 358 ? 4.539 -15.438 -11.867 1 93.38 358 THR B C 1
ATOM 5666 O O . THR B 1 358 ? 4.547 -15.938 -10.742 1 93.38 358 THR B O 1
ATOM 5669 N N . ASP B 1 359 ? 4.824 -14.188 -12.125 1 89.62 359 ASP B N 1
ATOM 5670 C CA . ASP B 1 359 ? 5.062 -13.289 -11 1 89.62 359 ASP B CA 1
ATOM 5671 C C . ASP B 1 359 ? 3.764 -12.641 -10.531 1 89.62 359 ASP B C 1
ATOM 5673 O O . ASP B 1 359 ? 2.678 -13.188 -10.75 1 89.62 359 ASP B O 1
ATOM 5677 N N . ARG B 1 360 ? 3.801 -11.508 -9.883 1 85.69 360 ARG B N 1
ATOM 5678 C CA . ARG B 1 360 ? 2.658 -11.016 -9.117 1 85.69 360 ARG B CA 1
ATOM 5679 C C . ARG B 1 360 ? 1.813 -10.062 -9.953 1 85.69 360 ARG B C 1
ATOM 5681 O O . ARG B 1 360 ? 0.833 -9.5 -9.461 1 85.69 360 ARG B O 1
ATOM 5688 N N . ASN B 1 361 ? 2.281 -9.844 -11.18 1 86.31 361 ASN B N 1
ATOM 5689 C CA . ASN B 1 361 ? 1.519 -8.961 -12.055 1 86.31 361 ASN B CA 1
ATOM 5690 C C . ASN B 1 361 ? 1.799 -9.25 -13.523 1 86.31 361 ASN B C 1
ATOM 5692 O O . ASN B 1 361 ? 2.705 -10.023 -13.844 1 86.31 361 ASN B O 1
ATOM 5696 N N . GLY B 1 362 ? 0.967 -8.68 -14.422 1 87.81 362 GLY B N 1
ATOM 5697 C CA . GLY B 1 362 ? 1.239 -8.695 -15.852 1 87.81 362 GLY B CA 1
ATOM 5698 C C . GLY B 1 362 ? 0.938 -10.039 -16.5 1 87.81 362 GLY B C 1
ATOM 5699 O O . GLY B 1 362 ? 1.771 -10.578 -17.219 1 87.81 362 GLY B O 1
ATOM 5700 N N . ALA B 1 363 ? -0.188 -10.594 -16.234 1 90.69 363 ALA B N 1
ATOM 5701 C CA . ALA B 1 363 ? -0.564 -11.867 -16.828 1 90.69 363 ALA B CA 1
ATOM 5702 C C . ALA B 1 363 ? -1.217 -11.664 -18.188 1 90.69 363 ALA B C 1
ATOM 5704 O O . ALA B 1 363 ? -1.726 -10.578 -18.484 1 90.69 363 ALA B O 1
ATOM 5705 N N . TYR B 1 364 ? -1.088 -12.633 -19.031 1 93.69 364 TYR B N 1
ATOM 5706 C CA . TYR B 1 364 ? -1.679 -12.641 -20.375 1 93.69 364 TYR B CA 1
ATOM 5707 C C . TYR B 1 364 ? -2.514 -13.891 -20.594 1 93.69 364 TYR B C 1
ATOM 5709 O O . TYR B 1 364 ? -3.014 -14.492 -19.641 1 93.69 364 TYR B O 1
ATOM 5717 N N . ARG B 1 365 ? -2.779 -14.25 -21.828 1 94.38 365 ARG B N 1
ATOM 5718 C CA . ARG B 1 365 ? -3.729 -15.32 -22.125 1 94.38 365 ARG B CA 1
ATOM 5719 C C . ARG B 1 365 ? -3.127 -16.688 -21.828 1 94.38 365 ARG B C 1
ATOM 5721 O O . ARG B 1 365 ? -3.854 -17.641 -21.547 1 94.38 365 ARG B O 1
ATOM 5728 N N . GLY B 1 366 ? -1.843 -16.828 -21.938 1 96.69 366 GLY B N 1
ATOM 5729 C CA . GLY B 1 366 ? -1.193 -18.094 -21.609 1 96.69 366 GLY B CA 1
ATOM 5730 C C . GLY B 1 366 ? -0.744 -18.859 -22.828 1 96.69 366 GLY B C 1
ATOM 5731 O O . GLY B 1 366 ? -0.206 -18.281 -23.781 1 96.69 366 GLY B O 1
ATOM 5732 N N . PHE B 1 367 ? -0.841 -20.25 -22.656 1 97.69 367 PHE B N 1
ATOM 5733 C CA . PHE B 1 367 ? -0.363 -21.062 -23.766 1 97.69 367 PHE B CA 1
ATOM 5734 C C . PHE B 1 367 ? -1.198 -22.328 -23.891 1 97.69 367 PHE B C 1
ATOM 5736 O O . PHE B 1 367 ? -1.969 -22.672 -23 1 97.69 367 PHE B O 1
ATOM 5743 N N . THR B 1 368 ? -1.087 -22.891 -25.078 1 97.44 368 THR B N 1
ATOM 5744 C CA . THR B 1 368 ? -1.512 -24.266 -25.312 1 97.44 368 THR B CA 1
ATOM 5745 C C . THR B 1 368 ? -0.326 -25.141 -25.719 1 97.44 368 THR B C 1
ATOM 5747 O O . THR B 1 368 ? 0.626 -24.656 -26.328 1 97.44 368 THR B O 1
ATOM 5750 N N . ALA B 1 369 ? -0.428 -26.422 -25.281 1 97.5 369 ALA B N 1
ATOM 5751 C CA . ALA B 1 369 ? 0.644 -27.359 -25.594 1 97.5 369 ALA B CA 1
ATOM 5752 C C . ALA B 1 369 ? 0.079 -28.703 -26.031 1 97.5 369 ALA B C 1
ATOM 5754 O O . ALA B 1 369 ? -1.004 -29.109 -25.594 1 97.5 369 ALA B O 1
ATOM 5755 N N . ALA B 1 370 ? 0.808 -29.281 -26.906 1 97.81 370 ALA B N 1
ATOM 5756 C CA . ALA B 1 370 ? 0.5 -30.641 -27.359 1 97.81 370 ALA B CA 1
ATOM 5757 C C . ALA B 1 370 ? 1.74 -31.531 -27.312 1 97.81 370 ALA B C 1
ATOM 5759 O O . ALA B 1 370 ? 2.855 -31.062 -27.547 1 97.81 370 ALA B O 1
ATOM 5760 N N . TYR B 1 371 ? 1.486 -32.75 -26.953 1 97.75 371 TYR B N 1
ATOM 5761 C CA . TYR B 1 371 ? 2.613 -33.656 -26.922 1 97.75 371 TYR B CA 1
ATOM 5762 C C . TYR B 1 371 ? 2.266 -34.969 -27.625 1 97.75 371 TYR B C 1
ATOM 5764 O O . TYR B 1 371 ? 1.089 -35.312 -27.766 1 97.75 371 TYR B O 1
ATOM 5772 N N . LEU B 1 372 ? 3.33 -35.594 -28.125 1 97.38 372 LEU B N 1
ATOM 5773 C CA . LEU B 1 372 ? 3.223 -36.875 -28.797 1 97.38 372 LEU B CA 1
ATOM 5774 C C . LEU B 1 372 ? 4.348 -37.812 -28.359 1 97.38 372 LEU B C 1
ATOM 5776 O O . LEU B 1 372 ? 5.523 -37.469 -28.438 1 97.38 372 LEU B O 1
ATOM 5780 N N . GLY B 1 373 ? 3.971 -38.906 -27.844 1 95.25 373 GLY B N 1
ATOM 5781 C CA . GLY B 1 373 ? 4.945 -39.938 -27.531 1 95.25 373 GLY B CA 1
ATOM 5782 C C . GLY B 1 373 ? 5.238 -40.844 -28.703 1 95.25 373 GLY B C 1
ATOM 5783 O O . GLY B 1 373 ? 4.336 -41.188 -29.469 1 95.25 373 GLY B O 1
ATOM 5784 N N . GLY B 1 374 ? 6.578 -41.125 -28.875 1 89.44 374 GLY B N 1
ATOM 5785 C CA . GLY B 1 374 ? 6.93 -42.062 -29.922 1 89.44 374 GLY B CA 1
ATOM 5786 C C . GLY B 1 374 ? 8.297 -42.719 -29.719 1 89.44 374 GLY B C 1
ATOM 5787 O O . GLY B 1 374 ? 9.094 -42.219 -28.922 1 89.44 374 GLY B O 1
ATOM 5788 N N . LYS B 1 375 ? 8.516 -43.844 -30.484 1 85 375 LYS B N 1
ATOM 5789 C CA . LYS B 1 375 ? 9.766 -44.594 -30.422 1 85 375 LYS B CA 1
ATOM 5790 C C . LYS B 1 375 ? 10.875 -43.875 -31.188 1 85 375 LYS B C 1
ATOM 5792 O O . LYS B 1 375 ? 10.625 -43.281 -32.219 1 85 375 LYS B O 1
#

Foldseek 3Di:
DPPPPPQPDPDPPPPDPPPPPPVVVPDDAADEAEDQKDKHWAPPAQFWHDAFDKYKYKYAYDWLWKKKKDWPFAAADDDPVCPAKWKWKFLADPPFPLGTPDIDHHGDDDDMEIHQTRIMMMMTGHHHDDTHSTTMMMMHIDQAAHEYEDQKHKHWARPAQDWHAAFDKHKHKYAYDFVKKKKKFWPFAAADDDPPLPAWWKWKAQARDPPGHTPDIDHHGDTDDMDIHPGRIMMIITGHHHDDTHSTTMMMMHICLQEDEAEDQKDKHWHPPAQDWHHAADKGKYKYAYDWPKKKKKFWPWFAFADCDPVVRGNPFKWKWKAQARDPVGHTPDIDGHTDTDDMDMHPTRMMMIIIGHHNGDTHRTTMMMMHMDD/DPPPPPQPDPDPPPPDPPPPPPPVVPDDAADEAEDQKDKHWAPPAQFWHDAFDKYKYKYAYDWLWKKKKDWPFAAADDDPVCPAKWKWKFLADPPFPLGTPDIDHHGDDDDMEIHQTRIMMMMTGHHHDDTHSTTMMMMHIDQAAHEYEDQKHKHWARPAQDWHAAFDKHKHKYAYDFVKKKKKFWPFAAADDDPPLPAWWKWKAQARDPPGHTPDIDHHGDTDDMDIHPGRIMMIITGHHHDDTHSTTMMMMHICLQEDEAEDQKDKHWHPPAQDWHHAADKGKYKYAYDWPKKKKKFWPWFAFADCDPVVRHNPFKKKWKAQARDPVGHTPDIDGHTDTDDMDMHPTRMMMIIIGHHNGDTHRTTMMMMHMDD

Nearest PDB structures (foldseek):
  3kq4-assembly1_B  TM=4.200E-01  e=4.239E-34  Homo sapiens
  2qqk-assembly1_A  TM=3.130E-01  e=1.324E-23  Homo sapiens
  7f5a-assembly1_E  TM=4.514E-01  e=1.091E-16  Rattus norvegicus
  2qqo-assembly3_A  TM=3.705E-01  e=2.451E-16  Homo sapiens
  8ivw-assembly1_A  TM=3.568E-01  e=2.699E-14  Homo sapiens

Solvent-accessible surface area (backbone atoms only — not comparable to full-atom values): 37007 Å² total; per-residue (Å²): 132,80,70,72,76,61,50,58,28,53,39,49,34,36,42,33,65,52,73,79,61,59,73,85,70,30,59,86,43,36,10,57,42,34,55,60,56,52,76,48,62,40,58,61,49,78,42,53,30,63,62,62,34,75,30,21,32,41,39,41,38,53,67,90,24,26,41,33,41,44,71,78,44,45,31,38,41,68,43,98,78,36,77,57,19,30,37,37,37,18,52,18,62,49,70,33,72,24,20,57,73,46,77,47,37,22,66,65,64,72,76,67,42,30,32,91,37,30,32,32,17,41,36,39,38,31,35,88,63,83,65,36,41,29,34,33,33,34,39,33,58,34,68,50,52,45,35,38,58,58,55,26,47,76,50,51,39,46,59,50,78,38,61,28,60,61,58,34,78,28,48,29,30,38,39,48,57,84,91,28,30,36,34,42,41,60,78,42,40,28,36,41,69,57,88,86,28,76,58,25,26,40,35,35,19,49,17,78,41,89,84,35,55,74,74,47,67,40,38,20,63,66,64,62,74,75,43,70,37,91,33,27,20,33,20,41,34,38,38,28,35,86,60,81,62,30,42,28,35,34,31,37,38,29,19,48,66,27,40,44,79,43,58,63,60,55,54,72,53,54,39,47,63,54,81,40,56,19,61,36,48,29,68,27,39,40,34,38,42,49,59,88,81,21,27,36,35,38,37,40,89,40,40,30,39,26,57,42,26,62,86,78,70,37,58,76,51,24,31,40,35,35,19,54,19,84,43,93,84,37,56,71,78,48,75,48,34,18,59,64,62,61,73,75,42,71,35,90,40,31,26,32,23,39,36,41,38,33,37,82,55,70,45,32,38,30,36,35,36,37,40,40,52,42,116,133,81,71,72,77,60,49,57,28,53,40,47,36,38,42,32,66,53,74,81,63,60,72,82,70,30,58,87,42,37,10,58,42,33,56,60,56,53,76,48,60,38,57,61,49,79,43,54,29,64,64,59,35,75,29,22,32,40,37,41,36,52,69,92,24,25,40,34,40,42,70,80,42,44,30,37,42,70,44,98,79,36,78,58,20,29,38,36,36,17,51,18,63,47,69,34,72,25,19,56,72,47,76,47,37,22,65,66,63,71,76,64,43,29,31,92,37,31,32,32,17,40,36,39,39,32,36,87,63,82,66,37,41,29,36,33,34,35,40,33,57,34,69,51,52,46,34,39,57,56,55,27,46,76,48,51,38,45,60,51,80,39,63,29,60,62,58,36,79,27,47,29,31,38,40,49,57,84,91,30,30,36,34,40,40,61,78,42,42,29,35,42,69,56,87,85,28,75,56,25,26,41,34,37,19,46,18,78,43,89,83,36,56,73,74,46,65,41,37,18,63,64,65,62,73,74,43,71,38,92,35,29,19,33,20,41,34,38,37,29,36,85,60,81,63,31,42,27,35,34,32,37,38,28,21,47,67,28,39,45,79,43,59,62,60,55,52,71,50,53,38,45,63,52,80,40,56,18,62,36,48,30,69,26,40,38,35,39,42,50,60,87,78,21,25,37,34,39,37,39,89,40,40,28,39,26,56,42,26,61,85,78,69,38,57,76,53,23,31,40,35,34,19,52,19,85,40,92,84,37,55,73,77,48,74,46,32,16,60,64,63,60,74,73,42,71,37,90,38,31,27,32,23,40,34,40,38,34,36,82,57,71,45,33,38,29,37,36,35,38,39,40,52,44,116

Secondary structure (DSSP, 8-state):
------------------TTS--TTSS---EEE-SSEEEEE-TTTTSPPPSS-EEEEEEE--TT-EEEEEEEEEE----TT--SSEEEEESSSTT-GGGEEEEE-TTSPPPPEE-SSSEEEEEEE--SS----EEEEEEEEESS-EEE-SSEEEEE-TTTTSPPPTT-EEEEEEE--TT--EEEEEEEEE----TTS-SSEEEEEESSSTTSEEEEEE-SSSPPPPEE-SSSEEEEEEE--SS----EEEEEEEETTTEEEE-SSEEEEESTTTTSPPPSS-EEEEEEE--TT-EEEEEEEEEE-PPPBTTTTB--SSEEEEESSSSTTSPEEEEE-SSPPPPPEE-SSSEEEEEEE--SS----EEEEEEEEE-/------------------SSS--TTSS---EEE-SSEEEEE-TTTTSPPPSSEEEEEEEE--TT-EEEEEEEEEE----TT--SSEEEEESSSTT-GGGEEEEE-TTSPPPPEE-SSSEEEEEEEE-SS----EEEEEEEEESS-EEE-SSEEEEE-TTTTSPPPTT-EEEEEEE--TT--EEEEEEEEE----TTS-SSEEEEEESSSTTSEEEEEE-SSSPPPPEE-SSSEEEEEEE--SS----EEEEEEEETTTEEEE-SSEEEEESTTTTSPPPSS-EEEEEEE--TT-EEEEEEEEEE-PPPBTTTTB--SSEEEEESSSSTTSPEEEEE-SSPPPPPEE-SSSEEEEEEE--SS----EEEEEEEEE-

Radius of gyration: 29.51 Å; Cα contacts (8 Å, |Δi|>4): 2248; chains: 2; bounding box: 58×96×71 Å

InterPro domains:
  IPR000859 CUB domain [PF00431] (29-139)
  IPR000859 CUB domain [PF00431] (144-253)
  IPR000859 CUB domain [PF00431] (258-371)
  IPR000859 CUB domain [PS01180] (29-142)
  IPR000859 CUB domain [PS01180] (144-256)
  IPR000859 CUB domain [PS01180] (258-374)
  IPR000859 CUB domain [SM00042] (29-142)
  IPR000859 CUB domain [SM00042] (144-256)
  IPR000859 CUB domain [SM00042] (258-374)
  IPR000859 CUB domain [cd00041] (29-140)
  IPR000859 CUB domain [cd00041] (144-255)
  IPR000859 CUB domain [cd00041] (261-371)
  IPR035914 Spermadhesin, CUB domain superfamily [G3DSA:2.60.120.290] (21-140)
  IPR035914 Spermadhesin, CUB domain superfamily [G3DSA:2.60.120.290] (141-254)
  IPR035914 Spermadhesin, CUB domain superfamily [G3DSA:2.60.120.290] (255-372)
  IPR035914 Spermadhesin, CUB domain superfamily [SSF49854] (29-140)
  IPR035914 Spermadhesin, CUB domain superfamily [SSF49854] (144-254)
  IPR035914 Spermadhesin, CUB domain superfamily [SSF49854] (257-371)

Sequence (750 aa):
MLMSRGCVLGNVRCLSAGAADRNHKGFKCGGILSAPSSNISSPNFPSPYPYNSDCSWLIVVAEGSSVHLTFHHFELEYHASCSYDYIKIYNGVAEDEGNLLGMFCGDVSPPQFTSSWNVMSIIFHSDRHVAYRGFSVGYRKDMCGGVLTGLSGEISSPGYPLEYNNNADCTWTIRVSSASVVTLVFLDFQLENNEGCNFDFVALFDGPTVAHRHLGNYCGAAKPPHVVTTSNNLLVVFKSDFNIGGRGFKAYYYSGECQQVLSAVSGTFSSPRFPNIYPNNINCHWGITQAAGYRVKLFFPFMDLEDQNSLSGECDYDSVTVYDGDSQTDAVLGRWCGRERPPSLISRSNKLLVVLRTDRNGAYRGFTAAYLGGKMLMSRGCVLGNVRCLSAGAADRNHKGFKCGGILSAPSSNISSPNFPSPYPYNSDCSWLIVVAEGSSVHLTFHHFELEYHASCSYDYIKIYNGVAEDEGNLLGMFCGDVSPPQFTSSWNVMSIIFHSDRHVAYRGFSVGYRKDMCGGVLTGLSGEISSPGYPLEYNNNADCTWTIRVSSASVVTLVFLDFQLENNEGCNFDFVALFDGPTVAHRHLGNYCGAAKPPHVVTTSNNLLVVFKSDFNIGGRGFKAYYYSGECQQVLSAVSGTFSSPRFPNIYPNNINCHWGITQAAGYRVKLFFPFMDLEDQNSLSGECDYDSVTVYDGDSQTDAVLGRWCGRERPPSLISRSNKLLVVLRTDRNGAYRGFTAAYLGGK